Protein AF-A0A562SSP4-F1 (afdb_monomer)

Structure (mmCIF, N/CA/C/O backbone):
data_AF-A0A562SSP4-F1
#
_entry.id   AF-A0A562SSP4-F1
#
loop_
_atom_site.group_PDB
_atom_site.id
_atom_site.type_symbol
_atom_site.label_atom_id
_atom_site.label_alt_id
_atom_site.label_comp_id
_atom_site.label_asym_id
_atom_site.label_entity_id
_atom_site.label_seq_id
_atom_site.pdbx_PDB_ins_code
_atom_site.Cartn_x
_atom_site.Cartn_y
_atom_site.Cartn_z
_atom_site.occupancy
_atom_site.B_iso_or_equiv
_atom_site.auth_seq_id
_atom_site.auth_comp_id
_atom_site.auth_asym_id
_atom_site.auth_atom_id
_atom_site.pdbx_PDB_model_num
ATOM 1 N N . MET A 1 1 ? 18.915 13.986 -8.577 1.00 44.69 1 MET A N 1
ATOM 2 C CA . MET A 1 1 ? 17.691 13.252 -8.960 1.00 44.69 1 MET A CA 1
ATOM 3 C C . MET A 1 1 ? 17.673 13.121 -10.475 1.00 44.69 1 MET A C 1
ATOM 5 O O . MET A 1 1 ? 18.221 14.016 -11.119 1.00 44.69 1 MET A O 1
ATOM 9 N N . PRO A 1 2 ? 17.187 12.000 -11.037 1.00 48.38 2 PRO A N 1
ATOM 10 C CA . PRO A 1 2 ? 17.181 11.791 -12.479 1.00 48.38 2 PRO A CA 1
ATOM 11 C C . PRO A 1 2 ? 16.397 12.890 -13.202 1.00 48.38 2 PRO A C 1
ATOM 13 O O . PRO A 1 2 ? 15.495 13.520 -12.658 1.00 48.38 2 PRO A O 1
ATOM 16 N N . LYS A 1 3 ? 16.827 13.124 -14.437 1.00 69.88 3 LYS A N 1
ATOM 17 C CA . LYS A 1 3 ? 16.355 14.131 -15.378 1.00 69.88 3 LYS A CA 1
ATOM 18 C C . LYS A 1 3 ? 15.174 13.500 -16.135 1.00 69.88 3 LYS A C 1
ATOM 20 O O . LYS A 1 3 ? 15.386 13.020 -17.236 1.00 69.88 3 LYS A O 1
ATOM 25 N N . THR A 1 4 ? 14.002 13.409 -15.499 1.00 89.50 4 THR A N 1
ATOM 26 C CA . THR A 1 4 ? 12.799 12.711 -16.018 1.00 89.50 4 THR A CA 1
ATOM 27 C C . THR A 1 4 ? 12.963 11.177 -16.122 1.00 89.50 4 THR A C 1
ATOM 29 O O . THR A 1 4 ? 14.034 10.663 -16.439 1.00 89.50 4 THR A O 1
ATOM 32 N N . ILE A 1 5 ? 11.908 10.428 -15.790 1.00 95.75 5 ILE A N 1
ATOM 33 C CA . ILE A 1 5 ? 11.799 8.968 -15.925 1.00 95.75 5 ILE A CA 1
ATOM 34 C C . ILE A 1 5 ? 11.072 8.651 -17.231 1.00 95.75 5 ILE A C 1
ATOM 36 O O . ILE A 1 5 ? 10.023 9.225 -17.490 1.00 95.75 5 ILE A O 1
ATOM 40 N N . THR A 1 6 ? 11.595 7.744 -18.056 1.00 96.62 6 THR A N 1
ATOM 41 C CA . THR A 1 6 ? 10.961 7.397 -19.345 1.00 96.62 6 THR A CA 1
ATOM 42 C C . THR A 1 6 ? 10.447 5.960 -19.354 1.00 96.62 6 THR A C 1
ATOM 44 O O . THR A 1 6 ? 11.241 5.044 -19.202 1.00 96.62 6 THR A O 1
ATOM 47 N N . TYR A 1 7 ? 9.162 5.728 -19.608 1.00 97.38 7 TYR A N 1
ATOM 48 C CA . TYR A 1 7 ? 8.601 4.389 -19.830 1.00 97.38 7 TYR A CA 1
ATOM 49 C C . TYR A 1 7 ? 8.350 4.129 -21.315 1.00 97.38 7 TYR A C 1
ATOM 51 O O . TYR A 1 7 ? 7.947 5.030 -22.048 1.00 97.38 7 TYR A O 1
ATOM 59 N N . LEU A 1 8 ? 8.545 2.884 -21.752 1.00 96.06 8 LEU A N 1
ATOM 60 C CA . LEU A 1 8 ? 8.092 2.405 -23.059 1.00 96.06 8 LEU A CA 1
ATOM 61 C C . LEU A 1 8 ? 6.711 1.763 -22.922 1.00 96.06 8 LEU A C 1
ATOM 63 O O . LEU A 1 8 ? 6.570 0.812 -22.162 1.00 96.06 8 LEU A O 1
ATOM 67 N N . PHE A 1 9 ? 5.717 2.233 -23.671 1.00 94.44 9 PHE A N 1
ATOM 68 C CA . PHE A 1 9 ? 4.392 1.625 -23.745 1.00 94.44 9 PHE A CA 1
ATOM 69 C C . PHE A 1 9 ? 4.215 0.852 -25.054 1.00 94.44 9 PHE A C 1
ATOM 71 O O . PHE A 1 9 ? 4.220 1.447 -26.134 1.00 94.44 9 PHE A O 1
ATOM 78 N N . LEU A 1 10 ? 4.069 -0.469 -24.932 1.00 90.88 10 LEU A N 1
ATOM 79 C CA . LEU A 1 10 ? 3.782 -1.386 -26.032 1.00 90.88 10 LEU A CA 1
ATOM 80 C C . LEU A 1 10 ? 2.283 -1.674 -26.070 1.00 90.88 10 LEU A C 1
ATOM 82 O O . LEU A 1 10 ? 1.733 -2.201 -25.105 1.00 90.88 10 LEU A O 1
ATOM 86 N N . ASP A 1 11 ? 1.650 -1.331 -27.186 1.00 86.75 11 ASP A N 1
ATOM 87 C CA . ASP A 1 11 ? 0.207 -1.450 -27.384 1.00 86.75 11 ASP A CA 1
ATOM 88 C C . ASP A 1 11 ? -0.077 -1.719 -28.869 1.00 86.75 11 ASP A C 1
ATOM 90 O O . ASP A 1 11 ? 0.551 -1.105 -29.738 1.00 86.75 11 ASP A O 1
ATOM 94 N N . ASP A 1 12 ? -0.986 -2.648 -29.157 1.00 80.50 12 ASP A N 1
ATOM 95 C CA . ASP A 1 12 ? -1.384 -3.047 -30.508 1.00 80.50 12 ASP A CA 1
ATOM 96 C C . ASP A 1 12 ? -2.483 -2.154 -31.115 1.00 80.50 12 ASP A C 1
ATOM 98 O O . ASP A 1 12 ? -2.817 -2.292 -32.295 1.00 80.50 12 ASP A O 1
ATOM 102 N N . ASN A 1 13 ? -3.006 -1.192 -30.353 1.00 81.62 13 ASN A N 1
ATOM 103 C CA . ASN A 1 13 ? -3.923 -0.188 -30.872 1.00 81.62 13 ASN A CA 1
ATOM 104 C C . ASN A 1 13 ? -3.242 0.742 -31.887 1.00 81.62 13 ASN A C 1
ATOM 106 O O . ASN A 1 13 ? -2.028 0.998 -31.861 1.00 81.62 13 ASN A O 1
ATOM 110 N N . ASP A 1 14 ? -4.060 1.308 -32.780 1.00 81.44 14 ASP A N 1
ATOM 111 C CA . ASP A 1 14 ? -3.598 2.271 -33.769 1.00 81.44 14 ASP A CA 1
ATOM 112 C C . ASP A 1 14 ? -2.942 3.493 -33.105 1.00 81.44 14 ASP A C 1
ATOM 114 O O . ASP A 1 14 ? -3.189 3.833 -31.944 1.00 81.44 14 ASP A O 1
ATOM 118 N N . LYS A 1 15 ? -2.084 4.182 -33.865 1.00 82.50 15 LYS A N 1
ATOM 119 C CA . LYS A 1 15 ? -1.273 5.280 -33.334 1.00 82.50 15 LYS A CA 1
ATOM 120 C C . LYS A 1 15 ? -2.109 6.383 -32.681 1.00 82.50 15 LYS A C 1
ATOM 122 O O . LYS A 1 15 ? -1.680 6.910 -31.662 1.00 82.50 15 LYS A O 1
ATOM 127 N N . ALA A 1 16 ? -3.256 6.746 -33.253 1.00 84.31 16 ALA A N 1
ATOM 128 C CA . ALA A 1 16 ? -4.059 7.836 -32.711 1.00 84.31 16 ALA A CA 1
ATOM 129 C C . ALA A 1 16 ? -4.670 7.453 -31.359 1.00 84.31 16 ALA A C 1
ATOM 131 O O . ALA A 1 16 ? -4.637 8.262 -30.434 1.00 84.31 16 ALA A O 1
ATOM 132 N N . THR A 1 17 ? -5.163 6.221 -31.236 1.00 83.12 17 THR A N 1
ATOM 133 C CA . THR A 1 17 ? -5.705 5.694 -29.979 1.00 83.12 17 THR A CA 1
ATOM 134 C C . THR A 1 17 ? -4.618 5.598 -28.905 1.00 83.12 17 THR A C 1
ATOM 136 O O . THR A 1 17 ? -4.750 6.199 -27.843 1.00 83.12 17 THR A O 1
ATOM 139 N N . ARG A 1 18 ? -3.490 4.947 -29.212 1.00 85.75 18 ARG A N 1
ATOM 140 C CA . ARG A 1 18 ? -2.376 4.752 -28.269 1.00 85.75 18 ARG A CA 1
ATOM 141 C C . ARG A 1 18 ? -1.730 6.063 -27.810 1.00 85.75 18 ARG A C 1
ATOM 143 O O . ARG A 1 18 ? -1.451 6.241 -26.626 1.00 85.75 18 ARG A O 1
ATOM 150 N N . ASP A 1 19 ? -1.464 6.985 -28.739 1.00 86.75 19 ASP A N 1
ATOM 151 C CA . ASP A 1 19 ? -0.898 8.294 -28.392 1.00 86.75 19 ASP A CA 1
ATOM 152 C C . ASP A 1 19 ? -1.915 9.125 -27.594 1.00 86.75 19 ASP A C 1
ATOM 154 O O . ASP A 1 19 ? -1.526 9.854 -26.682 1.00 86.75 19 ASP A O 1
ATOM 158 N N . GLY A 1 20 ? -3.209 8.981 -27.904 1.00 86.56 20 GLY A N 1
ATOM 159 C CA . GLY A 1 20 ? -4.311 9.593 -27.165 1.00 86.56 20 GLY A CA 1
ATOM 160 C C . GLY A 1 20 ? -4.414 9.099 -25.722 1.00 86.56 20 GLY A C 1
ATOM 161 O O . GLY A 1 20 ? -4.597 9.923 -24.824 1.00 86.56 20 GLY A O 1
ATOM 162 N N . ASP A 1 21 ? -4.224 7.798 -25.483 1.00 85.81 21 ASP A N 1
ATOM 163 C CA . ASP A 1 21 ? -4.269 7.203 -24.143 1.00 85.81 21 ASP A CA 1
ATOM 164 C C . ASP A 1 21 ? -3.246 7.856 -23.210 1.00 85.81 21 ASP A C 1
ATOM 166 O O . ASP A 1 21 ? -3.588 8.300 -22.115 1.00 85.81 21 ASP A O 1
ATOM 170 N N . VAL A 1 22 ? -1.990 7.980 -23.651 1.00 90.56 22 VAL A N 1
ATOM 171 C CA . VAL A 1 22 ? -0.903 8.506 -22.806 1.00 90.56 22 VAL A CA 1
ATOM 172 C C . VAL A 1 22 ? -0.823 10.033 -22.790 1.00 90.56 22 VAL A C 1
ATOM 174 O O . VAL A 1 22 ? -0.098 10.603 -21.968 1.00 90.56 22 VAL A O 1
ATOM 177 N N . GLN A 1 23 ? -1.547 10.713 -23.687 1.00 91.00 23 GLN A N 1
ATOM 178 C CA . GLN A 1 23 ? -1.431 12.155 -23.908 1.00 91.00 23 GLN A CA 1
ATOM 179 C C . GLN A 1 23 ? -1.643 12.951 -22.623 1.00 91.00 23 GLN A C 1
ATOM 181 O O . GLN A 1 23 ? -0.888 13.886 -22.346 1.00 91.00 23 GLN A O 1
ATOM 186 N N . LEU A 1 24 ? -2.665 12.598 -21.839 1.00 88.19 24 LEU A N 1
ATOM 187 C CA . LEU A 1 24 ? -2.994 13.332 -20.622 1.00 88.19 24 LEU A CA 1
ATOM 188 C C . LEU A 1 24 ? -1.874 13.227 -19.583 1.00 88.19 24 LEU A C 1
ATOM 190 O O . LEU A 1 24 ? -1.467 14.252 -19.034 1.00 88.19 24 LEU A O 1
ATOM 194 N N . LEU A 1 25 ? -1.343 12.020 -19.354 1.00 91.69 25 LEU A N 1
ATOM 195 C CA . LEU A 1 25 ? -0.227 11.813 -18.432 1.00 91.69 25 LEU A CA 1
ATOM 196 C C . LEU A 1 25 ? 1.007 12.583 -18.899 1.00 91.69 25 LEU A C 1
ATOM 198 O O . LEU A 1 25 ? 1.532 13.376 -18.128 1.00 91.69 25 LEU A O 1
ATOM 202 N N . ASN A 1 26 ? 1.401 12.452 -20.167 1.00 92.88 26 ASN A N 1
ATOM 203 C CA . ASN A 1 26 ? 2.561 13.163 -20.718 1.00 92.88 26 ASN A CA 1
ATOM 204 C C . ASN A 1 26 ? 2.408 14.692 -20.719 1.00 92.88 26 ASN A C 1
ATOM 206 O O . ASN A 1 26 ? 3.401 15.413 -20.734 1.00 92.88 26 ASN A O 1
ATOM 210 N N . THR A 1 27 ? 1.175 15.202 -20.738 1.00 90.88 27 THR A N 1
ATOM 211 C CA . THR A 1 27 ? 0.911 16.647 -20.687 1.00 90.88 27 THR A CA 1
ATOM 212 C C . THR A 1 27 ? 0.992 17.189 -19.261 1.00 90.88 27 THR A C 1
ATOM 214 O O . THR A 1 27 ? 1.423 18.322 -19.056 1.00 90.88 27 THR A O 1
ATOM 217 N N . ILE A 1 28 ? 0.525 16.414 -18.280 1.00 87.12 28 ILE A N 1
ATOM 218 C CA . ILE A 1 28 ? 0.446 16.842 -16.876 1.00 87.12 28 ILE A CA 1
ATOM 219 C C .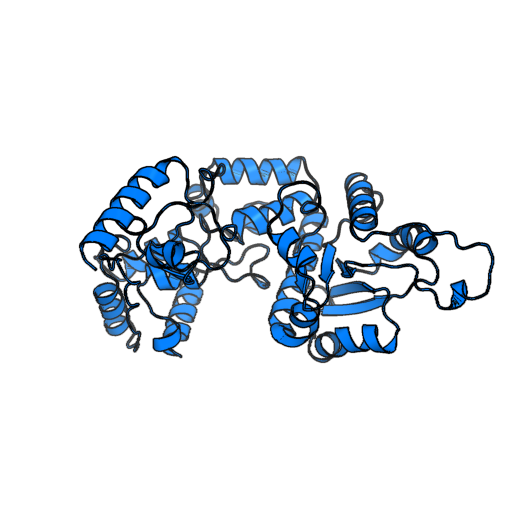 ILE A 1 28 ? 1.745 16.550 -16.124 1.00 87.12 28 ILE A C 1
ATOM 221 O O . ILE A 1 28 ? 2.127 17.333 -15.253 1.00 87.12 28 ILE A O 1
ATOM 225 N N . SER A 1 29 ? 2.387 15.425 -16.428 1.00 87.75 29 SER A N 1
ATOM 226 C CA . SER A 1 29 ? 3.553 14.939 -15.704 1.00 87.75 29 SER A CA 1
ATOM 227 C C . SER A 1 29 ? 4.800 15.744 -16.044 1.00 87.75 29 SER A C 1
ATOM 229 O O . SER A 1 29 ? 5.072 16.049 -17.204 1.00 87.75 29 SER A O 1
ATOM 231 N N . THR A 1 30 ? 5.582 16.069 -15.017 1.00 85.94 30 THR A N 1
ATOM 232 C CA . THR A 1 30 ? 6.919 16.662 -15.182 1.00 85.94 30 THR A CA 1
ATOM 233 C C . THR A 1 30 ? 8.030 15.641 -14.983 1.00 85.94 30 THR A C 1
ATOM 235 O O . THR A 1 30 ? 9.150 15.839 -15.461 1.00 85.94 30 THR A O 1
ATOM 238 N N . ASP A 1 31 ? 7.717 14.550 -14.286 1.00 91.94 31 ASP A N 1
ATOM 239 C CA . ASP A 1 31 ? 8.700 13.588 -13.805 1.00 91.94 31 ASP A CA 1
ATOM 240 C C . ASP A 1 31 ? 8.684 12.273 -14.592 1.00 91.94 31 ASP A C 1
ATOM 242 O O . ASP A 1 31 ? 9.682 11.553 -14.559 1.00 91.94 31 ASP A O 1
ATOM 246 N N . VAL A 1 32 ? 7.606 11.973 -15.327 1.00 95.62 32 VAL A N 1
ATOM 247 C CA . VAL A 1 32 ? 7.421 10.741 -16.105 1.00 95.62 32 VAL A CA 1
ATOM 248 C C . VAL A 1 32 ? 7.015 11.061 -17.547 1.00 95.62 32 VAL A C 1
ATOM 250 O O . VAL A 1 32 ? 6.057 11.782 -17.801 1.00 95.62 32 VAL A O 1
ATOM 253 N N . GLU A 1 33 ? 7.721 10.468 -18.505 1.00 95.62 33 GLU A N 1
ATOM 254 C CA . GLU A 1 33 ? 7.384 10.477 -19.929 1.00 95.62 33 GLU A CA 1
ATOM 255 C C . GLU A 1 33 ? 7.060 9.050 -20.383 1.00 95.62 33 GLU A C 1
ATOM 257 O O . GLU A 1 33 ? 7.834 8.124 -20.143 1.00 95.62 33 GLU A O 1
ATOM 262 N N . ILE A 1 34 ? 5.943 8.864 -21.082 1.00 95.81 34 ILE A N 1
ATOM 263 C CA . ILE A 1 34 ? 5.575 7.599 -21.720 1.00 95.81 34 ILE A CA 1
ATOM 264 C C . ILE A 1 34 ? 5.806 7.715 -23.222 1.00 95.81 34 ILE A C 1
ATOM 266 O O . ILE A 1 34 ? 5.142 8.492 -23.910 1.00 95.81 34 ILE A O 1
ATOM 270 N N . LYS A 1 35 ? 6.725 6.911 -23.747 1.00 94.38 35 LYS A N 1
ATOM 271 C CA . LYS A 1 35 ? 6.958 6.773 -25.184 1.00 94.38 35 LYS A CA 1
ATOM 272 C C . LYS A 1 35 ? 6.186 5.580 -25.695 1.00 94.38 35 LYS A C 1
ATOM 274 O O . LYS A 1 35 ? 6.336 4.483 -25.170 1.00 94.38 35 LYS A O 1
ATOM 279 N N . THR A 1 36 ? 5.373 5.791 -26.716 1.00 91.38 36 THR A N 1
ATOM 280 C CA . THR A 1 36 ? 4.574 4.722 -27.302 1.00 91.38 36 THR A CA 1
ATOM 281 C C . THR A 1 36 ? 5.338 4.047 -28.439 1.00 91.38 36 THR A C 1
ATOM 283 O O . THR A 1 36 ? 6.111 4.693 -29.150 1.00 91.38 36 THR A O 1
ATOM 286 N N . ASP A 1 37 ? 5.128 2.748 -28.619 1.00 86.12 37 ASP A N 1
ATOM 287 C CA . ASP A 1 37 ? 5.723 1.986 -29.712 1.00 86.12 37 ASP A CA 1
ATOM 288 C C . ASP A 1 37 ? 4.720 0.977 -30.277 1.00 86.12 37 ASP A C 1
ATOM 290 O O . ASP A 1 37 ? 3.960 0.346 -29.547 1.00 86.12 37 ASP A O 1
ATOM 294 N N . TYR A 1 38 ? 4.723 0.878 -31.605 1.00 78.31 38 TYR A N 1
ATOM 295 C CA . TYR A 1 38 ? 3.877 -0.007 -32.393 1.00 78.31 38 TYR A CA 1
ATOM 296 C C . TYR A 1 38 ? 4.751 -0.723 -33.408 1.00 78.31 38 TYR A C 1
ATOM 298 O O . TYR A 1 38 ? 5.024 -0.194 -34.496 1.00 78.31 38 TYR A O 1
ATOM 306 N N . PRO A 1 39 ? 5.256 -1.906 -33.049 1.00 71.06 39 PRO A N 1
ATOM 307 C CA . PRO A 1 39 ? 6.124 -2.626 -33.942 1.00 71.06 39 PRO A CA 1
ATOM 308 C C . PRO A 1 39 ? 5.324 -3.237 -35.087 1.00 71.06 39 PRO A C 1
ATOM 310 O O . PRO A 1 39 ? 4.322 -3.911 -34.887 1.00 71.06 39 PRO A O 1
ATOM 313 N N . LEU A 1 40 ? 5.846 -3.094 -36.306 1.00 65.69 40 LEU A N 1
ATOM 314 C CA . LEU A 1 40 ? 5.314 -3.788 -37.486 1.00 65.69 40 LEU A CA 1
ATOM 315 C C . LEU A 1 40 ? 5.423 -5.321 -37.367 1.00 65.69 40 LEU A C 1
ATOM 317 O O . LEU A 1 40 ? 4.749 -6.047 -38.089 1.00 65.69 40 LEU A O 1
ATOM 321 N N . SER A 1 41 ? 6.299 -5.808 -36.484 1.00 76.25 41 SER A N 1
ATOM 322 C CA . SER A 1 41 ? 6.465 -7.223 -36.163 1.00 76.25 41 SER A CA 1
ATOM 323 C C . SER A 1 41 ? 6.844 -7.387 -34.693 1.00 76.25 41 SER A C 1
ATOM 325 O O . SER A 1 41 ? 7.956 -7.033 -34.285 1.00 76.25 41 SER A O 1
ATOM 327 N N . TRP A 1 42 ? 5.959 -8.001 -33.904 1.00 74.75 42 TRP A N 1
ATOM 328 C CA . TRP A 1 42 ? 6.233 -8.323 -32.500 1.00 74.75 42 TRP A CA 1
ATOM 329 C C . TRP A 1 42 ? 7.442 -9.255 -32.334 1.00 74.75 42 TRP A C 1
ATOM 331 O O . TRP A 1 42 ? 8.233 -9.093 -31.408 1.00 74.75 42 TRP A O 1
ATOM 341 N N . LYS A 1 43 ? 7.671 -10.173 -33.282 1.00 74.12 43 LYS A N 1
ATOM 342 C CA . LYS A 1 43 ? 8.850 -11.060 -33.312 1.00 74.12 43 LYS A CA 1
ATOM 343 C C . LYS A 1 43 ? 10.165 -10.301 -33.496 1.00 74.12 43 LYS A C 1
ATOM 345 O O . LYS A 1 43 ? 11.191 -10.701 -32.948 1.00 74.12 43 LYS A O 1
ATOM 350 N N . GLN A 1 44 ? 10.167 -9.237 -34.298 1.00 78.25 44 GLN A N 1
ATOM 351 C CA . GLN A 1 44 ? 11.343 -8.378 -34.431 1.00 78.25 44 GLN A CA 1
ATOM 352 C C . GLN A 1 44 ? 11.508 -7.507 -33.188 1.00 78.25 44 GLN A C 1
ATOM 354 O O . GLN A 1 44 ? 12.621 -7.408 -32.668 1.00 78.25 44 GLN A O 1
ATOM 359 N N . ARG A 1 45 ? 10.408 -6.950 -32.665 1.00 83.69 45 ARG A N 1
ATOM 360 C CA . ARG A 1 45 ? 10.454 -6.093 -31.479 1.00 83.69 45 ARG A CA 1
ATOM 361 C C . ARG A 1 45 ? 10.916 -6.828 -30.235 1.00 83.69 45 ARG A C 1
ATOM 363 O O . ARG A 1 45 ? 11.756 -6.306 -29.514 1.00 83.69 45 ARG A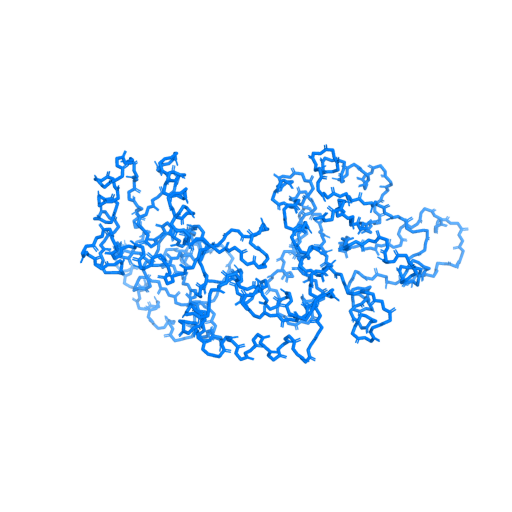 O 1
ATOM 370 N N . SER A 1 46 ? 10.464 -8.061 -30.032 1.00 77.00 46 SER A N 1
ATOM 371 C CA . SER A 1 46 ? 10.897 -8.898 -28.912 1.00 77.00 46 SER A CA 1
ATOM 372 C C . SER A 1 46 ? 12.400 -9.172 -28.914 1.00 77.00 46 SER A C 1
ATOM 374 O O . SER A 1 46 ? 12.960 -9.457 -27.865 1.00 77.00 46 SER A O 1
ATOM 376 N N . LYS A 1 47 ? 13.075 -9.045 -30.065 1.00 80.25 47 LYS A N 1
ATOM 377 C CA . LYS A 1 47 ? 14.539 -9.100 -30.164 1.00 80.25 47 LYS A CA 1
ATOM 378 C C . LYS A 1 47 ? 15.180 -7.723 -30.027 1.00 80.25 47 LYS A C 1
ATOM 380 O O . LYS A 1 47 ? 16.189 -7.591 -29.340 1.00 80.25 47 LYS A O 1
ATOM 385 N N . SER A 1 48 ? 14.631 -6.704 -30.689 1.00 85.06 48 SER A N 1
ATOM 386 C CA . SER A 1 48 ? 15.224 -5.364 -30.690 1.00 85.06 48 SER A CA 1
ATOM 387 C C . SER A 1 48 ? 15.080 -4.647 -29.350 1.00 85.06 48 SER A C 1
ATOM 389 O O . SER A 1 48 ? 15.931 -3.822 -29.037 1.00 85.06 48 SER A O 1
ATOM 391 N N . ILE A 1 49 ? 14.059 -4.980 -28.549 1.00 86.06 49 ILE A N 1
ATOM 392 C CA . ILE A 1 49 ? 13.817 -4.372 -27.234 1.00 86.06 49 ILE A CA 1
ATOM 393 C C . ILE A 1 49 ? 15.028 -4.516 -26.311 1.00 86.06 49 ILE A C 1
ATOM 395 O O . ILE A 1 49 ? 15.366 -3.592 -25.589 1.00 86.06 49 ILE A O 1
ATOM 399 N N . PHE A 1 50 ? 15.772 -5.624 -26.396 1.00 85.81 50 PHE A N 1
ATOM 400 C CA . PHE A 1 50 ? 16.995 -5.811 -25.610 1.00 85.81 50 PHE A CA 1
ATOM 401 C C . PHE A 1 50 ? 18.124 -4.847 -26.001 1.00 85.81 50 PHE A C 1
ATOM 403 O O . PHE A 1 50 ? 19.058 -4.659 -25.232 1.00 85.81 50 PHE A O 1
ATOM 410 N N . THR A 1 51 ? 18.064 -4.261 -27.199 1.00 86.38 51 THR A N 1
ATOM 411 C CA . THR A 1 51 ? 19.092 -3.341 -27.709 1.00 86.38 51 THR A CA 1
ATOM 412 C C . THR A 1 51 ? 18.817 -1.897 -27.301 1.00 86.38 51 THR A C 1
ATOM 414 O O . THR A 1 51 ? 19.753 -1.121 -27.136 1.00 86.38 51 THR A O 1
ATOM 417 N N . ASP A 1 52 ? 17.546 -1.522 -27.151 1.00 89.81 52 ASP A N 1
ATOM 418 C CA . ASP A 1 52 ? 17.149 -0.161 -26.789 1.00 89.81 52 ASP A CA 1
ATOM 419 C C . ASP A 1 52 ? 16.551 -0.031 -25.384 1.00 89.81 52 ASP A C 1
ATOM 421 O O . ASP A 1 52 ? 16.286 1.094 -24.965 1.00 89.81 52 ASP A O 1
ATOM 425 N N . LEU A 1 53 ? 16.438 -1.126 -24.615 1.00 91.38 53 LEU A N 1
ATOM 426 C CA . LEU A 1 53 ? 15.945 -1.108 -23.232 1.00 91.38 53 LEU A CA 1
ATOM 427 C C . LEU A 1 53 ? 16.675 -0.078 -22.369 1.00 91.38 53 LEU A C 1
ATOM 429 O O . LEU A 1 53 ? 16.061 0.572 -21.529 1.00 91.38 53 LEU A O 1
ATOM 433 N N . ASP A 1 54 ? 17.974 0.122 -22.603 1.00 90.69 54 ASP A N 1
ATOM 434 C CA . ASP A 1 54 ? 18.797 1.090 -21.876 1.00 90.69 54 ASP A CA 1
ATOM 435 C C . ASP A 1 54 ? 18.277 2.532 -21.958 1.00 90.69 54 ASP A C 1
ATOM 437 O O . ASP A 1 54 ? 18.543 3.317 -21.047 1.00 90.69 54 ASP A O 1
ATOM 441 N N . GLN A 1 55 ? 17.473 2.860 -22.972 1.00 93.50 55 GLN A N 1
ATOM 442 C CA . GLN A 1 55 ? 16.840 4.169 -23.152 1.00 93.50 55 GLN A CA 1
ATOM 443 C C . GLN A 1 55 ? 15.605 4.382 -22.264 1.00 93.50 55 GLN A C 1
ATOM 445 O O . GLN A 1 55 ? 15.135 5.514 -22.147 1.00 93.50 55 GLN A O 1
ATOM 450 N N . TYR A 1 56 ? 15.080 3.316 -21.656 1.00 95.88 56 TYR A N 1
ATOM 451 C CA . TYR A 1 56 ? 13.830 3.328 -20.900 1.00 95.88 56 TYR A CA 1
ATOM 452 C C . TYR A 1 56 ? 14.045 2.876 -19.466 1.00 95.88 56 TYR A C 1
ATOM 454 O O . TYR A 1 56 ? 14.806 1.965 -19.182 1.00 95.88 56 TYR A O 1
ATOM 462 N N . ASP A 1 57 ? 13.343 3.490 -18.541 1.00 96.88 57 ASP A N 1
ATOM 463 C CA . ASP A 1 57 ? 13.417 3.222 -17.113 1.00 96.88 57 ASP A CA 1
ATOM 464 C C . ASP A 1 57 ? 12.343 2.251 -16.632 1.00 96.88 57 ASP A C 1
ATOM 466 O O . ASP A 1 57 ? 12.306 1.923 -15.452 1.00 96.88 57 ASP A O 1
ATOM 470 N N . GLY A 1 58 ? 11.481 1.808 -17.544 1.00 97.06 58 GLY A N 1
ATOM 471 C CA . GLY A 1 58 ? 10.406 0.867 -17.300 1.00 97.06 58 GLY A CA 1
ATOM 472 C C . GLY A 1 58 ? 9.619 0.569 -18.567 1.00 97.06 58 GLY A C 1
ATOM 473 O O . GLY A 1 58 ? 9.756 1.256 -19.585 1.00 97.06 58 GLY A O 1
ATOM 474 N N . ILE A 1 59 ? 8.798 -0.474 -18.503 1.00 96.31 59 ILE A N 1
ATOM 475 C CA . ILE A 1 59 ? 7.946 -0.911 -19.607 1.00 96.31 59 ILE A CA 1
ATOM 476 C C . ILE A 1 59 ? 6.499 -1.001 -19.124 1.00 96.31 59 ILE A C 1
ATOM 478 O O . ILE A 1 59 ? 6.224 -1.492 -18.032 1.00 96.31 59 ILE A O 1
ATOM 482 N N . ILE A 1 60 ? 5.577 -0.543 -19.962 1.00 95.31 60 ILE A N 1
ATOM 483 C CA . ILE A 1 60 ? 4.141 -0.760 -19.837 1.00 95.31 60 ILE A CA 1
ATOM 484 C C . ILE A 1 60 ? 3.725 -1.643 -21.013 1.00 95.31 60 ILE A C 1
ATOM 486 O O . ILE A 1 60 ? 4.052 -1.345 -22.162 1.00 95.31 60 ILE A O 1
ATOM 490 N N . LEU A 1 61 ? 3.025 -2.732 -20.725 1.00 91.94 61 LEU A N 1
ATOM 491 C CA . LEU A 1 61 ? 2.515 -3.670 -21.715 1.00 91.94 61 LEU A CA 1
ATOM 492 C C . LEU A 1 61 ? 0.996 -3.633 -21.696 1.00 91.94 61 LEU A C 1
ATOM 494 O O . LEU A 1 61 ? 0.394 -3.798 -20.634 1.00 91.94 61 LEU A O 1
ATOM 498 N N . ASP A 1 62 ? 0.382 -3.458 -22.859 1.00 89.12 62 ASP A N 1
ATOM 499 C CA . ASP A 1 62 ? -1.000 -3.881 -23.017 1.00 89.12 62 ASP A CA 1
ATOM 500 C C . ASP A 1 62 ? -1.114 -5.405 -22.832 1.00 89.12 62 ASP A C 1
ATOM 502 O O . ASP A 1 62 ? -0.205 -6.163 -23.169 1.00 89.12 62 ASP A O 1
ATOM 506 N N . TRP A 1 63 ? -2.218 -5.843 -22.233 1.00 84.38 63 TRP A N 1
ATOM 507 C CA . TRP A 1 63 ? -2.498 -7.245 -21.944 1.00 84.38 63 TRP A CA 1
ATOM 508 C C . TRP A 1 63 ? -2.678 -8.081 -23.221 1.00 84.38 63 TRP A C 1
ATOM 510 O O . TRP A 1 63 ? -2.231 -9.226 -23.264 1.00 84.38 63 TRP A O 1
ATOM 520 N N . GLU A 1 64 ? -3.313 -7.532 -24.260 1.00 78.25 64 GLU A N 1
ATOM 521 C CA . GLU A 1 64 ? -3.680 -8.238 -25.492 1.00 78.25 64 GLU A CA 1
ATOM 522 C C . GLU A 1 64 ? -2.849 -7.721 -26.669 1.00 78.25 64 GLU A C 1
ATOM 524 O O . GLU A 1 64 ? -3.363 -7.088 -27.577 1.00 78.25 64 GLU A O 1
ATOM 529 N N . LEU A 1 65 ? -1.551 -8.033 -26.696 1.00 74.12 65 LEU A N 1
ATOM 530 C CA . LEU A 1 65 ? -0.687 -7.676 -27.827 1.00 74.12 65 LEU A CA 1
ATOM 531 C C . LEU A 1 65 ? -0.988 -8.562 -29.048 1.00 74.12 65 LEU A C 1
ATOM 533 O O . LEU A 1 65 ? -0.295 -9.544 -29.309 1.00 74.12 65 LEU A O 1
ATOM 537 N N . THR A 1 66 ? -2.030 -8.248 -29.819 1.00 65.38 66 THR A N 1
ATOM 538 C CA . THR A 1 66 ? -2.360 -9.030 -31.017 1.00 65.38 66 THR A CA 1
ATOM 539 C C . THR A 1 66 ? -1.579 -8.552 -32.246 1.00 65.38 66 THR A C 1
ATOM 541 O O . THR A 1 66 ? -1.250 -7.376 -32.410 1.00 65.38 66 THR A O 1
ATOM 544 N N . ASN A 1 67 ? -1.261 -9.474 -33.162 1.00 54.12 67 ASN A N 1
ATOM 545 C CA . ASN A 1 67 ? -0.722 -9.148 -34.488 1.00 54.12 67 ASN A CA 1
ATOM 546 C C . ASN A 1 67 ? -1.851 -8.658 -35.421 1.00 54.12 67 ASN A C 1
ATOM 548 O O . ASN A 1 67 ? -2.041 -9.196 -36.509 1.00 54.12 67 ASN A O 1
ATOM 552 N N . GLN A 1 68 ? -2.610 -7.621 -35.058 1.00 52.59 68 GLN A N 1
ATOM 553 C CA . GLN A 1 68 ? -3.466 -6.943 -36.041 1.00 52.59 68 GLN A CA 1
ATOM 554 C C . GLN A 1 68 ? -2.642 -5.942 -36.854 1.00 52.59 68 GLN A C 1
ATOM 556 O O . GLN A 1 68 ? -2.882 -4.739 -36.841 1.00 52.59 68 GLN A O 1
ATOM 561 N N . SER A 1 69 ? -1.642 -6.438 -37.586 1.00 46.22 69 SER A N 1
ATOM 562 C CA . SER A 1 69 ? -1.011 -5.607 -38.607 1.00 46.22 69 SER A CA 1
ATOM 563 C C . SER A 1 69 ? -2.007 -5.413 -39.756 1.00 46.22 69 SER A C 1
ATOM 565 O O . SER A 1 69 ? -2.513 -6.378 -40.332 1.00 46.22 69 SER A O 1
ATOM 567 N N . GLU A 1 70 ? -2.269 -4.165 -40.155 1.00 43.31 70 GLU A N 1
ATOM 568 C CA . GLU A 1 70 ? -2.996 -3.877 -41.404 1.00 43.31 70 GLU A CA 1
ATOM 569 C C . GLU A 1 70 ? -2.297 -4.503 -42.634 1.00 43.31 70 GLU A C 1
ATOM 571 O O . GLU A 1 70 ? -2.929 -4.729 -43.668 1.00 43.31 70 GLU A O 1
ATOM 576 N N . ALA A 1 71 ? -1.012 -4.855 -42.502 1.00 42.41 71 ALA A N 1
ATOM 577 C CA . ALA A 1 71 ? -0.203 -5.557 -43.495 1.00 42.41 71 ALA A CA 1
ATOM 578 C C . ALA A 1 71 ? -0.594 -7.036 -43.708 1.00 42.41 71 ALA A C 1
ATOM 580 O O . ALA A 1 71 ? -0.309 -7.583 -44.771 1.00 42.41 71 ALA A O 1
ATOM 581 N N . ALA A 1 72 ? -1.300 -7.678 -42.769 1.00 43.62 72 ALA A N 1
ATOM 582 C CA . ALA A 1 72 ? -1.729 -9.076 -42.898 1.00 43.62 72 ALA A CA 1
ATOM 583 C C . ALA A 1 72 ? -2.909 -9.281 -43.871 1.00 43.62 72 ALA A C 1
ATOM 585 O O . ALA A 1 72 ? -3.281 -10.412 -44.173 1.00 43.62 72 ALA A O 1
ATOM 586 N N . LYS A 1 73 ? -3.501 -8.206 -44.415 1.00 43.50 73 LYS A N 1
ATOM 587 C CA . LYS A 1 73 ? -4.601 -8.303 -45.393 1.00 43.50 73 LYS A CA 1
ATOM 588 C C . LYS A 1 73 ? -4.154 -8.618 -46.831 1.00 43.50 73 LYS A C 1
ATOM 590 O O . LYS A 1 73 ? -4.998 -8.588 -47.725 1.00 43.50 73 LYS A O 1
ATOM 595 N N . GLY A 1 74 ? -2.873 -8.916 -47.086 1.00 44.72 74 GLY A N 1
ATOM 596 C CA . GLY A 1 74 ? -2.380 -9.086 -48.462 1.00 44.72 74 GLY A CA 1
ATOM 597 C C . GLY A 1 74 ? -1.185 -10.014 -48.705 1.00 44.72 74 GLY A C 1
ATOM 598 O O . GLY A 1 74 ? -0.706 -10.040 -49.836 1.00 44.72 74 GLY A O 1
ATOM 599 N N . SER A 1 75 ? -0.692 -10.767 -47.719 1.00 43.91 75 SER A N 1
ATOM 600 C CA . SER A 1 75 ? 0.445 -11.683 -47.911 1.00 43.91 75 SER A CA 1
ATOM 601 C C . SER A 1 75 ? 0.203 -13.039 -47.249 1.00 43.91 75 SER A C 1
ATOM 603 O O . SER A 1 75 ? -0.075 -13.091 -46.055 1.00 43.91 75 SER A O 1
ATOM 605 N N . ASP A 1 76 ? 0.374 -14.122 -48.015 1.00 43.47 76 ASP A N 1
ATOM 606 C CA . ASP A 1 76 ? 0.172 -15.531 -47.619 1.00 43.47 76 ASP A CA 1
ATOM 607 C C . ASP A 1 76 ? 1.163 -16.068 -46.558 1.00 43.47 76 ASP A C 1
ATOM 609 O O . ASP A 1 76 ? 1.140 -17.250 -46.224 1.00 43.47 76 ASP A O 1
ATOM 613 N N . GLU A 1 77 ? 2.021 -15.221 -45.990 1.00 47.03 77 GLU A N 1
ATOM 614 C CA . GLU A 1 77 ? 2.919 -15.568 -44.883 1.00 47.03 77 GLU A CA 1
ATOM 615 C C . GLU A 1 77 ? 2.537 -14.758 -43.641 1.00 47.03 77 GLU A C 1
ATOM 617 O O . GLU A 1 77 ? 3.232 -13.835 -43.215 1.00 47.03 77 GLU A O 1
ATOM 622 N N . VAL A 1 78 ? 1.387 -15.095 -43.060 1.00 46.06 78 VAL A N 1
ATOM 623 C CA . VAL A 1 78 ? 1.061 -14.687 -41.693 1.00 46.06 78 VAL A CA 1
ATOM 624 C C . VAL A 1 78 ? 1.938 -15.540 -40.776 1.00 46.06 78 VAL A C 1
ATOM 626 O O . VAL A 1 78 ? 1.592 -16.674 -40.451 1.00 46.06 78 VAL A O 1
ATOM 629 N N . GLU A 1 79 ? 3.119 -15.040 -40.397 1.00 46.03 79 GLU A N 1
ATOM 630 C CA . GLU A 1 79 ? 3.824 -15.580 -39.229 1.00 46.03 79 GLU A CA 1
ATOM 631 C C . GLU A 1 79 ? 3.013 -15.203 -37.980 1.00 46.03 79 GLU A C 1
ATOM 633 O O . GLU A 1 79 ? 3.305 -14.227 -37.289 1.00 46.03 79 GLU A O 1
ATOM 638 N N . ASP A 1 80 ? 1.965 -15.987 -37.730 1.00 47.16 80 ASP A N 1
ATOM 639 C CA . ASP A 1 80 ? 1.156 -15.984 -36.515 1.00 47.16 80 ASP A CA 1
ATOM 640 C C . ASP A 1 80 ? 2.041 -16.484 -35.369 1.00 47.16 80 ASP A C 1
ATOM 642 O O . ASP A 1 80 ? 2.131 -17.674 -35.065 1.00 47.16 80 ASP A O 1
ATOM 646 N N . VAL A 1 81 ? 2.809 -15.576 -34.778 1.00 48.94 81 VAL A N 1
ATOM 647 C CA . VAL A 1 81 ? 3.406 -15.826 -33.470 1.00 48.94 81 VAL A CA 1
ATOM 648 C C . VAL A 1 81 ? 2.500 -15.150 -32.462 1.00 48.94 81 VAL A C 1
ATOM 650 O O . VAL A 1 81 ? 2.466 -13.920 -32.411 1.00 48.94 81 VAL A O 1
ATOM 653 N N . ASP A 1 82 ? 1.789 -15.961 -31.679 1.00 53.97 82 ASP A N 1
ATOM 654 C CA . ASP A 1 82 ? 1.102 -15.533 -30.462 1.00 53.97 82 ASP A CA 1
ATOM 655 C C . ASP A 1 82 ? 2.123 -14.827 -29.562 1.00 53.97 82 ASP A C 1
ATOM 657 O O . ASP A 1 82 ? 2.959 -15.455 -28.906 1.00 53.97 82 ASP A O 1
ATOM 661 N N . PHE A 1 83 ? 2.114 -13.498 -29.587 1.00 68.38 83 PHE A N 1
ATOM 662 C CA . PHE A 1 83 ? 2.972 -12.679 -28.751 1.00 68.38 83 PHE A CA 1
ATOM 663 C C . PHE A 1 83 ? 2.166 -12.222 -27.542 1.00 68.38 83 PHE A C 1
ATOM 665 O O . PHE A 1 83 ? 1.357 -11.312 -27.640 1.00 68.38 83 PHE A O 1
ATOM 672 N N . SER A 1 84 ? 2.368 -12.872 -26.398 1.00 78.38 84 SER A N 1
ATOM 673 C CA . SER A 1 84 ? 1.731 -12.456 -25.146 1.00 78.38 84 SER A CA 1
ATOM 674 C C . SER A 1 84 ? 2.637 -11.515 -24.354 1.00 78.38 84 SER A C 1
ATOM 676 O O . SER A 1 84 ? 3.870 -11.639 -24.387 1.00 78.38 84 SER A O 1
ATOM 678 N N . ALA A 1 85 ? 2.027 -10.593 -23.609 1.00 84.06 85 ALA A N 1
ATOM 679 C CA . ALA A 1 85 ? 2.738 -9.707 -22.694 1.00 84.06 85 ALA A CA 1
ATOM 680 C C . ALA A 1 85 ? 3.546 -10.502 -21.652 1.00 84.06 85 ALA A C 1
ATOM 682 O O . ALA A 1 85 ? 4.665 -10.124 -21.307 1.00 84.06 85 ALA A O 1
ATOM 683 N N . GLU A 1 86 ? 3.026 -11.648 -21.210 1.00 85.81 86 GLU A N 1
ATOM 684 C CA . GLU A 1 86 ? 3.693 -12.562 -20.286 1.00 85.81 86 GLU A CA 1
ATOM 685 C C . GLU A 1 86 ? 4.953 -13.174 -20.888 1.00 85.81 86 GLU A C 1
ATOM 687 O O . GLU A 1 86 ? 5.992 -13.169 -20.234 1.00 85.81 86 GLU A O 1
ATOM 692 N N . SER A 1 87 ? 4.905 -13.637 -22.143 1.00 85.31 87 SER A N 1
ATOM 693 C CA . SER A 1 87 ? 6.091 -14.203 -22.805 1.00 85.31 87 SER A CA 1
ATOM 694 C C . SER A 1 87 ? 7.208 -13.166 -22.945 1.00 85.31 87 SER A C 1
ATOM 696 O O . SER A 1 87 ? 8.385 -13.481 -22.757 1.00 85.31 87 SER A O 1
ATOM 698 N N . LEU A 1 88 ? 6.857 -11.911 -23.247 1.00 87.62 88 LEU A N 1
ATOM 699 C CA . LEU A 1 88 ? 7.832 -10.822 -23.280 1.00 87.62 88 LEU A CA 1
ATOM 700 C C . LEU A 1 88 ? 8.400 -10.529 -21.887 1.00 87.62 88 LEU A C 1
ATOM 702 O O . LEU A 1 88 ? 9.618 -10.408 -21.743 1.00 87.62 88 LEU A O 1
ATOM 706 N N . ALA A 1 89 ? 7.539 -10.410 -20.877 1.00 91.19 89 ALA A N 1
ATOM 707 C CA . ALA A 1 89 ? 7.960 -10.121 -19.513 1.00 91.19 89 ALA A CA 1
ATOM 708 C C . ALA A 1 89 ? 8.871 -11.225 -18.958 1.00 91.19 89 ALA A C 1
ATOM 710 O O . ALA A 1 89 ? 9.938 -10.921 -18.432 1.00 91.19 89 ALA A O 1
ATOM 711 N N . GLU A 1 90 ? 8.531 -12.498 -19.168 1.00 90.38 90 GLU A N 1
ATOM 712 C CA . GLU A 1 90 ? 9.371 -13.638 -18.787 1.00 90.38 90 GLU A CA 1
ATOM 713 C C . GLU A 1 90 ? 10.740 -13.577 -19.475 1.00 90.38 90 GLU A C 1
ATOM 715 O O . GLU A 1 90 ? 11.781 -13.684 -18.820 1.00 90.38 90 GLU A O 1
ATOM 720 N N . HIS A 1 91 ? 10.772 -13.322 -20.786 1.00 90.00 91 HIS A N 1
ATOM 721 C CA . HIS A 1 91 ? 12.029 -13.152 -21.508 1.00 90.00 91 HIS A CA 1
ATOM 722 C C . HIS A 1 91 ? 12.872 -11.990 -20.959 1.00 90.00 91 HIS A C 1
ATOM 724 O O . HIS A 1 91 ? 14.093 -12.132 -20.848 1.00 90.00 91 HIS A O 1
ATOM 730 N N . LEU A 1 92 ? 12.260 -10.858 -20.603 1.00 92.00 92 LEU A N 1
ATOM 731 C CA . LEU A 1 92 ? 12.960 -9.728 -19.986 1.00 92.00 92 LEU A CA 1
ATOM 732 C C . LEU A 1 92 ? 13.531 -10.111 -18.616 1.00 92.00 92 LEU A C 1
ATOM 734 O O . LEU A 1 92 ? 14.730 -9.929 -18.404 1.00 92.00 92 LEU A O 1
ATOM 738 N N . ARG A 1 93 ? 12.733 -10.727 -17.734 1.00 92.88 93 ARG A N 1
ATOM 739 C CA . ARG A 1 93 ? 13.176 -11.171 -16.399 1.00 92.88 93 ARG A CA 1
ATOM 740 C C . ARG A 1 93 ? 14.316 -12.184 -16.472 1.00 92.88 93 ARG A C 1
ATOM 742 O O . ARG A 1 93 ? 15.325 -12.024 -15.789 1.00 92.88 93 ARG A O 1
ATOM 749 N N . VAL A 1 94 ? 14.231 -13.177 -17.363 1.00 91.81 94 VAL A N 1
ATOM 750 C CA . VAL A 1 94 ? 15.298 -14.178 -17.556 1.00 91.81 94 VAL A CA 1
ATOM 751 C C . VAL A 1 94 ? 16.601 -13.531 -18.032 1.00 91.81 94 VAL A C 1
ATOM 753 O O . VAL A 1 94 ? 17.685 -13.908 -17.576 1.00 91.81 94 VAL A O 1
ATOM 756 N N . ASN A 1 95 ? 16.534 -12.570 -18.957 1.00 91.62 95 ASN A N 1
ATOM 757 C CA . ASN A 1 95 ? 17.731 -11.882 -19.445 1.00 91.62 95 ASN A CA 1
ATOM 758 C C . ASN A 1 95 ? 18.291 -10.886 -18.417 1.00 91.62 95 ASN A C 1
ATOM 760 O O . ASN A 1 95 ? 19.514 -10.755 -18.324 1.00 91.62 95 ASN A O 1
ATOM 764 N N . ALA A 1 96 ? 17.439 -10.254 -17.607 1.00 92.00 96 ALA A N 1
ATOM 765 C CA . ALA A 1 96 ? 17.847 -9.416 -16.483 1.00 92.00 96 ALA A CA 1
ATOM 766 C C . ALA A 1 96 ? 18.561 -10.235 -15.392 1.00 92.00 96 ALA A C 1
ATOM 768 O O . ALA A 1 96 ? 19.658 -9.874 -14.968 1.00 92.00 96 ALA A O 1
ATOM 769 N N . ALA A 1 97 ? 18.030 -11.409 -15.028 1.00 90.88 97 ALA A N 1
ATOM 770 C CA . ALA A 1 97 ? 18.672 -12.336 -14.089 1.00 90.88 97 ALA A CA 1
ATOM 771 C C . ALA A 1 97 ? 20.056 -12.805 -14.578 1.00 90.88 97 ALA A C 1
ATOM 773 O O . ALA A 1 97 ? 21.000 -12.944 -13.798 1.00 90.88 97 ALA A O 1
ATOM 774 N N . LYS A 1 98 ? 20.209 -12.992 -15.896 1.00 91.19 98 LYS A N 1
ATOM 775 C CA . LYS A 1 98 ? 21.495 -13.295 -16.550 1.00 91.19 98 LYS A CA 1
ATOM 776 C C . LYS A 1 98 ? 22.407 -12.074 -16.719 1.00 91.19 98 LYS A C 1
ATOM 778 O O . LYS A 1 98 ? 23.512 -12.233 -17.236 1.00 91.19 98 LYS A O 1
ATOM 783 N N . LYS A 1 99 ? 21.970 -10.879 -16.306 1.00 89.62 99 LYS A N 1
ATOM 784 C CA . LYS A 1 99 ? 22.673 -9.594 -16.469 1.00 89.62 99 LYS A CA 1
ATOM 785 C C . LYS A 1 99 ? 23.006 -9.261 -17.930 1.00 89.62 99 LYS A C 1
ATOM 787 O O . LYS A 1 99 ? 24.001 -8.597 -18.205 1.00 89.62 99 LYS A O 1
ATOM 792 N N . ILE A 1 100 ? 22.193 -9.756 -18.866 1.00 90.69 100 ILE A N 1
ATOM 793 C CA . ILE A 1 100 ? 22.314 -9.469 -20.305 1.00 90.69 100 ILE A CA 1
ATOM 794 C C . ILE A 1 100 ? 21.697 -8.106 -20.616 1.00 90.69 100 ILE A C 1
ATOM 796 O O . ILE A 1 100 ? 22.217 -7.369 -21.448 1.00 90.69 100 ILE A O 1
ATOM 800 N N . VAL A 1 101 ? 20.607 -7.775 -19.927 1.00 91.25 101 VAL A N 1
ATOM 801 C CA . VAL A 1 101 ? 19.958 -6.465 -19.976 1.00 91.25 101 VAL A CA 1
ATOM 802 C C . VAL A 1 101 ? 19.769 -5.927 -18.566 1.00 91.25 101 VAL A C 1
ATOM 804 O O . VAL A 1 101 ? 19.819 -6.692 -17.599 1.00 91.25 101 VAL A O 1
ATOM 807 N N . LYS A 1 102 ? 19.558 -4.616 -18.440 1.00 91.81 102 LYS A N 1
ATOM 808 C CA . LYS A 1 102 ? 19.176 -4.024 -17.157 1.00 91.81 102 LYS A CA 1
ATOM 809 C C . LYS A 1 102 ? 17.785 -4.498 -16.733 1.00 91.81 102 LYS A C 1
ATOM 811 O O . LYS A 1 102 ? 16.909 -4.703 -17.572 1.00 91.81 102 LYS A O 1
ATOM 816 N N . ASP A 1 103 ? 17.594 -4.655 -15.429 1.00 94.50 103 ASP A N 1
ATOM 817 C CA . ASP A 1 103 ? 16.284 -4.963 -14.859 1.00 94.50 103 ASP A CA 1
ATOM 818 C C . ASP A 1 103 ? 15.460 -3.669 -14.769 1.00 94.50 103 ASP A C 1
ATOM 820 O O . ASP A 1 103 ? 15.999 -2.604 -14.458 1.00 94.50 103 ASP A O 1
ATOM 824 N N . VAL A 1 104 ? 14.170 -3.722 -15.073 1.00 96.44 104 VAL A N 1
ATOM 825 C CA . VAL A 1 104 ? 13.295 -2.540 -15.071 1.00 96.44 104 VAL A CA 1
ATOM 826 C C . VAL A 1 104 ? 11.909 -2.916 -14.560 1.00 96.44 104 VAL A C 1
ATOM 828 O O . VAL A 1 104 ? 11.509 -4.072 -14.711 1.00 96.44 104 VAL A O 1
ATOM 831 N N . PRO A 1 105 ? 11.145 -1.975 -13.981 1.00 97.00 105 PRO A N 1
ATOM 832 C CA . PRO A 1 105 ? 9.756 -2.232 -13.653 1.00 97.00 105 PRO A CA 1
ATOM 833 C C . PRO A 1 105 ? 8.947 -2.545 -14.917 1.00 97.00 105 PRO A C 1
ATOM 835 O O . PRO A 1 105 ? 9.062 -1.850 -15.934 1.00 97.00 105 PRO A O 1
ATOM 838 N N . ILE A 1 106 ? 8.108 -3.577 -14.833 1.00 96.12 106 ILE A N 1
ATOM 839 C CA . ILE A 1 106 ? 7.182 -3.989 -15.890 1.00 96.12 106 ILE A CA 1
ATOM 840 C C . ILE A 1 106 ? 5.757 -3.869 -15.352 1.00 96.12 106 ILE A C 1
ATOM 842 O O . ILE A 1 106 ? 5.380 -4.526 -14.382 1.00 96.12 106 ILE A O 1
ATOM 846 N N . ILE A 1 107 ? 4.955 -3.030 -15.998 1.00 94.62 107 ILE A N 1
ATOM 847 C CA . ILE A 1 107 ? 3.545 -2.816 -15.687 1.00 94.62 107 ILE A CA 1
ATOM 848 C C . ILE A 1 107 ? 2.712 -3.456 -16.786 1.00 94.62 107 ILE A C 1
ATOM 850 O O . ILE A 1 107 ? 2.991 -3.258 -17.964 1.00 94.62 107 ILE A O 1
ATOM 854 N N . ILE A 1 108 ? 1.658 -4.168 -16.406 1.00 91.75 108 ILE A N 1
ATOM 855 C CA . ILE A 1 108 ? 0.663 -4.661 -17.352 1.00 91.75 108 ILE A CA 1
ATOM 856 C C . ILE A 1 108 ? -0.648 -3.899 -17.202 1.00 91.75 108 ILE A C 1
ATOM 858 O O . ILE A 1 108 ? -1.116 -3.646 -16.083 1.00 91.75 108 ILE A O 1
ATOM 862 N N . CYS A 1 109 ? -1.239 -3.510 -18.327 1.00 89.56 109 CYS A N 1
ATOM 863 C CA . CYS A 1 109 ? -2.495 -2.783 -18.371 1.00 89.56 109 CYS A CA 1
ATOM 864 C C . CYS A 1 109 ? -3.518 -3.463 -19.283 1.00 89.56 109 CYS A C 1
ATOM 866 O O . CYS A 1 109 ? -3.163 -4.115 -20.253 1.00 89.56 109 CYS A O 1
ATOM 868 N N . SER A 1 110 ? -4.805 -3.320 -18.971 1.00 86.44 110 SER A N 1
ATOM 869 C CA . SER A 1 110 ? -5.881 -3.715 -19.889 1.00 86.44 110 SER A CA 1
ATOM 870 C C . SER A 1 110 ? -6.965 -2.647 -19.967 1.00 86.44 110 SER A C 1
ATOM 872 O O . SER A 1 110 ? -7.024 -1.736 -19.134 1.00 86.44 110 SER A O 1
ATOM 874 N N . ALA A 1 111 ? -7.830 -2.758 -20.971 1.00 82.31 111 ALA A N 1
ATOM 875 C CA . ALA A 1 111 ? -8.978 -1.879 -21.132 1.00 82.31 111 ALA A CA 1
ATOM 876 C C . ALA A 1 111 ? -10.016 -2.024 -19.997 1.00 82.31 111 ALA A C 1
ATOM 878 O O . ALA A 1 111 ? -10.229 -3.106 -19.434 1.00 82.31 111 ALA A O 1
ATOM 879 N N . ASP A 1 112 ? -10.720 -0.924 -19.703 1.00 67.75 112 ASP A N 1
ATOM 880 C CA . ASP A 1 112 ? -11.874 -0.883 -18.801 1.00 67.75 112 ASP A CA 1
ATOM 881 C C . ASP A 1 112 ? -12.895 -1.927 -19.283 1.00 67.75 112 ASP A C 1
ATOM 883 O O . ASP A 1 112 ? -13.387 -1.821 -20.403 1.00 67.75 112 ASP A O 1
ATOM 887 N N . ASN A 1 113 ? -13.218 -2.919 -18.441 1.00 61.66 113 ASN A N 1
ATOM 888 C CA . ASN A 1 113 ? -14.181 -4.025 -18.645 1.00 61.66 113 ASN A CA 1
ATOM 889 C C . ASN A 1 113 ? -13.608 -5.423 -18.933 1.00 61.66 113 ASN A C 1
ATOM 891 O O . ASN A 1 113 ? -14.398 -6.366 -19.070 1.00 61.66 113 ASN A O 1
ATOM 895 N N . ASN A 1 114 ? -12.287 -5.633 -18.924 1.00 60.16 114 ASN A N 1
ATOM 896 C CA . ASN A 1 114 ? -11.757 -6.997 -19.001 1.00 60.16 114 ASN A CA 1
ATOM 897 C C . ASN A 1 114 ? -11.941 -7.742 -17.654 1.00 60.16 114 ASN A C 1
ATOM 899 O O . ASN A 1 114 ? -11.116 -7.687 -16.735 1.00 60.16 114 ASN A O 1
ATOM 903 N N . ARG A 1 115 ? -13.077 -8.443 -17.505 1.00 54.97 115 ARG A N 1
ATOM 904 C CA . ARG A 1 115 ? -13.398 -9.249 -16.306 1.00 54.97 115 ARG A CA 1
ATOM 905 C C . ARG A 1 115 ? -12.371 -10.360 -16.068 1.00 54.97 115 ARG A C 1
ATOM 907 O O . ARG A 1 115 ? -12.100 -10.701 -14.92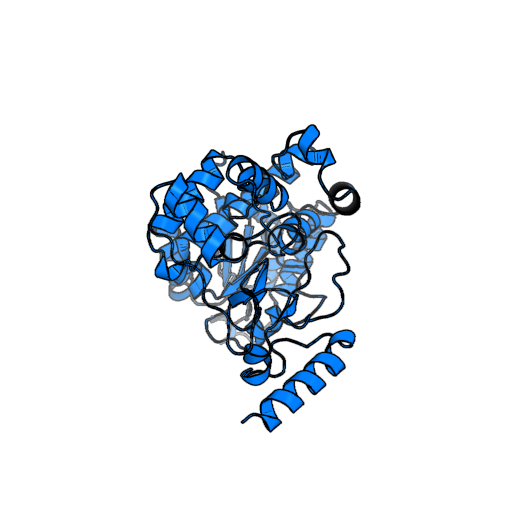0 1.00 54.97 115 ARG A O 1
ATOM 914 N N . THR A 1 116 ? -11.769 -10.897 -17.128 1.00 58.47 116 THR A N 1
ATOM 915 C CA . THR A 1 116 ? -10.720 -11.923 -17.042 1.00 58.47 116 THR A CA 1
ATOM 916 C C . THR A 1 116 ? -9.438 -11.343 -16.445 1.00 58.47 116 THR A C 1
ATOM 918 O O . THR A 1 116 ? -8.868 -11.942 -15.536 1.00 58.47 116 THR A O 1
ATOM 921 N N . PHE A 1 117 ? -9.055 -10.130 -16.851 1.00 60.84 117 PHE A N 1
ATOM 922 C CA . PHE A 1 117 ? -7.951 -9.370 -16.253 1.00 60.84 117 PHE A CA 1
ATOM 923 C C . PHE A 1 117 ? -8.211 -8.988 -14.786 1.00 60.84 117 PHE A C 1
ATOM 925 O O . PHE A 1 117 ? -7.334 -9.070 -13.928 1.00 60.84 117 PHE A O 1
ATOM 932 N N . SER A 1 118 ? -9.459 -8.657 -14.454 1.00 56.16 118 SER A N 1
ATOM 933 C CA . SER A 1 118 ? -9.875 -8.416 -13.064 1.00 56.16 118 SER A CA 1
ATOM 934 C C . SER A 1 118 ? -9.731 -9.679 -12.202 1.00 56.16 118 SER A C 1
ATOM 936 O O . SER A 1 118 ? -9.364 -9.597 -11.034 1.00 56.16 118 SER A O 1
ATOM 938 N N . ASN A 1 119 ? -9.938 -10.862 -12.789 1.00 53.59 119 ASN A N 1
ATOM 939 C CA . ASN A 1 119 ? -9.710 -12.147 -12.130 1.00 53.59 119 ASN A CA 1
ATOM 940 C C . ASN A 1 119 ? -8.222 -12.533 -12.049 1.00 53.59 119 ASN A C 1
ATOM 942 O O . ASN A 1 119 ? -7.858 -13.292 -11.152 1.00 53.59 119 ASN A O 1
ATOM 946 N N . LEU A 1 120 ? -7.342 -12.000 -12.907 1.00 53.03 120 LEU A N 1
ATOM 947 C CA . LEU A 1 120 ? -5.883 -12.130 -12.751 1.00 53.03 120 LEU A CA 1
ATOM 948 C C . LEU A 1 120 ? -5.388 -11.463 -11.462 1.00 53.03 120 LEU A C 1
ATOM 950 O O . LEU A 1 120 ? -4.542 -12.050 -10.790 1.00 53.03 120 LEU A O 1
ATOM 954 N N . LYS A 1 121 ? -6.003 -10.347 -11.030 1.00 51.84 121 LYS A N 1
ATOM 955 C CA . LYS A 1 121 ? -5.787 -9.766 -9.685 1.00 51.84 121 LYS A CA 1
ATOM 956 C C . LYS A 1 121 ? -6.185 -10.702 -8.535 1.00 51.84 121 LYS A C 1
ATOM 958 O O . LYS A 1 121 ? -5.732 -10.487 -7.411 1.00 51.84 121 LYS A O 1
ATOM 963 N N . ASN A 1 122 ? -6.961 -11.761 -8.804 1.00 46.06 122 ASN A N 1
ATOM 964 C CA . ASN A 1 122 ? -7.437 -12.739 -7.814 1.00 46.06 122 ASN A CA 1
ATOM 965 C C . ASN A 1 122 ? -6.859 -14.167 -7.978 1.00 46.06 122 ASN A C 1
ATOM 967 O O . ASN A 1 122 ? -6.948 -14.952 -7.042 1.00 46.06 122 ASN A O 1
ATOM 971 N N . ARG A 1 123 ? -6.223 -14.517 -9.111 1.00 41.59 123 ARG A N 1
ATOM 972 C CA . ARG A 1 123 ? -5.574 -15.831 -9.326 1.00 41.59 123 ARG A CA 1
ATOM 973 C C . ARG A 1 123 ? -4.139 -15.917 -8.805 1.00 41.59 123 ARG A C 1
ATOM 975 O O . ARG A 1 123 ? -3.327 -15.043 -9.086 1.00 41.59 123 ARG A O 1
ATOM 982 N N . GLU A 1 124 ? -3.849 -16.989 -8.082 1.00 40.59 124 GLU A N 1
ATOM 983 C CA . GLU A 1 124 ? -2.555 -17.308 -7.484 1.00 40.59 124 GLU A CA 1
ATOM 984 C C . GLU A 1 124 ? -1.492 -17.813 -8.492 1.00 40.59 124 GLU A C 1
ATOM 986 O O . GLU A 1 124 ? -1.757 -18.696 -9.307 1.00 40.59 124 GLU A O 1
ATOM 991 N N . LEU A 1 125 ? -0.275 -17.268 -8.328 1.00 42.56 125 LEU A N 1
ATOM 992 C CA . LEU A 1 125 ? 1.029 -17.956 -8.227 1.00 42.56 125 LEU A CA 1
ATOM 993 C C . LEU A 1 125 ? 1.996 -18.161 -9.414 1.00 42.56 125 LEU A C 1
ATOM 995 O O . LEU A 1 125 ? 3.139 -18.473 -9.106 1.00 42.56 125 LEU A O 1
ATOM 999 N N . THR A 1 126 ? 1.691 -17.939 -10.701 1.00 45.97 126 THR A N 1
ATOM 1000 C CA . THR A 1 126 ? 2.753 -18.127 -11.740 1.00 45.97 126 THR A CA 1
ATOM 1001 C C . THR A 1 126 ? 2.989 -16.965 -12.699 1.00 45.97 126 THR A C 1
ATOM 1003 O O . THR A 1 126 ? 4.128 -16.755 -13.091 1.00 45.97 126 THR A O 1
ATOM 1006 N N . SER A 1 127 ? 1.970 -16.179 -13.063 1.00 47.22 127 SER A N 1
ATOM 1007 C CA . SER A 1 127 ? 2.136 -15.034 -13.981 1.00 47.22 127 SER A CA 1
ATOM 1008 C C . SER A 1 127 ? 2.233 -13.669 -13.288 1.00 47.22 127 SER A C 1
ATOM 1010 O O . SER A 1 127 ? 2.556 -12.680 -13.941 1.00 47.22 127 SER A O 1
ATOM 1012 N N . ARG A 1 128 ? 1.963 -13.583 -11.974 1.00 53.94 128 ARG A N 1
ATOM 1013 C CA . ARG A 1 128 ? 2.072 -12.318 -11.216 1.00 53.94 128 ARG A CA 1
ATOM 1014 C C . ARG A 1 128 ? 3.500 -11.924 -10.877 1.00 53.94 128 ARG A C 1
ATOM 1016 O O . ARG A 1 128 ? 3.767 -10.738 -10.781 1.00 53.94 128 ARG A O 1
ATOM 1023 N N . ASP A 1 129 ? 4.394 -12.898 -10.768 1.00 71.06 129 ASP A N 1
ATOM 1024 C CA . ASP A 1 129 ? 5.818 -12.682 -10.484 1.00 71.06 129 ASP A CA 1
ATOM 1025 C C . ASP A 1 129 ? 6.592 -12.123 -11.693 1.00 71.06 129 ASP A C 1
ATOM 1027 O O . ASP A 1 129 ? 7.812 -12.090 -11.721 1.00 71.06 129 ASP A O 1
ATOM 1031 N N . LEU A 1 130 ? 5.890 -11.743 -12.765 1.00 87.38 130 LEU A N 1
ATOM 1032 C CA . LEU A 1 130 ? 6.496 -11.099 -13.929 1.00 87.38 130 LEU A CA 1
ATOM 1033 C C . LEU A 1 130 ? 6.334 -9.576 -13.880 1.00 87.38 130 LEU A C 1
ATOM 1035 O O . LEU A 1 130 ? 7.170 -8.843 -14.419 1.00 87.38 130 LEU A O 1
ATOM 1039 N N . PHE A 1 131 ? 5.266 -9.097 -13.240 1.00 91.06 131 PHE A N 1
ATOM 1040 C CA . PHE A 1 131 ? 4.817 -7.711 -13.310 1.00 91.06 131 PHE A CA 1
ATOM 1041 C C . PHE A 1 131 ? 4.851 -7.054 -11.936 1.00 91.06 131 PHE A C 1
ATOM 1043 O O . PHE A 1 131 ? 4.336 -7.590 -10.959 1.00 91.06 131 PHE A O 1
ATOM 1050 N N . ASP A 1 132 ? 5.380 -5.837 -11.875 1.00 92.81 132 ASP A N 1
ATOM 1051 C CA . ASP A 1 132 ? 5.380 -5.030 -10.657 1.00 92.81 132 ASP A CA 1
ATOM 1052 C C . ASP A 1 132 ? 3.984 -4.457 -10.373 1.00 92.81 132 ASP A C 1
ATOM 1054 O O . ASP A 1 132 ? 3.576 -4.348 -9.216 1.00 92.81 132 ASP A O 1
ATOM 1058 N N . LEU A 1 133 ? 3.228 -4.107 -11.427 1.00 90.75 133 LEU A N 1
ATOM 1059 C CA . LEU A 1 133 ? 1.866 -3.577 -11.321 1.00 90.75 133 LEU A CA 1
ATOM 1060 C C . LEU A 1 133 ? 0.916 -4.129 -12.382 1.00 90.75 133 LEU A C 1
ATOM 1062 O O . LEU A 1 133 ? 1.276 -4.343 -13.536 1.00 90.75 133 LEU A O 1
ATOM 1066 N N . THR A 1 134 ? -0.348 -4.264 -11.981 1.00 88.25 134 THR A N 1
ATOM 1067 C CA . THR A 1 134 ? -1.473 -4.661 -12.834 1.00 88.25 134 THR A CA 1
ATOM 1068 C C . THR A 1 134 ? -2.561 -3.595 -12.756 1.00 88.25 134 THR A C 1
ATOM 1070 O O . THR A 1 134 ? -3.184 -3.400 -11.705 1.00 88.25 134 THR A O 1
ATOM 1073 N N . CYS A 1 135 ? -2.812 -2.897 -13.860 1.00 87.56 135 CYS A N 1
ATOM 1074 C CA . CYS A 1 135 ? -3.662 -1.709 -13.877 1.00 87.56 135 CYS A CA 1
ATOM 1075 C C . CYS A 1 135 ? -4.683 -1.710 -15.019 1.00 87.56 135 CYS A C 1
ATOM 1077 O O . CYS A 1 135 ? -4.602 -2.472 -15.974 1.00 87.56 135 CYS A O 1
ATOM 1079 N N . ILE A 1 136 ? -5.691 -0.859 -14.891 1.00 88.88 136 ILE A N 1
ATOM 1080 C CA . ILE A 1 136 ? -6.629 -0.569 -15.970 1.00 88.88 136 ILE A CA 1
ATOM 1081 C C . ILE A 1 136 ? -6.117 0.688 -16.685 1.00 88.88 136 ILE A C 1
ATOM 1083 O O . ILE A 1 136 ? -5.742 1.646 -16.008 1.00 88.88 136 ILE A O 1
ATOM 1087 N N . LYS A 1 137 ? -6.074 0.701 -18.025 1.00 89.62 137 LYS A N 1
ATOM 1088 C CA . LYS A 1 137 ? -5.476 1.798 -18.816 1.00 89.62 137 LYS A CA 1
ATOM 1089 C C . LYS A 1 137 ? -6.050 3.161 -18.455 1.00 89.62 137 LYS A C 1
ATOM 1091 O O . LYS A 1 137 ? -5.299 4.092 -18.189 1.00 89.62 137 LYS A O 1
ATOM 1096 N N . ASN A 1 138 ? -7.373 3.270 -18.383 1.00 88.06 138 ASN A N 1
ATOM 1097 C CA . ASN A 1 138 ? -8.037 4.528 -18.058 1.00 88.06 138 ASN A CA 1
ATOM 1098 C C . ASN A 1 138 ? -7.739 4.971 -16.619 1.00 88.06 138 ASN A C 1
ATOM 1100 O O . ASN A 1 138 ? -7.646 6.161 -16.341 1.00 88.06 138 ASN A O 1
ATOM 1104 N N . ASP A 1 139 ? -7.546 4.032 -15.691 1.00 88.25 139 ASP A N 1
ATOM 1105 C CA . ASP A 1 139 ? -7.142 4.367 -14.325 1.00 88.25 139 ASP A CA 1
ATOM 1106 C C . ASP A 1 139 ? -5.700 4.893 -14.308 1.00 88.25 139 ASP A C 1
ATOM 1108 O O . ASP A 1 139 ? -5.427 5.917 -13.677 1.00 88.25 139 ASP A O 1
ATOM 1112 N N . LEU A 1 140 ? -4.804 4.239 -15.059 1.00 89.56 140 LEU A N 1
ATOM 1113 C CA . LEU A 1 140 ? -3.395 4.607 -15.161 1.00 89.56 140 LEU A CA 1
ATOM 1114 C C . LEU A 1 140 ? -3.213 5.977 -15.831 1.00 89.56 140 LEU A C 1
ATOM 1116 O O . LEU A 1 140 ? -2.559 6.852 -15.263 1.00 89.56 140 LEU A O 1
ATOM 1120 N N . PHE A 1 141 ? -3.808 6.177 -17.005 1.00 91.00 141 PHE A N 1
ATOM 1121 C CA . PHE A 1 141 ? -3.521 7.323 -17.865 1.00 91.00 141 PHE A CA 1
ATOM 1122 C C . PHE A 1 141 ? -4.540 8.467 -17.788 1.00 91.00 141 PHE A C 1
ATOM 1124 O O . PHE A 1 141 ? -4.241 9.558 -18.276 1.00 91.00 141 PHE A O 1
ATOM 1131 N N . VAL A 1 142 ? -5.716 8.266 -17.169 1.00 87.50 142 VAL A N 1
ATOM 1132 C CA . VAL A 1 142 ? -6.798 9.272 -17.192 1.00 87.50 142 VAL A CA 1
ATOM 1133 C C . VAL A 1 142 ? -7.375 9.613 -15.818 1.00 87.50 142 VAL A C 1
ATOM 1135 O O . VAL A 1 142 ? -7.325 10.770 -15.402 1.00 87.50 142 VAL A O 1
ATOM 1138 N N . LYS A 1 143 ? -7.931 8.646 -15.081 1.00 88.31 143 LYS A N 1
ATOM 1139 C CA . LYS A 1 143 ? -8.664 8.921 -13.830 1.00 88.31 143 LYS A CA 1
ATOM 1140 C C . LYS A 1 143 ? -7.743 9.255 -12.661 1.00 88.31 143 LYS A C 1
ATOM 1142 O O . LYS A 1 143 ? -8.078 10.114 -11.845 1.00 88.31 143 LYS A O 1
ATOM 1147 N N . HIS A 1 144 ? -6.594 8.586 -12.563 1.00 88.81 144 HIS A N 1
ATOM 1148 C CA . HIS A 1 144 ? -5.702 8.681 -11.403 1.00 88.81 144 HIS A CA 1
ATOM 1149 C C . HIS A 1 144 ? -4.285 9.137 -11.764 1.00 88.81 144 HIS A C 1
ATOM 1151 O O . HIS A 1 144 ? -3.343 8.826 -11.043 1.00 88.81 144 HIS A O 1
ATOM 1157 N N . VAL A 1 145 ? -4.143 9.945 -12.823 1.00 90.75 145 VAL A N 1
ATOM 1158 C CA . VAL A 1 145 ? -2.858 10.367 -13.422 1.00 90.75 145 VAL A CA 1
ATOM 1159 C C . VAL A 1 145 ? -1.793 10.752 -12.400 1.00 90.75 145 VAL A C 1
ATOM 1161 O O . VAL A 1 145 ? -0.690 10.231 -12.462 1.00 90.75 145 VAL A O 1
ATOM 1164 N N . LYS A 1 146 ? -2.108 11.614 -11.425 1.00 91.75 146 LYS A N 1
ATOM 1165 C CA . LYS A 1 146 ? -1.122 12.046 -10.415 1.00 91.75 146 LYS A CA 1
ATOM 1166 C C . LYS A 1 146 ? -0.633 10.905 -9.522 1.00 91.75 146 LYS A C 1
ATOM 1168 O O . LYS A 1 146 ? 0.515 10.902 -9.093 1.00 91.75 146 LYS A O 1
ATOM 1173 N N . ASN A 1 147 ? -1.516 9.968 -9.185 1.00 92.44 147 ASN A N 1
ATOM 1174 C CA . ASN A 1 147 ? -1.136 8.805 -8.393 1.00 92.44 147 ASN A CA 1
ATOM 1175 C C . ASN A 1 147 ? -0.308 7.833 -9.242 1.00 92.44 147 ASN A C 1
ATOM 1177 O O . ASN A 1 147 ? 0.737 7.370 -8.798 1.00 92.44 147 ASN A O 1
ATOM 1181 N N . SER A 1 148 ? -0.745 7.594 -10.478 1.00 93.25 148 SER A N 1
ATOM 1182 C CA . SER A 1 148 ? -0.043 6.765 -11.457 1.00 93.25 148 SER A CA 1
ATOM 1183 C C . SER A 1 148 ? 1.365 7.282 -11.749 1.00 93.25 148 SER A C 1
ATOM 1185 O O . SER A 1 148 ? 2.319 6.517 -11.693 1.00 93.25 148 SER A O 1
ATOM 1187 N N . GLU A 1 149 ? 1.515 8.587 -11.987 1.00 94.69 149 GLU A N 1
ATOM 1188 C CA . GLU A 1 149 ? 2.805 9.262 -12.164 1.00 94.69 149 GLU A CA 1
ATOM 1189 C C . GLU A 1 149 ? 3.734 8.984 -10.981 1.00 94.69 149 GLU A C 1
ATOM 1191 O O . GLU A 1 149 ? 4.858 8.528 -11.177 1.00 94.69 149 GLU A O 1
ATOM 1196 N N . ARG A 1 150 ? 3.254 9.198 -9.750 1.00 95.38 150 ARG A N 1
ATOM 1197 C CA . ARG A 1 150 ? 4.046 8.954 -8.537 1.00 95.38 150 ARG A CA 1
ATOM 1198 C C . ARG A 1 150 ? 4.483 7.497 -8.422 1.00 95.38 150 ARG A C 1
ATOM 1200 O O . ARG A 1 150 ? 5.636 7.248 -8.096 1.00 95.38 150 ARG A O 1
ATOM 1207 N N . GLN A 1 151 ? 3.592 6.547 -8.704 1.00 96.31 151 GLN A N 1
ATOM 1208 C CA . GLN A 1 151 ? 3.902 5.114 -8.657 1.00 96.31 151 GLN A CA 1
ATOM 1209 C C . GLN A 1 151 ? 4.939 4.711 -9.711 1.00 96.31 151 GLN A C 1
ATOM 1211 O O . GLN A 1 151 ? 5.910 4.031 -9.385 1.00 96.31 151 GLN A O 1
ATOM 1216 N N . LEU A 1 152 ? 4.769 5.166 -10.955 1.00 97.00 152 LEU A N 1
ATOM 1217 C CA . LEU A 1 152 ? 5.710 4.910 -12.047 1.00 97.00 152 LEU A CA 1
ATOM 1218 C C . LEU A 1 152 ? 7.081 5.539 -11.767 1.00 97.00 152 LEU A C 1
ATOM 1220 O O . LEU A 1 152 ? 8.114 4.894 -11.958 1.00 97.00 152 LEU A O 1
ATOM 1224 N N . PHE A 1 153 ? 7.102 6.782 -11.289 1.00 97.06 153 PHE A N 1
ATOM 1225 C CA . PHE A 1 153 ? 8.331 7.477 -10.925 1.00 97.06 153 PHE A CA 1
ATOM 1226 C C . PHE A 1 153 ? 9.095 6.743 -9.821 1.00 97.06 153 PHE A C 1
ATOM 1228 O O . PHE A 1 153 ? 10.308 6.541 -9.930 1.00 97.06 153 PHE A O 1
ATOM 1235 N N . ASP A 1 154 ? 8.390 6.340 -8.765 1.00 97.06 154 ASP A N 1
ATOM 1236 C CA . ASP A 1 154 ? 8.997 5.714 -7.596 1.00 97.06 154 ASP A CA 1
ATOM 1237 C C . ASP A 1 154 ? 9.558 4.329 -7.924 1.00 97.06 154 ASP A C 1
ATOM 1239 O O . ASP A 1 154 ? 10.725 4.063 -7.649 1.00 97.06 154 ASP A O 1
ATOM 1243 N N . LEU A 1 155 ? 8.789 3.490 -8.634 1.00 97.38 155 LEU A N 1
ATOM 1244 C CA . LEU A 1 155 ? 9.263 2.182 -9.100 1.00 97.38 155 LEU A CA 1
ATOM 1245 C C . LEU A 1 155 ? 10.562 2.303 -9.899 1.00 97.38 155 LEU A C 1
ATOM 1247 O O . LEU A 1 155 ? 11.568 1.684 -9.554 1.00 97.38 155 LEU A O 1
ATOM 1251 N N . ALA A 1 156 ? 10.577 3.143 -10.932 1.00 97.25 156 ALA A N 1
ATOM 1252 C CA . ALA A 1 156 ? 11.763 3.328 -11.763 1.00 97.25 156 ALA A CA 1
ATOM 1253 C C . ALA A 1 156 ? 12.955 3.881 -10.965 1.00 97.25 156 ALA A C 1
ATOM 1255 O O . ALA A 1 156 ? 14.104 3.492 -11.189 1.00 97.25 156 ALA A O 1
ATOM 1256 N N . THR A 1 157 ? 12.696 4.785 -10.018 1.00 96.25 157 THR A N 1
ATOM 1257 C CA . THR A 1 157 ? 13.735 5.367 -9.162 1.00 96.25 157 THR A CA 1
ATOM 1258 C C . THR A 1 157 ? 14.342 4.322 -8.233 1.00 96.25 157 THR A C 1
ATOM 1260 O O . THR A 1 157 ? 15.569 4.237 -8.151 1.00 96.25 157 THR A O 1
ATOM 1263 N N . VAL A 1 158 ? 13.516 3.493 -7.594 1.00 96.44 158 VAL A N 1
ATOM 1264 C CA . VAL A 1 158 ? 13.962 2.408 -6.712 1.00 96.44 158 VAL A CA 1
ATOM 1265 C C . VAL A 1 158 ? 14.796 1.383 -7.483 1.00 96.44 158 VAL A C 1
ATOM 1267 O O . VAL A 1 158 ? 15.897 1.050 -7.044 1.00 96.44 158 VAL A O 1
ATOM 1270 N N . TYR A 1 159 ? 14.354 0.952 -8.671 1.00 96.56 159 TYR A N 1
ATOM 1271 C CA . TYR A 1 159 ? 15.138 0.044 -9.523 1.00 96.56 159 TYR A 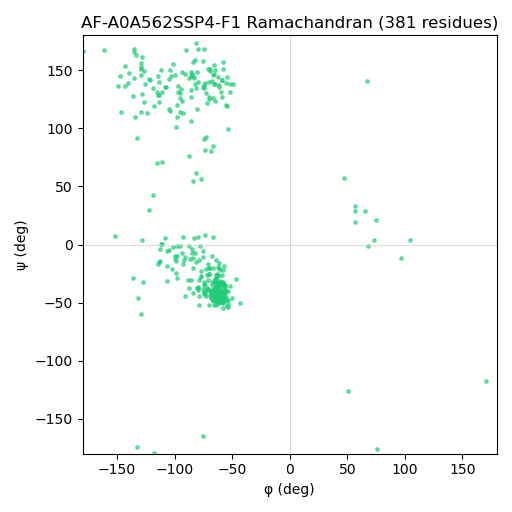CA 1
ATOM 1272 C C . TYR A 1 159 ? 16.525 0.619 -9.847 1.00 96.56 159 TYR A C 1
ATOM 1274 O O . TYR A 1 159 ? 17.543 -0.051 -9.661 1.00 96.56 159 TYR A O 1
ATOM 1282 N N . LYS A 1 160 ? 16.594 1.893 -10.261 1.00 94.50 160 LYS A N 1
ATOM 1283 C CA . LYS A 1 160 ? 17.871 2.577 -10.529 1.00 94.50 160 LYS A CA 1
ATOM 1284 C C . LYS A 1 160 ? 18.765 2.654 -9.293 1.00 94.50 160 LYS A C 1
ATOM 1286 O O . LYS A 1 160 ? 19.982 2.492 -9.400 1.00 94.50 160 LYS A O 1
ATOM 1291 N N . GLN A 1 161 ? 18.195 2.939 -8.125 1.00 94.44 161 GLN A N 1
ATOM 1292 C CA . GLN A 1 161 ? 18.951 3.034 -6.875 1.00 94.44 161 GLN A CA 1
ATOM 1293 C C . GLN A 1 161 ? 19.537 1.677 -6.475 1.00 94.44 161 GLN A C 1
ATOM 1295 O O . GLN A 1 161 ? 20.736 1.599 -6.216 1.00 94.44 161 GLN A O 1
ATOM 1300 N N . LEU A 1 162 ? 18.732 0.613 -6.522 1.00 93.44 162 LEU A N 1
ATOM 1301 C CA . LEU A 1 162 ? 19.159 -0.749 -6.187 1.00 93.44 162 LEU A CA 1
ATOM 1302 C C . LEU A 1 162 ? 20.246 -1.289 -7.122 1.00 93.44 162 LEU A C 1
ATOM 1304 O O . LEU A 1 162 ? 21.100 -2.054 -6.692 1.00 93.44 162 LEU A O 1
ATOM 1308 N N . GLN A 1 163 ? 20.248 -0.882 -8.391 1.00 91.12 163 GLN A N 1
ATOM 1309 C CA . GLN A 1 163 ? 21.262 -1.320 -9.358 1.00 91.12 163 GLN A CA 1
ATOM 1310 C C . GLN A 1 163 ? 22.554 -0.499 -9.313 1.00 91.12 163 GLN A C 1
ATOM 1312 O O . GLN A 1 163 ? 23.590 -0.954 -9.797 1.00 91.12 163 GLN A O 1
ATOM 1317 N N . SER A 1 164 ? 22.505 0.718 -8.767 1.00 88.31 164 SER A N 1
ATOM 1318 C CA . SER A 1 164 ? 23.656 1.632 -8.729 1.00 88.31 164 SER A CA 1
ATOM 1319 C C . SER A 1 164 ? 24.404 1.631 -7.398 1.00 88.31 164 SER A C 1
ATOM 1321 O O . SER A 1 164 ? 25.521 2.151 -7.332 1.00 88.31 164 SER A O 1
ATOM 1323 N N . LYS A 1 165 ? 23.817 1.062 -6.343 1.00 86.19 165 LYS A N 1
ATOM 1324 C CA . LYS A 1 165 ? 24.375 1.052 -4.991 1.00 86.19 165 LYS A CA 1
ATOM 1325 C C . LYS A 1 165 ? 24.386 -0.352 -4.402 1.00 86.19 165 LYS A C 1
ATOM 1327 O O . LYS A 1 165 ? 23.586 -1.204 -4.769 1.00 86.19 165 LYS A O 1
ATOM 1332 N N . THR A 1 166 ? 25.275 -0.567 -3.437 1.00 88.38 166 THR A N 1
ATOM 1333 C CA . THR A 1 166 ? 25.181 -1.728 -2.550 1.00 88.38 166 THR A CA 1
ATOM 1334 C C . THR A 1 166 ? 23.926 -1.600 -1.696 1.00 88.38 166 THR A C 1
ATOM 1336 O O . THR A 1 166 ? 23.633 -0.515 -1.196 1.00 88.38 166 THR A O 1
ATOM 1339 N N . PHE A 1 167 ? 23.210 -2.706 -1.518 1.00 92.31 167 PHE A N 1
ATOM 1340 C CA . PHE A 1 167 ? 22.041 -2.766 -0.652 1.00 92.31 167 PHE A CA 1
ATOM 1341 C C . PHE A 1 167 ? 22.397 -2.378 0.795 1.00 92.31 167 PHE A C 1
ATOM 1343 O O . PHE A 1 167 ? 23.310 -2.953 1.389 1.00 92.31 167 PHE A O 1
ATOM 1350 N N . ASP A 1 168 ? 21.653 -1.423 1.354 1.00 92.75 168 ASP A N 1
ATOM 1351 C CA . ASP A 1 168 ? 21.655 -1.075 2.777 1.00 92.75 168 ASP A CA 1
ATOM 1352 C C . ASP A 1 168 ? 20.205 -1.052 3.261 1.00 92.75 168 ASP A C 1
ATOM 1354 O O . ASP A 1 168 ? 19.403 -0.210 2.851 1.00 92.75 168 ASP A O 1
ATOM 1358 N N . LEU A 1 169 ? 19.874 -1.981 4.152 1.00 94.31 169 LEU A N 1
ATOM 1359 C CA . LEU A 1 169 ? 18.529 -2.154 4.683 1.00 94.31 169 LEU A CA 1
ATOM 1360 C C . LEU A 1 169 ? 17.991 -0.889 5.374 1.00 94.31 169 LEU A C 1
ATOM 1362 O O . LEU A 1 169 ? 16.800 -0.597 5.284 1.00 94.31 169 LEU A O 1
ATOM 1366 N N . LYS A 1 170 ? 18.854 -0.097 6.020 1.00 94.75 170 LYS A N 1
ATOM 1367 C CA . LYS A 1 170 ? 18.434 1.152 6.675 1.00 94.75 170 LYS A CA 1
ATOM 1368 C C . LYS A 1 170 ? 18.099 2.240 5.665 1.00 94.75 170 LYS A C 1
ATOM 1370 O O . LYS A 1 170 ? 17.160 2.990 5.895 1.00 94.75 170 LYS A O 1
ATOM 1375 N N . GLU A 1 171 ? 18.844 2.316 4.559 1.00 93.06 171 GLU A N 1
ATOM 1376 C CA . GLU A 1 171 ? 18.538 3.243 3.460 1.00 93.06 171 GLU A CA 1
ATOM 1377 C C . GLU A 1 171 ? 17.218 2.847 2.788 1.00 93.06 171 GLU A C 1
ATOM 1379 O O . GLU A 1 171 ? 16.370 3.699 2.541 1.00 93.06 171 GLU A O 1
ATOM 1384 N N . VAL A 1 172 ? 17.011 1.546 2.563 1.00 95.19 172 VAL A N 1
ATOM 1385 C CA . VAL A 1 172 ? 15.794 1.005 1.938 1.00 95.19 172 VAL A CA 1
ATOM 1386 C C . VAL A 1 172 ? 14.549 1.291 2.775 1.00 95.19 172 VAL A C 1
ATOM 1388 O O . VAL A 1 172 ? 13.497 1.616 2.229 1.00 95.19 172 VAL A O 1
ATOM 1391 N N . LEU A 1 173 ? 14.641 1.176 4.100 1.00 96.69 173 LEU A N 1
ATOM 1392 C CA . LEU A 1 173 ? 13.502 1.382 4.997 1.00 96.69 173 LEU A CA 1
ATOM 1393 C C . LEU A 1 173 ? 13.393 2.818 5.540 1.00 96.69 173 LEU A C 1
ATOM 1395 O O . LEU A 1 173 ? 12.385 3.135 6.168 1.00 96.69 173 LEU A O 1
ATOM 1399 N N . ASP A 1 174 ? 14.387 3.672 5.283 1.00 96.00 174 ASP A N 1
ATOM 1400 C CA . ASP A 1 174 ? 14.573 4.996 5.901 1.00 96.00 174 ASP A CA 1
ATOM 1401 C C . ASP A 1 174 ? 14.417 4.965 7.432 1.00 96.00 174 ASP A C 1
ATOM 1403 O O . ASP A 1 174 ? 13.560 5.625 8.025 1.00 96.00 174 ASP A O 1
ATOM 1407 N N . ILE A 1 175 ? 15.236 4.133 8.081 1.00 95.31 175 ILE A N 1
ATOM 1408 C CA . ILE A 1 175 ? 15.230 3.949 9.539 1.00 95.31 175 ILE A CA 1
ATOM 1409 C C . ILE A 1 175 ? 16.623 4.096 10.147 1.00 95.31 175 ILE A C 1
ATOM 1411 O O . ILE A 1 175 ? 17.652 3.823 9.524 1.00 95.31 175 ILE A O 1
ATOM 1415 N N . SER A 1 176 ? 16.660 4.496 11.414 1.00 94.06 176 SER A N 1
ATOM 1416 C CA . SER A 1 176 ? 17.877 4.497 12.223 1.00 94.06 176 SER A CA 1
ATOM 1417 C C . SER A 1 176 ? 18.286 3.086 12.674 1.00 94.06 176 SER A C 1
ATOM 1419 O O . SER A 1 176 ? 17.530 2.119 12.577 1.00 94.06 176 SER A O 1
ATOM 1421 N N . ALA A 1 177 ? 19.507 2.961 13.208 1.00 91.62 177 ALA A N 1
ATOM 1422 C CA . ALA A 1 177 ? 19.994 1.698 13.768 1.00 91.62 177 ALA A CA 1
ATOM 1423 C C . ALA A 1 177 ? 19.186 1.239 14.996 1.00 91.62 177 ALA A C 1
ATOM 1425 O O . ALA A 1 177 ? 19.001 0.039 15.182 1.00 91.62 177 ALA A O 1
ATOM 1426 N N . ASP A 1 178 ? 18.684 2.178 15.802 1.00 91.81 178 ASP A N 1
ATOM 1427 C CA . ASP A 1 178 ? 17.866 1.861 16.976 1.00 91.81 178 ASP A CA 1
ATOM 1428 C C . ASP A 1 178 ? 16.475 1.360 16.560 1.00 91.81 178 ASP A C 1
ATOM 1430 O O . ASP A 1 178 ? 15.956 0.404 17.132 1.00 91.81 178 ASP A O 1
ATOM 1434 N N . GLU A 1 179 ? 15.892 1.958 15.515 1.00 93.62 179 GLU A N 1
ATOM 1435 C CA . GLU A 1 179 ? 14.598 1.540 14.962 1.00 93.62 179 GLU A CA 1
ATOM 1436 C C . GLU A 1 179 ? 14.651 0.161 14.307 1.00 93.62 179 GLU A C 1
ATOM 1438 O O . GLU A 1 179 ? 13.679 -0.587 14.383 1.00 93.62 179 GLU A O 1
ATOM 1443 N N . LEU A 1 180 ? 15.790 -0.211 13.719 1.00 92.94 180 LEU A N 1
ATOM 1444 C CA . LEU A 1 180 ? 15.977 -1.547 13.162 1.00 92.94 180 LEU A CA 1
ATOM 1445 C C . LEU A 1 180 ? 15.744 -2.645 14.212 1.00 92.94 180 LEU A C 1
ATOM 1447 O O . LEU A 1 180 ? 15.138 -3.669 13.907 1.00 92.94 180 LEU A O 1
ATOM 1451 N N . GLY A 1 181 ? 16.156 -2.408 15.462 1.00 90.44 181 GLY A N 1
ATOM 1452 C CA . GLY A 1 181 ? 15.947 -3.341 16.574 1.00 90.44 181 GLY A CA 1
ATOM 1453 C C . GLY A 1 181 ? 14.484 -3.519 17.000 1.00 90.44 181 GLY A C 1
ATOM 1454 O O . GLY A 1 181 ? 14.197 -4.409 17.799 1.00 90.44 181 GLY A O 1
ATOM 1455 N N . LEU A 1 182 ? 13.563 -2.693 16.491 1.00 90.25 182 LEU A N 1
ATOM 1456 C CA . LEU A 1 182 ? 12.125 -2.779 16.766 1.00 90.25 182 LEU A CA 1
ATOM 1457 C C . LEU A 1 182 ? 11.371 -3.641 15.744 1.00 90.25 182 LEU A C 1
ATOM 1459 O O . LEU A 1 182 ? 10.207 -3.973 15.972 1.00 90.25 182 LEU A O 1
ATOM 1463 N N . LEU A 1 183 ? 12.000 -3.978 14.615 1.00 93.62 183 LEU A N 1
ATOM 1464 C CA . LEU A 1 183 ? 11.368 -4.753 13.551 1.00 93.62 183 LEU A CA 1
ATOM 1465 C C . LEU A 1 183 ? 11.457 -6.261 13.823 1.00 93.62 183 LEU A C 1
ATOM 1467 O O . LEU A 1 183 ? 12.330 -6.743 14.545 1.00 93.62 183 LEU A O 1
ATOM 1471 N N . ASP A 1 184 ? 10.544 -7.026 13.222 1.00 93.12 184 ASP A N 1
ATOM 1472 C CA . ASP A 1 184 ? 10.575 -8.486 13.314 1.00 93.12 184 ASP A CA 1
ATOM 1473 C C . ASP A 1 184 ? 11.836 -9.031 12.629 1.00 93.12 184 ASP A C 1
ATOM 1475 O O . ASP A 1 184 ? 12.060 -8.795 11.441 1.00 93.12 184 ASP A O 1
ATOM 1479 N N . ILE A 1 185 ? 12.645 -9.800 13.359 1.00 94.25 185 ILE A N 1
ATOM 1480 C CA . ILE A 1 185 ? 13.900 -10.351 12.831 1.00 94.25 185 ILE A CA 1
ATOM 1481 C C . ILE A 1 185 ? 13.688 -11.213 11.581 1.00 94.25 185 ILE A C 1
ATOM 1483 O O . ILE A 1 185 ? 14.508 -11.190 10.674 1.00 94.25 185 ILE A O 1
ATOM 1487 N N . ARG A 1 186 ? 12.550 -11.910 11.468 1.00 95.00 186 ARG A N 1
ATOM 1488 C CA . ARG A 1 186 ? 12.251 -12.754 10.302 1.00 95.00 186 ARG A CA 1
ATOM 1489 C C . ARG A 1 186 ? 11.965 -11.914 9.064 1.00 95.00 186 ARG A C 1
ATOM 1491 O O . ARG A 1 186 ? 12.252 -12.369 7.961 1.00 95.00 186 ARG A O 1
ATOM 1498 N N . PHE A 1 187 ? 11.408 -10.713 9.235 1.00 95.31 187 PHE A N 1
ATOM 1499 C CA . PHE A 1 187 ? 11.244 -9.761 8.137 1.00 95.31 187 PHE A CA 1
ATOM 1500 C C . PHE A 1 187 ? 12.611 -9.282 7.642 1.00 95.31 187 PHE A C 1
ATOM 1502 O O . PHE A 1 187 ? 12.863 -9.323 6.440 1.00 95.31 187 PHE A O 1
ATOM 1509 N N . ILE A 1 188 ? 13.497 -8.902 8.569 1.00 95.44 188 ILE A N 1
ATOM 1510 C CA . ILE A 1 188 ? 14.868 -8.468 8.260 1.00 95.44 188 ILE A CA 1
ATOM 1511 C C . ILE A 1 188 ? 15.617 -9.579 7.514 1.00 95.44 188 ILE A C 1
ATOM 1513 O O . ILE A 1 188 ? 16.059 -9.356 6.390 1.00 95.44 188 ILE A O 1
ATOM 1517 N N . ASP A 1 189 ? 15.671 -10.786 8.085 1.00 94.88 189 ASP A N 1
ATOM 1518 C CA . ASP A 1 189 ? 16.363 -11.938 7.496 1.00 94.88 189 ASP A CA 1
ATOM 1519 C C . ASP A 1 189 ? 15.826 -12.269 6.093 1.00 94.88 189 ASP A C 1
ATOM 1521 O O . ASP A 1 189 ? 16.591 -12.575 5.178 1.00 94.88 189 ASP A O 1
ATOM 1525 N N . THR A 1 190 ? 14.502 -12.194 5.903 1.00 94.50 190 THR A N 1
ATOM 1526 C CA . THR A 1 190 ? 13.872 -12.438 4.597 1.00 94.50 190 THR A CA 1
ATOM 1527 C C . THR A 1 190 ? 14.295 -11.381 3.581 1.00 94.50 190 THR A C 1
ATOM 1529 O O . THR A 1 190 ? 14.701 -11.727 2.471 1.00 94.50 190 THR A O 1
ATOM 1532 N N . LEU A 1 191 ? 14.238 -10.101 3.958 1.00 94.50 191 LEU A N 1
ATOM 1533 C CA . LEU A 1 191 ? 14.578 -8.992 3.073 1.00 94.50 191 LEU A CA 1
ATOM 1534 C C . LEU A 1 191 ? 16.060 -9.022 2.669 1.00 94.50 191 LEU A C 1
ATOM 1536 O O . LEU A 1 191 ? 16.374 -8.867 1.490 1.00 94.50 191 LEU A O 1
ATOM 1540 N N . GLU A 1 192 ? 16.968 -9.270 3.617 1.00 94.69 192 GLU A N 1
ATOM 1541 C CA . GLU A 1 192 ? 18.406 -9.395 3.345 1.00 94.69 192 GLU A CA 1
ATOM 1542 C C . GLU A 1 192 ? 18.728 -10.611 2.468 1.00 94.69 192 GLU A C 1
ATOM 1544 O O . GLU A 1 192 ? 19.565 -10.527 1.563 1.00 94.69 192 GLU A O 1
ATOM 1549 N N . ASN A 1 193 ? 18.048 -11.740 2.686 1.00 94.19 193 ASN A N 1
ATOM 1550 C CA . ASN A 1 193 ? 18.227 -12.930 1.860 1.00 94.19 193 ASN A CA 1
ATOM 1551 C C . ASN A 1 193 ? 17.815 -12.668 0.404 1.00 94.19 193 ASN A C 1
ATOM 1553 O O . ASN A 1 193 ? 18.592 -12.938 -0.512 1.00 94.19 193 ASN A O 1
ATOM 1557 N N . ILE A 1 194 ? 16.646 -12.060 0.178 1.00 92.94 194 ILE A N 1
ATOM 1558 C CA . ILE A 1 194 ? 16.206 -11.681 -1.174 1.00 92.94 194 ILE A CA 1
ATOM 1559 C C . ILE A 1 194 ? 17.210 -10.692 -1.784 1.00 92.94 194 ILE A C 1
ATOM 1561 O O . ILE A 1 194 ? 17.716 -10.911 -2.880 1.00 92.94 194 ILE A O 1
ATOM 1565 N N . ALA A 1 195 ? 17.601 -9.649 -1.052 1.00 91.06 195 ALA A N 1
ATOM 1566 C CA . ALA A 1 195 ? 18.545 -8.656 -1.559 1.00 91.06 195 ALA A CA 1
ATOM 1567 C C . ALA A 1 195 ? 19.915 -9.233 -1.971 1.00 91.06 195 ALA A C 1
ATOM 1569 O O . ALA A 1 195 ? 20.597 -8.655 -2.818 1.00 91.06 195 ALA A O 1
ATOM 1570 N N . THR A 1 196 ? 20.336 -10.355 -1.379 1.00 87.88 196 THR A N 1
ATOM 1571 C CA . THR A 1 196 ? 21.645 -10.974 -1.639 1.00 87.88 196 THR A CA 1
ATOM 1572 C C . THR A 1 196 ? 21.605 -12.136 -2.629 1.00 87.88 196 THR A C 1
ATOM 1574 O O . THR A 1 196 ? 22.626 -12.415 -3.263 1.00 87.88 196 THR A O 1
ATOM 1577 N N . THR A 1 197 ? 20.465 -12.813 -2.781 1.00 85.81 197 THR A N 1
ATOM 1578 C CA . THR A 1 197 ? 20.356 -14.046 -3.582 1.00 85.81 197 THR A CA 1
ATOM 1579 C C . THR A 1 197 ? 19.494 -13.909 -4.834 1.00 85.81 197 THR A C 1
ATOM 1581 O O . THR A 1 197 ? 19.606 -14.740 -5.738 1.00 85.81 197 THR A O 1
ATOM 1584 N N . ASN A 1 198 ? 18.696 -12.848 -4.928 1.00 88.06 198 ASN A N 1
ATOM 1585 C CA . ASN A 1 198 ? 17.688 -12.660 -5.961 1.00 88.06 198 ASN A CA 1
ATOM 1586 C C . ASN A 1 198 ? 17.946 -11.419 -6.843 1.00 88.06 198 ASN A C 1
ATOM 1588 O O . ASN A 1 198 ? 18.956 -10.722 -6.717 1.00 88.06 198 ASN A O 1
ATOM 1592 N N . THR A 1 199 ? 17.054 -11.184 -7.808 1.00 90.56 199 THR A N 1
ATOM 1593 C CA . THR A 1 199 ? 17.104 -10.041 -8.730 1.00 90.56 199 THR A CA 1
ATOM 1594 C C . THR A 1 199 ? 16.573 -8.753 -8.090 1.00 90.56 199 THR A C 1
ATOM 1596 O O . THR A 1 199 ? 15.966 -8.769 -7.018 1.00 90.56 199 THR A O 1
ATOM 1599 N N . THR A 1 200 ? 16.789 -7.607 -8.753 1.00 93.94 200 THR A N 1
ATOM 1600 C CA . THR A 1 200 ? 16.183 -6.334 -8.325 1.00 93.94 200 THR A CA 1
ATOM 1601 C C . THR A 1 200 ? 14.662 -6.438 -8.325 1.00 93.94 200 THR A C 1
ATOM 1603 O O . THR A 1 200 ? 14.035 -5.972 -7.376 1.00 93.94 200 THR A O 1
ATOM 1606 N N . HIS A 1 201 ? 14.086 -7.084 -9.341 1.00 94.31 201 HIS A N 1
ATOM 1607 C CA . HIS A 1 201 ? 12.657 -7.348 -9.402 1.00 94.31 201 HIS A CA 1
ATOM 1608 C C . HIS A 1 201 ? 12.133 -8.070 -8.167 1.00 94.31 201 HIS A C 1
ATOM 1610 O O . HIS A 1 201 ? 11.225 -7.558 -7.524 1.00 94.31 201 HIS A O 1
ATOM 1616 N N . ASP A 1 202 ? 12.736 -9.196 -7.791 1.00 91.94 202 ASP A N 1
ATOM 1617 C CA . ASP A 1 202 ? 12.274 -10.006 -6.658 1.00 91.94 202 ASP A CA 1
ATOM 1618 C C . ASP A 1 202 ? 12.253 -9.193 -5.349 1.00 91.94 202 ASP A C 1
ATOM 1620 O O . ASP A 1 202 ? 11.317 -9.283 -4.550 1.00 91.94 202 ASP A O 1
ATOM 1624 N N . LEU A 1 203 ? 13.271 -8.348 -5.142 1.00 94.25 203 LEU A N 1
ATOM 1625 C CA . LEU A 1 203 ? 13.353 -7.455 -3.988 1.00 94.25 203 LEU A CA 1
ATOM 1626 C C . LEU A 1 203 ? 12.256 -6.384 -4.012 1.00 94.25 203 LEU A C 1
ATOM 1628 O O . LEU A 1 203 ? 11.597 -6.152 -2.997 1.00 94.25 203 LEU A O 1
ATOM 1632 N N . VAL A 1 204 ? 12.047 -5.728 -5.156 1.00 95.69 204 VAL A N 1
ATOM 1633 C CA . VAL A 1 204 ? 11.007 -4.698 -5.300 1.00 95.69 204 VAL A CA 1
ATOM 1634 C C . VAL A 1 204 ? 9.613 -5.308 -5.194 1.00 95.69 204 VAL A C 1
ATOM 1636 O O . VAL A 1 204 ? 8.748 -4.727 -4.540 1.00 95.69 204 VAL A O 1
ATOM 1639 N N . TYR A 1 205 ? 9.404 -6.493 -5.762 1.00 92.31 205 TYR A N 1
ATOM 1640 C CA . TYR A 1 205 ? 8.162 -7.244 -5.659 1.00 92.31 205 TYR A CA 1
ATOM 1641 C C . TYR A 1 205 ? 7.862 -7.598 -4.201 1.00 92.31 205 TYR A C 1
ATOM 1643 O O . TYR A 1 205 ? 6.762 -7.317 -3.729 1.00 92.31 205 TYR A O 1
ATOM 1651 N N . PHE A 1 206 ? 8.839 -8.117 -3.449 1.00 92.88 206 PHE A N 1
ATOM 1652 C CA . PHE A 1 206 ? 8.671 -8.381 -2.019 1.00 92.88 206 PHE A CA 1
ATOM 1653 C C . PHE A 1 206 ? 8.321 -7.109 -1.237 1.00 92.88 206 PHE A C 1
ATOM 1655 O O . PHE A 1 206 ? 7.339 -7.095 -0.494 1.00 92.88 206 PHE A O 1
ATOM 1662 N N . LEU A 1 207 ? 9.071 -6.018 -1.433 1.00 95.62 207 LEU A N 1
ATOM 1663 C CA . LEU A 1 207 ? 8.785 -4.741 -0.773 1.00 95.62 207 LEU A CA 1
ATOM 1664 C C . LEU A 1 207 ? 7.371 -4.248 -1.102 1.00 95.62 207 LEU A C 1
ATOM 1666 O O . LEU A 1 207 ? 6.624 -3.846 -0.214 1.00 95.62 207 LEU A O 1
ATOM 1670 N N . LEU A 1 208 ? 6.965 -4.311 -2.366 1.00 94.19 208 LEU A N 1
ATOM 1671 C CA . LEU A 1 208 ? 5.661 -3.823 -2.782 1.00 94.19 208 LEU A CA 1
ATOM 1672 C C . LEU A 1 208 ? 4.520 -4.708 -2.259 1.00 94.19 208 LEU A C 1
ATOM 1674 O O . LEU A 1 208 ? 3.581 -4.204 -1.645 1.00 94.19 208 LEU A O 1
ATOM 1678 N N . GLN A 1 209 ? 4.595 -6.017 -2.491 1.00 88.25 209 GLN A N 1
ATOM 1679 C CA . GLN A 1 209 ? 3.490 -6.955 -2.273 1.00 88.25 209 GLN A CA 1
ATOM 1680 C C . GLN A 1 209 ? 3.408 -7.473 -0.835 1.00 88.25 209 GLN A C 1
ATOM 1682 O O . GLN A 1 209 ? 2.314 -7.767 -0.359 1.00 88.25 209 GLN A O 1
ATOM 1687 N N . GLU A 1 210 ? 4.534 -7.581 -0.128 1.00 88.56 210 GLU A N 1
ATOM 1688 C CA . GLU A 1 210 ? 4.608 -8.186 1.211 1.00 88.56 210 GLU A CA 1
ATOM 1689 C C . GLU A 1 210 ? 4.937 -7.186 2.326 1.00 88.56 210 GLU A C 1
ATOM 1691 O O . GLU A 1 210 ? 4.949 -7.572 3.495 1.00 88.56 210 GLU A O 1
ATOM 1696 N N . PHE A 1 211 ? 5.191 -5.917 1.998 1.00 94.19 211 PHE A N 1
ATOM 1697 C CA . PHE A 1 211 ? 5.506 -4.889 2.994 1.00 94.19 211 PHE A CA 1
ATOM 1698 C C . PHE A 1 211 ? 4.696 -3.598 2.817 1.00 94.19 211 PHE A C 1
ATOM 1700 O O . PHE A 1 211 ? 4.134 -3.099 3.785 1.00 94.19 211 PHE A O 1
ATOM 1707 N N . ILE A 1 212 ? 4.581 -3.073 1.595 1.00 95.88 212 ILE A N 1
ATOM 1708 C CA . ILE A 1 212 ? 3.900 -1.798 1.313 1.00 95.88 212 ILE A CA 1
ATOM 1709 C C . ILE A 1 212 ? 2.384 -1.962 1.156 1.00 95.88 212 ILE A C 1
ATOM 1711 O O . ILE A 1 212 ? 1.629 -1.108 1.617 1.00 95.88 212 ILE A O 1
ATOM 1715 N N . GLN A 1 213 ? 1.922 -3.015 0.475 1.00 91.44 213 GLN A N 1
ATOM 1716 C CA . GLN A 1 213 ? 0.495 -3.211 0.171 1.00 91.44 213 GLN A CA 1
ATOM 1717 C C . GLN A 1 213 ? -0.273 -4.013 1.226 1.00 91.44 213 GLN A C 1
ATOM 1719 O O . GLN A 1 213 ? -1.503 -4.075 1.159 1.00 91.44 213 GLN A O 1
ATOM 1724 N N . LYS A 1 214 ? 0.423 -4.635 2.182 1.00 90.62 214 LYS A N 1
ATOM 1725 C CA . LYS A 1 214 ? -0.188 -5.443 3.241 1.00 90.62 214 LYS A CA 1
ATOM 1726 C C . LYS A 1 214 ? 0.013 -4.786 4.597 1.00 90.62 214 LYS A C 1
ATOM 1728 O O . LYS A 1 214 ? 1.088 -4.283 4.900 1.00 90.62 214 LYS A O 1
ATOM 1733 N N . GLU A 1 215 ? -1.031 -4.838 5.414 1.00 94.12 215 GLU A N 1
ATOM 1734 C CA . GLU A 1 215 ? -0.995 -4.316 6.778 1.00 94.12 215 GLU A CA 1
ATOM 1735 C C . GLU A 1 215 ? -0.103 -5.199 7.662 1.00 94.12 215 GLU A C 1
ATOM 1737 O O . GLU A 1 215 ? -0.126 -6.428 7.562 1.00 94.12 215 GLU A O 1
ATOM 1742 N N . GLY A 1 216 ? 0.678 -4.579 8.540 1.00 94.62 216 GLY A N 1
ATOM 1743 C CA . GLY A 1 216 ? 1.688 -5.260 9.344 1.00 94.62 216 GLY A CA 1
ATOM 1744 C C . GLY A 1 216 ? 2.573 -4.261 10.073 1.00 94.62 216 GLY A C 1
ATOM 1745 O O . GLY A 1 216 ? 2.108 -3.454 10.880 1.00 94.62 216 GLY A O 1
ATOM 1746 N N . LEU A 1 217 ? 3.864 -4.290 9.742 1.00 95.94 217 LEU A N 1
ATOM 1747 C CA . LEU A 1 217 ? 4.830 -3.268 10.160 1.00 95.94 217 LEU A CA 1
ATOM 1748 C C . LEU A 1 217 ? 4.437 -1.870 9.658 1.00 95.94 217 LEU A C 1
ATOM 1750 O O . LEU A 1 217 ? 4.574 -0.883 10.389 1.00 95.94 217 LEU A O 1
ATOM 1754 N N . LEU A 1 218 ? 3.930 -1.810 8.426 1.00 97.62 218 LEU A N 1
ATOM 1755 C CA . LEU A 1 218 ? 3.324 -0.629 7.834 1.00 97.62 218 LEU A CA 1
ATOM 1756 C C . LEU A 1 218 ? 1.807 -0.754 7.821 1.00 97.62 218 LEU A C 1
ATOM 1758 O O . LEU A 1 218 ? 1.260 -1.854 7.746 1.00 97.62 218 LEU A O 1
ATOM 1762 N N . ILE A 1 219 ? 1.148 0.396 7.902 1.00 98.06 219 ILE A N 1
ATOM 1763 C CA . ILE A 1 219 ? -0.298 0.515 7.790 1.00 98.06 219 ILE A CA 1
ATOM 1764 C C . ILE A 1 219 ? -0.700 1.673 6.885 1.00 98.06 219 ILE A C 1
ATOM 1766 O O . ILE A 1 219 ? -0.070 2.736 6.904 1.00 98.06 219 ILE A O 1
ATOM 1770 N N . ASN A 1 220 ? -1.773 1.490 6.120 1.00 97.31 220 ASN A N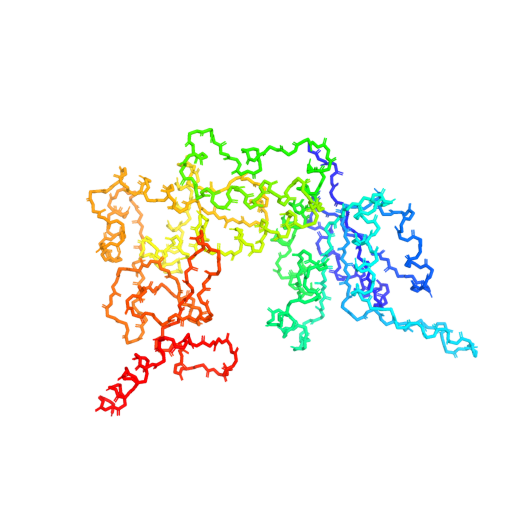 1
ATOM 1771 C CA . ASN A 1 220 ? -2.279 2.543 5.238 1.00 97.31 220 ASN A CA 1
ATOM 1772 C C . ASN A 1 220 ? -3.159 3.571 5.975 1.00 97.31 220 ASN A C 1
ATOM 1774 O O . ASN A 1 220 ? -3.525 3.414 7.142 1.00 97.31 220 ASN A O 1
ATOM 1778 N N . GLU A 1 221 ? -3.544 4.634 5.260 1.00 97.44 221 GLU A N 1
ATOM 1779 C CA . GLU A 1 221 ? -4.381 5.728 5.775 1.00 97.44 221 GLU A CA 1
ATOM 1780 C C . GLU A 1 221 ? -5.695 5.244 6.414 1.00 97.44 221 GLU A C 1
ATOM 1782 O O . GLU A 1 221 ? -6.097 5.748 7.466 1.00 97.44 221 GLU A O 1
ATOM 1787 N N . ALA A 1 222 ? -6.352 4.248 5.814 1.00 97.50 222 ALA A N 1
ATOM 1788 C CA . ALA A 1 222 ? -7.625 3.733 6.305 1.00 97.50 222 ALA A CA 1
ATOM 1789 C C . ALA A 1 222 ? -7.459 2.978 7.632 1.00 97.50 222 ALA A C 1
ATOM 1791 O O . ALA A 1 222 ? -8.279 3.139 8.538 1.00 97.50 222 ALA A O 1
ATOM 1792 N N . VAL A 1 223 ? -6.387 2.195 7.779 1.00 98.31 223 VAL A N 1
ATOM 1793 C CA . VAL A 1 223 ? -6.075 1.499 9.034 1.00 98.31 223 VAL A CA 1
ATOM 1794 C C . VAL A 1 223 ? -5.617 2.477 10.113 1.00 98.31 223 VAL A C 1
ATOM 1796 O O . VAL A 1 223 ? -6.044 2.338 11.259 1.00 98.31 223 VAL A O 1
ATOM 1799 N N . VAL A 1 224 ? -4.844 3.516 9.774 1.00 98.62 224 VAL A N 1
ATOM 1800 C CA . VAL A 1 224 ? -4.523 4.597 10.723 1.00 98.62 224 VAL A CA 1
ATOM 1801 C C . VAL A 1 224 ? -5.804 5.253 11.238 1.00 98.62 224 VAL A C 1
ATOM 1803 O O . VAL A 1 224 ? -5.995 5.344 12.451 1.00 98.62 224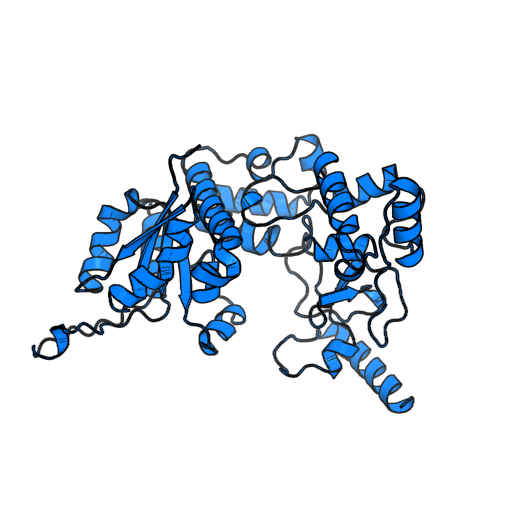 VAL A O 1
ATOM 1806 N N . ALA A 1 225 ? -6.716 5.659 10.351 1.00 98.50 225 ALA A N 1
ATOM 1807 C CA . ALA A 1 225 ? -7.981 6.266 10.760 1.00 98.50 225 ALA A CA 1
ATOM 1808 C C . ALA A 1 225 ? -8.834 5.311 11.607 1.00 98.50 225 ALA A C 1
ATOM 1810 O O . ALA A 1 225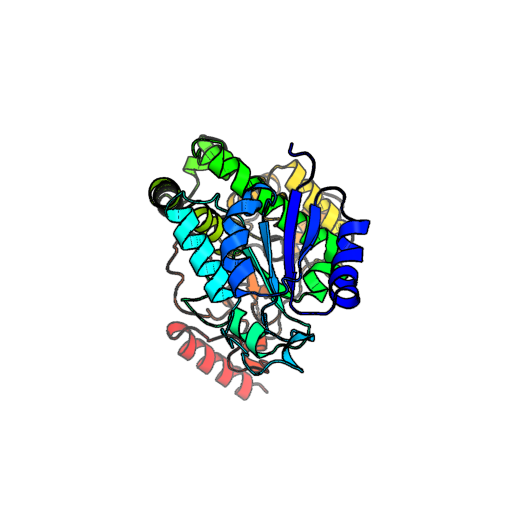 ? -9.370 5.724 12.635 1.00 98.50 225 ALA A O 1
ATOM 1811 N N . ALA A 1 226 ? -8.896 4.023 11.247 1.00 98.38 226 ALA A N 1
ATOM 1812 C CA . ALA A 1 226 ? -9.577 3.009 12.047 1.00 98.38 226 ALA A CA 1
ATOM 1813 C C . ALA A 1 226 ? -8.979 2.901 13.459 1.00 98.38 226 ALA A C 1
ATOM 1815 O O . ALA A 1 226 ? -9.720 2.951 14.439 1.00 98.38 226 ALA A O 1
ATOM 1816 N N . ARG A 1 227 ? -7.648 2.836 13.590 1.00 98.44 227 ARG A N 1
ATOM 1817 C CA . ARG A 1 227 ? -6.961 2.800 14.894 1.00 98.44 227 ARG A CA 1
ATOM 1818 C C . ARG A 1 227 ? -7.152 4.079 15.696 1.00 98.44 227 ARG A C 1
ATOM 1820 O O . ARG A 1 227 ? -7.226 4.016 16.915 1.00 98.44 227 ARG A O 1
ATOM 1827 N N . LEU A 1 228 ? -7.302 5.230 15.055 1.00 98.56 228 LEU A N 1
ATOM 1828 C CA . LEU A 1 228 ? -7.643 6.478 15.743 1.00 98.56 228 LEU A CA 1
ATOM 1829 C C . LEU A 1 228 ? -9.149 6.630 16.014 1.00 98.56 228 LEU A C 1
ATOM 1831 O O . LEU A 1 228 ? -9.549 7.531 16.745 1.00 98.56 228 LEU A O 1
ATOM 1835 N N . GLY A 1 229 ? -9.981 5.730 15.482 1.00 98.31 229 GLY A N 1
ATOM 1836 C CA . GLY A 1 229 ? -11.432 5.756 15.640 1.00 98.31 229 GLY A CA 1
ATOM 1837 C C . GLY A 1 229 ? -12.136 6.819 14.795 1.00 98.31 229 GLY A C 1
ATOM 1838 O O . GLY A 1 229 ? -13.245 7.212 15.138 1.00 98.31 229 GLY A O 1
ATOM 1839 N N . ILE A 1 230 ? -11.510 7.300 13.722 1.00 98.56 230 ILE A N 1
ATOM 1840 C CA . ILE A 1 230 ? -11.956 8.453 12.929 1.00 98.56 230 ILE A CA 1
ATOM 1841 C C . ILE A 1 230 ? -12.746 8.001 11.697 1.00 98.56 230 ILE A C 1
ATOM 1843 O O . ILE A 1 230 ? -12.335 7.097 10.971 1.00 98.56 230 ILE A O 1
ATOM 1847 N N . ASP A 1 231 ? -13.855 8.686 11.423 1.00 98.25 231 ASP A N 1
ATOM 1848 C CA . ASP A 1 231 ? -14.531 8.661 10.126 1.00 98.25 231 ASP A CA 1
ATOM 1849 C C . ASP A 1 231 ? -13.882 9.701 9.199 1.00 98.25 231 ASP A C 1
ATOM 1851 O O . ASP A 1 231 ? -14.053 10.907 9.403 1.00 98.25 231 ASP A O 1
ATOM 1855 N N . ILE A 1 232 ? -13.100 9.251 8.211 1.00 96.94 232 ILE A N 1
ATOM 1856 C CA . ILE A 1 232 ? -12.357 10.141 7.300 1.00 96.94 232 ILE A CA 1
ATOM 1857 C C . ILE A 1 232 ? -13.313 11.079 6.553 1.00 96.94 232 ILE A C 1
ATOM 1859 O O . ILE A 1 232 ? -13.074 12.286 6.498 1.00 96.94 232 ILE A O 1
ATOM 1863 N N . GLU A 1 233 ? -14.396 10.535 5.995 1.00 96.06 233 GLU A N 1
ATOM 1864 C CA . GLU A 1 233 ? -15.315 11.288 5.141 1.00 96.06 233 GLU A CA 1
ATOM 1865 C C . GLU A 1 233 ? -16.053 12.356 5.946 1.00 96.06 233 GLU A C 1
ATOM 1867 O O . GLU A 1 233 ? -16.076 13.524 5.554 1.00 96.06 233 GLU A O 1
ATOM 1872 N N . LYS A 1 234 ? -16.598 11.985 7.113 1.00 97.62 234 LYS A N 1
ATOM 1873 C CA . LYS A 1 234 ? -17.323 12.931 7.976 1.00 97.62 234 LYS A CA 1
ATOM 1874 C C . LYS A 1 234 ? -16.411 13.966 8.634 1.00 97.62 234 LYS A C 1
ATOM 1876 O O . LYS A 1 234 ? -16.884 15.048 8.968 1.00 97.62 234 LYS A O 1
ATOM 1881 N N . SER A 1 235 ? -15.126 13.659 8.813 1.00 97.62 235 SER A N 1
ATOM 1882 C CA . SER A 1 235 ? -14.153 14.579 9.424 1.00 97.62 235 SER A CA 1
ATOM 1883 C C . SER A 1 235 ? -13.590 15.621 8.452 1.00 97.62 235 SER A C 1
ATOM 1885 O O . SER A 1 235 ? -12.975 16.597 8.888 1.00 97.62 235 SER A O 1
ATOM 1887 N N . GLY A 1 236 ? -13.770 15.433 7.140 1.00 95.38 236 GLY A N 1
ATOM 1888 C CA . GLY A 1 236 ? -13.378 16.402 6.117 1.00 95.38 236 GLY A CA 1
ATOM 1889 C C . GLY A 1 236 ? -11.930 16.889 6.257 1.00 95.38 236 GLY A C 1
ATOM 1890 O O . GLY A 1 236 ? -10.984 16.104 6.310 1.00 95.38 236 GLY A O 1
ATOM 1891 N N . THR A 1 237 ? -11.732 18.209 6.316 1.00 95.56 237 THR A N 1
ATOM 1892 C CA . THR A 1 237 ? -10.392 18.816 6.363 1.00 95.56 237 THR A CA 1
ATOM 1893 C C . THR A 1 237 ? -9.648 18.587 7.676 1.00 95.56 237 THR A C 1
ATOM 1895 O O . THR A 1 237 ? -8.420 18.557 7.641 1.00 95.56 237 THR A O 1
ATOM 1898 N N . SER A 1 238 ? -10.339 18.361 8.803 1.00 96.44 238 SER A N 1
ATOM 1899 C CA . SER A 1 238 ? -9.677 18.066 10.086 1.00 96.44 238 SER A CA 1
ATOM 1900 C C . SER A 1 238 ? -8.862 16.774 10.030 1.00 96.44 238 SER A C 1
ATOM 1902 O O . SER A 1 238 ? -7.848 16.646 10.710 1.00 96.44 238 SER A O 1
ATOM 1904 N N . TRP A 1 239 ? -9.234 15.829 9.164 1.00 97.69 239 TRP A N 1
ATOM 1905 C CA . TRP A 1 239 ? -8.410 14.646 8.944 1.00 97.69 239 TRP A CA 1
ATOM 1906 C C . TRP A 1 239 ? -7.049 14.984 8.311 1.00 97.69 239 TRP A C 1
ATOM 1908 O O . TRP A 1 239 ? -6.022 14.425 8.695 1.00 97.69 239 TRP A O 1
ATOM 1918 N N . ASN A 1 240 ? -7.004 15.947 7.385 1.00 96.56 240 ASN A N 1
ATOM 1919 C CA . ASN A 1 240 ? -5.745 16.373 6.769 1.00 96.56 240 ASN A CA 1
ATOM 1920 C C . ASN A 1 240 ? -4.795 17.032 7.781 1.00 96.56 240 ASN A C 1
ATOM 1922 O O . ASN A 1 240 ? -3.580 16.915 7.630 1.00 96.56 240 ASN A O 1
ATOM 1926 N N . GLU A 1 241 ? -5.328 17.683 8.818 1.00 97.06 241 GLU A N 1
ATOM 1927 C CA . GLU A 1 241 ? -4.536 18.245 9.919 1.00 97.06 241 GLU A CA 1
ATOM 1928 C C . GLU A 1 241 ? -3.862 17.133 10.726 1.00 97.06 241 GLU A C 1
ATOM 1930 O O . GLU A 1 241 ? -2.655 17.194 10.951 1.00 97.06 241 GLU A O 1
ATOM 1935 N N . ILE A 1 242 ? -4.598 16.068 11.065 1.00 97.75 242 ILE A N 1
ATOM 1936 C CA . ILE A 1 242 ? -4.022 14.889 11.728 1.00 97.75 242 ILE A CA 1
ATOM 1937 C C . ILE A 1 242 ? -2.965 14.222 10.850 1.00 97.75 242 ILE A C 1
ATOM 1939 O O . ILE A 1 242 ? -1.877 13.925 11.335 1.00 97.75 242 ILE A O 1
ATOM 1943 N N . LYS A 1 243 ? -3.223 14.037 9.550 1.00 97.62 243 LYS A N 1
ATOM 1944 C CA . LYS A 1 243 ? -2.214 13.476 8.636 1.00 97.62 243 LYS A CA 1
ATOM 1945 C C . LYS A 1 243 ? -0.937 14.301 8.612 1.00 97.62 243 LYS A C 1
ATOM 1947 O O . LYS A 1 243 ? 0.149 13.731 8.655 1.00 97.62 243 LYS A O 1
ATOM 1952 N N . LYS A 1 244 ? -1.063 15.628 8.557 1.00 97.38 244 LYS A N 1
ATOM 1953 C CA . LYS A 1 244 ? 0.088 16.527 8.604 1.00 97.38 244 LYS A CA 1
ATOM 1954 C C . LYS A 1 244 ? 0.851 16.379 9.922 1.00 97.38 244 LYS A C 1
ATOM 1956 O O . LYS A 1 244 ? 2.065 16.249 9.878 1.00 97.38 244 LYS A O 1
ATOM 1961 N N . LEU A 1 245 ? 0.152 16.318 11.056 1.00 97.50 245 LEU A N 1
ATOM 1962 C CA . LEU A 1 245 ? 0.779 16.084 12.361 1.00 97.50 245 LEU A CA 1
ATOM 1963 C C . LEU A 1 245 ? 1.544 14.756 12.398 1.00 97.50 245 LEU A C 1
ATOM 1965 O O . LEU A 1 245 ? 2.677 14.729 12.853 1.00 97.50 245 LEU A O 1
ATOM 1969 N N . LEU A 1 246 ? 0.970 13.667 11.881 1.00 98.12 246 LEU A N 1
ATOM 1970 C CA . LEU A 1 246 ? 1.657 12.372 11.826 1.00 98.12 246 LEU A CA 1
ATOM 1971 C C . LEU A 1 246 ? 2.930 12.423 10.965 1.00 98.12 246 LEU A C 1
ATOM 1973 O O . LEU A 1 246 ? 3.925 11.794 11.317 1.00 98.12 246 LEU A O 1
ATOM 1977 N N . ILE A 1 247 ? 2.919 13.185 9.868 1.00 97.50 247 ILE A N 1
ATOM 1978 C CA . ILE A 1 247 ? 4.107 13.408 9.028 1.00 97.50 247 ILE A CA 1
ATOM 1979 C C . ILE A 1 247 ? 5.151 14.257 9.770 1.00 97.50 247 ILE A C 1
ATOM 1981 O O . ILE A 1 247 ? 6.332 13.916 9.780 1.00 97.50 247 ILE A O 1
ATOM 1985 N N . ASP A 1 248 ? 4.729 15.343 10.422 1.00 97.25 248 ASP A N 1
ATOM 1986 C CA . ASP A 1 248 ? 5.618 16.229 11.185 1.00 97.25 248 ASP A CA 1
ATOM 1987 C C . ASP A 1 248 ? 6.285 15.475 12.360 1.00 97.25 248 ASP A C 1
ATOM 1989 O O . ASP A 1 248 ? 7.464 15.682 12.654 1.00 97.25 248 ASP A O 1
ATOM 1993 N N . GLU A 1 249 ? 5.564 14.524 12.962 1.00 97.00 249 GLU A N 1
ATOM 1994 C CA . GLU A 1 249 ? 6.035 13.605 14.011 1.00 97.00 249 GLU A CA 1
ATOM 1995 C C . GLU A 1 249 ? 6.785 12.373 13.460 1.00 97.00 249 GLU A C 1
ATOM 1997 O O . GLU A 1 249 ? 7.160 11.477 14.218 1.00 97.00 249 GLU A O 1
ATOM 2002 N N . LYS A 1 250 ? 7.036 12.318 12.143 1.00 96.62 250 LYS A N 1
ATOM 2003 C CA . LYS A 1 250 ? 7.783 11.248 11.452 1.00 96.62 250 LYS A CA 1
ATOM 2004 C C . LYS A 1 250 ? 7.208 9.845 11.658 1.00 96.62 250 LYS A C 1
ATOM 2006 O O . LYS A 1 250 ? 7.950 8.858 11.727 1.00 96.62 250 LYS A O 1
ATOM 2011 N N . VAL A 1 251 ? 5.886 9.757 11.781 1.00 98.19 251 VAL A N 1
ATOM 2012 C CA . VAL A 1 251 ? 5.146 8.491 11.860 1.00 98.19 251 VAL A CA 1
ATOM 2013 C C . VAL A 1 251 ? 5.021 7.851 10.477 1.00 98.19 251 VAL A C 1
ATOM 2015 O O . VAL A 1 251 ? 4.920 6.628 10.368 1.00 98.19 251 VAL A O 1
ATOM 2018 N N . ASP A 1 252 ? 5.027 8.657 9.417 1.00 97.69 252 ASP A N 1
ATOM 2019 C CA . ASP A 1 252 ? 4.920 8.172 8.051 1.00 97.69 252 ASP A CA 1
ATOM 2020 C C . ASP A 1 252 ? 6.183 7.436 7.580 1.00 97.69 252 ASP A C 1
ATOM 2022 O O . ASP A 1 252 ? 7.301 7.672 8.040 1.00 97.69 252 ASP A O 1
ATOM 2026 N N . TYR A 1 253 ? 5.983 6.488 6.671 1.00 98.12 253 TYR A N 1
ATOM 2027 C CA . TYR A 1 253 ? 7.060 5.752 6.029 1.00 98.12 253 TYR A CA 1
ATOM 2028 C C . TYR A 1 253 ? 7.649 6.574 4.881 1.00 98.12 253 TYR A C 1
ATOM 2030 O O . TYR A 1 253 ? 6.912 7.142 4.074 1.00 98.12 253 TYR A O 1
ATOM 2038 N N . LYS A 1 254 ? 8.982 6.618 4.811 1.00 97.31 254 LYS A N 1
ATOM 2039 C CA . LYS A 1 254 ? 9.757 7.438 3.866 1.00 97.31 254 LYS A CA 1
ATOM 2040 C C . LYS A 1 254 ? 10.815 6.653 3.080 1.00 97.31 254 LYS A C 1
ATOM 2042 O O . LYS A 1 254 ? 11.581 7.251 2.327 1.00 97.31 254 LYS A O 1
ATOM 2047 N N . GLY A 1 255 ? 10.862 5.334 3.267 1.00 97.38 255 GLY A N 1
ATOM 2048 C CA . GLY A 1 255 ? 11.779 4.463 2.543 1.00 97.38 255 GLY A CA 1
ATOM 2049 C C . GLY A 1 255 ? 11.346 4.218 1.097 1.00 97.38 255 GLY A C 1
ATOM 2050 O O . GLY A 1 255 ? 10.506 4.917 0.530 1.00 97.38 255 GLY A O 1
ATOM 2051 N N . PHE A 1 256 ? 11.937 3.205 0.478 1.00 97.69 256 PHE A N 1
ATOM 2052 C CA . PHE A 1 256 ? 11.667 2.851 -0.910 1.00 97.69 256 PHE A CA 1
ATOM 2053 C C . PHE A 1 256 ? 10.177 2.606 -1.139 1.00 97.69 256 PHE A C 1
ATOM 2055 O O . PHE A 1 256 ? 9.519 1.954 -0.336 1.00 97.69 256 PHE A O 1
ATOM 2062 N N . LEU A 1 257 ? 9.654 3.095 -2.267 1.00 97.75 257 LEU A N 1
ATOM 2063 C CA . LEU A 1 257 ? 8.235 3.011 -2.629 1.00 97.75 257 LEU A CA 1
ATOM 2064 C C . LEU A 1 257 ? 7.308 3.963 -1.829 1.00 97.75 257 LEU A C 1
ATOM 2066 O O . LEU A 1 257 ? 6.092 3.956 -2.032 1.00 97.75 257 LEU A O 1
ATOM 2070 N N . SER A 1 258 ? 7.823 4.838 -0.952 1.00 97.19 258 SER A N 1
ATOM 2071 C CA . SER A 1 258 ? 6.967 5.760 -0.183 1.00 97.19 258 SER A CA 1
ATOM 2072 C C . SER A 1 258 ? 6.362 6.913 -1.002 1.00 97.19 258 SER A C 1
ATOM 2074 O O . SER A 1 258 ? 5.388 7.545 -0.579 1.00 97.19 258 SER A O 1
ATOM 2076 N N . ILE A 1 259 ? 6.948 7.256 -2.155 1.00 96.06 259 ILE A N 1
ATOM 2077 C CA . ILE A 1 259 ? 6.426 8.307 -3.044 1.00 96.06 259 ILE A CA 1
ATOM 2078 C C . ILE A 1 259 ? 5.172 7.793 -3.755 1.00 96.06 259 ILE A C 1
ATOM 2080 O O . ILE A 1 259 ? 4.194 8.538 -3.843 1.00 96.06 259 ILE A O 1
ATOM 2084 N N . GLY A 1 260 ? 5.182 6.548 -4.230 1.00 95.44 260 GLY A N 1
ATOM 2085 C CA . GLY A 1 260 ? 4.066 5.891 -4.906 1.00 95.44 260 GLY A CA 1
ATOM 2086 C C . GLY A 1 260 ? 2.986 5.377 -3.953 1.00 95.44 260 GLY A C 1
ATOM 2087 O O . GLY A 1 260 ? 1.809 5.367 -4.318 1.00 95.44 260 GLY A O 1
ATOM 2088 N N . TRP A 1 261 ? 3.360 4.993 -2.728 1.00 96.38 261 TRP A N 1
ATOM 2089 C CA . TRP A 1 261 ? 2.450 4.421 -1.734 1.00 96.38 261 TRP A CA 1
ATOM 2090 C C . TRP A 1 261 ? 2.662 5.052 -0.360 1.00 96.38 261 TRP A C 1
ATOM 2092 O O . TRP A 1 261 ? 3.660 4.824 0.318 1.00 96.38 261 TRP A O 1
ATOM 2102 N N . SER A 1 262 ? 1.689 5.855 0.071 1.00 95.50 262 SER A N 1
ATOM 2103 C CA . SER A 1 262 ? 1.728 6.500 1.382 1.00 95.50 262 SER A CA 1
ATOM 2104 C C . SER A 1 262 ? 1.286 5.532 2.478 1.00 95.50 262 SER A C 1
ATOM 2106 O O . SER A 1 262 ? 0.134 5.104 2.506 1.00 95.50 262 SER A O 1
ATOM 2108 N N . ASN A 1 263 ? 2.208 5.229 3.387 1.00 97.75 263 ASN A N 1
ATOM 2109 C CA . ASN A 1 263 ? 2.010 4.339 4.524 1.00 97.75 263 ASN A CA 1
ATOM 2110 C C . ASN A 1 263 ? 2.597 4.949 5.798 1.00 97.75 263 ASN A C 1
ATOM 2112 O O . ASN A 1 263 ? 3.355 5.918 5.754 1.00 97.75 263 ASN A O 1
ATOM 2116 N N . TYR A 1 264 ? 2.259 4.352 6.933 1.00 98.50 264 TYR A N 1
ATOM 2117 C CA . TYR A 1 264 ? 2.688 4.773 8.258 1.00 98.50 264 TYR A CA 1
ATOM 2118 C C . TYR A 1 264 ? 3.269 3.594 9.021 1.00 98.50 264 TYR A C 1
ATOM 2120 O O . TYR A 1 264 ? 2.792 2.469 8.895 1.00 98.50 264 TYR A O 1
ATOM 2128 N N . TRP A 1 265 ? 4.272 3.845 9.854 1.00 98.12 265 TRP A N 1
ATOM 2129 C CA . TRP A 1 265 ? 4.796 2.825 10.750 1.00 98.12 265 TRP A CA 1
ATOM 2130 C C . TRP A 1 265 ? 3.798 2.543 11.874 1.00 98.12 265 TRP A C 1
ATOM 2132 O O . TRP A 1 265 ? 3.462 3.426 12.669 1.00 98.12 265 TRP A O 1
ATOM 2142 N N . ALA A 1 266 ? 3.362 1.288 11.987 1.00 97.12 266 ALA A N 1
ATOM 2143 C CA . ALA A 1 266 ? 2.395 0.871 12.998 1.00 97.12 266 ALA A CA 1
ATOM 2144 C C . ALA A 1 266 ? 2.896 1.134 14.428 1.00 97.12 266 ALA A C 1
ATOM 2146 O O . ALA A 1 266 ? 2.143 1.628 15.270 1.00 97.12 266 ALA A O 1
ATOM 2147 N N . TYR A 1 267 ? 4.175 0.845 14.697 1.00 95.88 267 TYR A N 1
ATOM 2148 C CA . TYR A 1 267 ? 4.776 1.062 16.016 1.00 95.88 267 TYR A CA 1
ATOM 2149 C C . TYR A 1 267 ? 4.902 2.555 16.348 1.00 95.88 267 TYR A C 1
ATOM 2151 O O . TYR A 1 267 ? 4.578 2.961 17.464 1.00 95.88 267 TYR A O 1
ATOM 2159 N N . LYS A 1 268 ? 5.265 3.395 15.367 1.00 97.75 268 LYS A N 1
ATOM 2160 C CA . LYS A 1 268 ? 5.366 4.848 15.566 1.00 97.75 268 LYS A CA 1
ATOM 2161 C C . LYS A 1 268 ? 4.015 5.477 15.872 1.00 97.75 268 LYS A C 1
ATOM 2163 O O . LYS A 1 268 ? 3.957 6.388 16.688 1.00 97.75 268 LYS A O 1
ATOM 2168 N N . LEU A 1 269 ? 2.924 4.980 15.280 1.00 98.38 269 LEU A N 1
ATOM 2169 C CA . LEU A 1 269 ? 1.576 5.446 15.619 1.00 98.38 269 LEU A CA 1
ATOM 2170 C C . LEU A 1 269 ? 1.241 5.168 17.092 1.00 98.38 269 LEU A C 1
ATOM 2172 O O . LEU A 1 269 ? 0.665 6.018 17.772 1.00 98.38 269 LEU A O 1
ATOM 2176 N N . ILE A 1 270 ? 1.613 3.986 17.590 1.00 97.19 270 ILE A N 1
ATOM 2177 C CA . ILE A 1 270 ? 1.406 3.604 18.992 1.00 97.19 270 ILE A CA 1
ATOM 2178 C C . ILE A 1 270 ? 2.237 4.502 19.917 1.00 97.19 270 ILE A C 1
ATOM 2180 O O . ILE A 1 270 ? 1.721 4.989 20.922 1.00 97.19 270 ILE A O 1
ATOM 2184 N N . ASP A 1 271 ? 3.504 4.744 19.586 1.00 96.44 271 ASP A N 1
ATOM 2185 C CA . ASP A 1 271 ? 4.383 5.585 20.404 1.00 96.44 271 ASP A CA 1
ATOM 2186 C C . ASP A 1 271 ? 3.964 7.059 20.382 1.00 96.44 271 ASP A C 1
ATOM 2188 O O . ASP A 1 271 ? 3.903 7.699 21.434 1.00 96.44 271 ASP A O 1
ATOM 2192 N N . TRP A 1 272 ? 3.557 7.573 19.220 1.00 98.12 272 TRP A N 1
ATOM 2193 C CA . TRP A 1 272 ? 2.939 8.892 19.096 1.00 98.12 272 TRP A CA 1
ATOM 2194 C C . TRP A 1 272 ? 1.691 9.017 19.978 1.00 98.12 272 TRP A C 1
ATOM 2196 O O . TRP A 1 272 ? 1.546 9.998 20.708 1.00 98.12 272 TRP A O 1
ATOM 2206 N N . TRP A 1 273 ? 0.820 8.002 19.986 1.00 98.38 273 TRP A N 1
ATOM 2207 C CA . TRP A 1 273 ? -0.382 8.013 20.819 1.00 98.38 273 TRP A CA 1
ATOM 2208 C C . TRP A 1 273 ? -0.063 8.095 22.319 1.00 98.38 273 TRP A C 1
ATOM 2210 O O . TRP A 1 273 ? -0.673 8.892 23.036 1.00 98.38 273 TRP A O 1
ATOM 2220 N N . LYS A 1 274 ? 0.923 7.326 22.800 1.00 97.31 274 LYS A N 1
ATOM 2221 C CA . LYS A 1 274 ? 1.363 7.356 24.211 1.00 97.31 274 LYS A CA 1
ATOM 2222 C C . LYS A 1 274 ? 1.862 8.737 24.639 1.00 97.31 274 LYS A C 1
ATOM 2224 O O . LYS A 1 274 ? 1.675 9.128 25.787 1.00 97.31 274 LYS A O 1
ATOM 2229 N N . ASN A 1 275 ? 2.462 9.496 23.722 1.00 96.81 275 ASN A N 1
ATOM 2230 C CA . ASN A 1 275 ? 2.906 10.863 24.001 1.00 96.81 275 ASN A CA 1
ATOM 2231 C C . ASN A 1 275 ? 1.737 11.841 24.153 1.00 96.81 275 ASN A C 1
ATOM 2233 O O . ASN A 1 275 ? 1.913 12.954 24.663 1.00 96.81 275 ASN A O 1
ATOM 2237 N N . ILE A 1 276 ? 0.539 11.456 23.699 1.00 96.38 276 ILE A N 1
ATOM 2238 C CA . ILE A 1 276 ? -0.619 12.336 23.711 1.00 96.38 276 ILE A CA 1
ATOM 2239 C C . ILE A 1 276 ? -1.764 11.937 24.620 1.00 96.38 276 ILE A C 1
ATOM 2241 O O . ILE A 1 276 ? -2.574 12.807 24.947 1.00 96.38 276 ILE A O 1
ATOM 2245 N N . SER A 1 277 ? -1.790 10.689 25.068 1.00 96.31 277 SER A N 1
ATOM 2246 C CA . SER A 1 277 ? -2.836 10.143 25.914 1.00 96.31 277 SER A CA 1
ATOM 2247 C C . SER A 1 277 ? -2.279 9.098 26.875 1.00 96.31 277 SER A C 1
ATOM 2249 O O . SER A 1 277 ? -1.417 8.304 26.516 1.00 96.31 277 SER A O 1
ATOM 2251 N N . ASN A 1 278 ? -2.847 9.049 28.082 1.00 95.69 278 ASN A N 1
ATOM 2252 C CA . ASN A 1 278 ? -2.614 7.957 29.034 1.00 95.69 278 ASN A CA 1
ATOM 2253 C C . ASN A 1 278 ? -3.534 6.748 28.784 1.00 95.69 278 ASN A C 1
ATOM 2255 O O . ASN A 1 278 ? -3.411 5.733 29.464 1.00 95.69 278 ASN A O 1
ATOM 2259 N N . GLN A 1 279 ? -4.497 6.875 27.868 1.00 96.81 279 GLN A N 1
ATOM 2260 C CA . GLN A 1 279 ? -5.408 5.796 27.499 1.00 96.81 279 GLN A CA 1
ATOM 2261 C C . GLN A 1 279 ? -4.743 4.884 26.467 1.00 96.81 279 GLN A C 1
ATOM 2263 O O . GLN A 1 279 ? -4.042 5.361 25.576 1.00 96.81 279 GLN A O 1
ATOM 2268 N N . ASP A 1 280 ? -4.991 3.582 26.548 1.00 96.56 280 ASP A N 1
ATOM 2269 C CA . ASP A 1 280 ? -4.420 2.618 25.610 1.00 96.56 280 ASP A CA 1
ATOM 2270 C C . ASP A 1 280 ? -5.079 2.721 24.223 1.00 96.56 280 ASP A C 1
ATOM 2272 O O . ASP A 1 280 ? -6.308 2.700 24.103 1.00 96.56 280 ASP A O 1
ATOM 2276 N N . LEU A 1 281 ? -4.268 2.812 23.161 1.00 97.62 281 LEU A N 1
ATOM 2277 C CA . LEU A 1 281 ? -4.780 2.972 21.796 1.00 97.62 281 LEU A CA 1
ATOM 2278 C C . LEU A 1 281 ? -5.626 1.775 21.357 1.00 97.62 281 LEU A C 1
ATOM 2280 O O . LEU A 1 281 ? -6.555 1.965 20.590 1.00 97.62 281 LEU A O 1
ATOM 2284 N N . ARG A 1 282 ? -5.331 0.549 21.807 1.00 96.50 282 ARG A N 1
ATOM 2285 C CA . ARG A 1 282 ? -6.018 -0.662 21.331 1.00 96.50 282 ARG A CA 1
ATOM 2286 C C . ARG A 1 282 ? -7.379 -0.863 21.989 1.00 96.50 282 ARG A C 1
ATOM 2288 O O . ARG A 1 282 ? -8.295 -1.312 21.302 1.00 96.50 282 ARG A O 1
ATOM 2295 N N . THR A 1 283 ? -7.498 -0.548 23.275 1.00 96.06 283 THR A N 1
ATOM 2296 C CA . THR A 1 283 ? -8.662 -0.876 24.123 1.00 96.06 283 THR A CA 1
ATOM 2297 C C . THR A 1 283 ? -9.574 0.316 24.428 1.00 96.06 283 THR A C 1
ATOM 2299 O O . THR A 1 283 ? -10.635 0.168 25.021 1.00 96.06 283 THR A O 1
ATOM 2302 N N . THR A 1 284 ? -9.208 1.527 24.004 1.00 97.69 284 THR A N 1
ATOM 2303 C CA . THR A 1 284 ? -10.082 2.707 24.149 1.00 97.69 284 THR A CA 1
ATOM 2304 C C . THR A 1 284 ? -11.109 2.759 23.021 1.00 97.69 284 THR A C 1
ATOM 2306 O O . THR A 1 284 ? -10.736 2.547 21.881 1.00 97.69 284 THR A O 1
ATOM 2309 N N . GLY A 1 285 ? -12.379 3.082 23.264 1.00 98.06 285 GLY A N 1
ATOM 2310 C CA . GLY A 1 285 ? -13.374 3.203 22.183 1.00 98.06 285 GLY A CA 1
ATOM 2311 C C . GLY A 1 285 ? -13.147 4.411 21.258 1.00 98.06 285 GLY A C 1
ATOM 2312 O O . GLY A 1 285 ? -12.651 5.451 21.696 1.00 98.06 285 GLY A O 1
ATOM 2313 N N . ALA A 1 286 ? -13.561 4.300 19.992 1.00 98.31 286 ALA A N 1
ATOM 2314 C CA . ALA A 1 286 ? -13.418 5.331 18.956 1.00 98.31 286 ALA A CA 1
ATOM 2315 C C . ALA A 1 286 ? -13.906 6.721 19.393 1.00 98.31 286 ALA A C 1
ATOM 2317 O O . ALA A 1 286 ? -13.186 7.706 19.238 1.00 98.31 286 ALA A O 1
ATOM 2318 N N . SER A 1 287 ? -15.084 6.791 20.019 1.00 98.19 287 SER A N 1
ATOM 2319 C CA . SER A 1 287 ? -15.665 8.039 20.531 1.00 98.19 287 SER A CA 1
ATOM 2320 C C . SER A 1 287 ? -14.732 8.761 21.513 1.00 98.19 287 SER A C 1
ATOM 2322 O O . SER A 1 287 ? -14.550 9.974 21.435 1.00 98.19 287 SER A O 1
ATOM 2324 N N . VAL A 1 288 ? -14.080 8.009 22.405 1.00 98.38 288 VAL A N 1
ATOM 2325 C CA . VAL A 1 288 ? -13.131 8.556 23.386 1.00 98.38 288 VAL A CA 1
ATOM 2326 C C . VAL A 1 288 ? -11.814 8.949 22.714 1.00 98.38 288 VAL A C 1
ATOM 2328 O O . VAL A 1 288 ? -11.267 10.004 23.030 1.00 98.38 288 VAL A O 1
ATOM 2331 N N . ARG A 1 289 ? -11.314 8.148 21.759 1.00 98.44 289 ARG A N 1
ATOM 2332 C CA . ARG A 1 289 ? -10.088 8.479 21.010 1.00 98.44 289 ARG A CA 1
ATOM 2333 C C . ARG A 1 289 ? -10.240 9.803 20.258 1.00 98.44 289 ARG A C 1
ATOM 2335 O O . ARG A 1 289 ? -9.374 10.668 20.357 1.00 98.44 289 ARG A O 1
ATOM 2342 N N . VAL A 1 290 ? -11.366 9.985 19.572 1.00 98.56 290 VAL A N 1
ATOM 2343 C CA . VAL A 1 290 ? -11.673 11.212 18.830 1.00 98.56 290 VAL A CA 1
ATOM 2344 C C . VAL A 1 290 ? -11.830 12.419 19.751 1.00 98.56 290 VAL A C 1
ATOM 2346 O O . VAL A 1 290 ? -11.288 13.477 19.442 1.00 98.56 290 VAL A O 1
ATOM 2349 N N . GLN A 1 291 ? -12.485 12.262 20.905 1.00 98.50 291 GLN A N 1
ATOM 2350 C CA . GLN A 1 291 ? -12.574 13.325 21.912 1.00 98.50 291 GLN A CA 1
ATOM 2351 C C . GLN A 1 291 ? -11.177 13.820 22.324 1.00 98.50 291 GLN A C 1
ATOM 2353 O O . GLN A 1 291 ? -10.921 15.018 22.294 1.00 98.50 291 GLN A O 1
ATOM 2358 N N . ILE A 1 292 ? -10.251 12.902 22.626 1.00 98.50 292 ILE A N 1
ATOM 2359 C CA . ILE A 1 292 ? -8.871 13.240 23.012 1.00 98.50 292 ILE A CA 1
ATOM 2360 C C . ILE A 1 292 ? -8.161 14.037 21.910 1.00 98.50 292 ILE A C 1
ATOM 2362 O O . ILE A 1 292 ? -7.481 15.022 22.199 1.00 98.50 292 ILE A O 1
ATOM 2366 N N . LEU A 1 293 ? -8.312 13.625 20.650 1.00 98.38 293 LEU A N 1
ATOM 2367 C CA . LEU A 1 293 ? -7.693 14.307 19.511 1.00 98.38 293 LEU A CA 1
ATOM 2368 C C . LEU A 1 293 ? -8.276 15.708 19.291 1.00 98.38 293 LEU A C 1
ATOM 2370 O O . LEU A 1 293 ? -7.520 16.660 19.084 1.00 98.38 293 LEU A O 1
ATOM 2374 N N . ASN A 1 294 ? -9.599 15.845 19.376 1.00 98.50 294 ASN A N 1
ATOM 2375 C CA . ASN A 1 294 ? -10.280 17.131 19.252 1.00 98.50 294 ASN A CA 1
ATOM 2376 C C . ASN A 1 294 ? -9.850 18.089 20.367 1.00 98.50 294 ASN A C 1
ATOM 2378 O O . ASN A 1 294 ? -9.437 19.212 20.079 1.00 98.50 294 ASN A O 1
ATOM 2382 N N . ASP A 1 295 ? -9.856 17.625 21.618 1.00 98.06 295 ASP A N 1
ATOM 2383 C CA . ASP A 1 295 ? -9.481 18.433 22.781 1.00 98.06 295 ASP A CA 1
ATOM 2384 C C . ASP A 1 295 ? -8.010 18.870 22.720 1.00 98.06 295 ASP A C 1
ATOM 2386 O O . ASP A 1 295 ? -7.671 19.993 23.097 1.00 98.06 295 ASP A O 1
ATOM 2390 N N . LYS A 1 296 ? -7.122 17.998 22.228 1.00 97.44 296 LYS A N 1
ATOM 2391 C CA . LYS A 1 296 ? -5.683 18.273 22.194 1.00 97.44 296 LYS A CA 1
ATOM 2392 C C . LYS A 1 296 ? -5.259 19.179 21.044 1.00 97.44 296 LYS A C 1
ATOM 2394 O O . LYS A 1 296 ? -4.368 20.008 21.222 1.00 97.44 296 LYS A O 1
ATOM 2399 N N . PHE A 1 297 ? -5.852 18.993 19.871 1.00 96.94 297 PHE A N 1
ATOM 2400 C CA . PHE A 1 297 ? -5.398 19.640 18.640 1.00 96.94 297 PHE A CA 1
ATOM 2401 C C . PHE A 1 297 ? -6.377 20.689 18.105 1.00 96.94 297 PHE A C 1
ATOM 2403 O O . PHE A 1 297 ? -6.096 21.307 17.084 1.00 96.94 297 PHE A O 1
ATOM 2410 N N . GLY A 1 298 ? -7.509 20.914 18.782 1.00 96.31 298 GLY A N 1
ATOM 2411 C CA . GLY A 1 298 ? -8.530 21.867 18.341 1.00 96.31 298 GLY A CA 1
ATOM 2412 C C . GLY A 1 298 ? -9.207 21.453 17.033 1.00 96.31 298 GLY A C 1
ATOM 2413 O O . GLY A 1 298 ? -9.617 22.313 16.258 1.00 96.31 298 GLY A O 1
ATOM 2414 N N . THR A 1 299 ? -9.281 20.146 16.774 1.00 96.50 299 THR A N 1
ATOM 2415 C CA . THR A 1 299 ? -9.850 19.582 15.543 1.00 96.50 299 THR A CA 1
ATOM 2416 C C . THR A 1 299 ? -11.351 19.308 15.692 1.00 96.50 299 THR A C 1
ATOM 2418 O O . THR A 1 299 ? -11.910 19.370 16.788 1.00 96.50 299 THR A O 1
ATOM 2421 N N . THR A 1 300 ? -12.026 19.034 14.572 1.00 97.69 300 THR A N 1
ATOM 2422 C CA . THR A 1 300 ? -13.465 18.708 14.526 1.00 97.69 300 THR A CA 1
ATOM 2423 C C . THR A 1 300 ? -13.712 17.312 13.954 1.00 97.69 300 THR A C 1
ATOM 2425 O O . THR A 1 300 ? -14.584 17.103 13.115 1.00 97.69 300 THR A O 1
ATOM 2428 N N . LEU A 1 301 ? -12.896 16.347 14.377 1.00 98.56 301 LEU A N 1
ATOM 2429 C CA . LEU A 1 301 ? -12.984 14.957 13.941 1.00 98.56 301 LEU A CA 1
ATOM 2430 C C . LEU A 1 301 ? -14.290 14.315 14.417 1.00 98.56 301 LEU A C 1
ATOM 2432 O O . LEU A 1 301 ? -14.783 14.595 15.514 1.00 98.56 301 LEU A O 1
ATOM 2436 N N . VAL A 1 302 ? -14.806 13.403 13.598 1.00 98.56 302 VAL A N 1
ATOM 2437 C CA . VAL A 1 302 ? -16.030 12.642 13.854 1.00 98.56 302 VAL A CA 1
ATOM 2438 C C . VAL A 1 302 ? -15.665 11.175 14.102 1.00 98.56 302 VAL A C 1
ATOM 2440 O O . VAL A 1 302 ? -14.908 10.601 13.312 1.00 98.56 302 VAL A O 1
ATOM 2443 N N . PRO A 1 303 ? -16.179 10.541 15.174 1.00 98.56 303 PRO A N 1
ATOM 2444 C CA . PRO A 1 303 ? -15.915 9.134 15.427 1.00 98.56 303 PRO A CA 1
ATOM 2445 C C . PRO A 1 303 ? -16.572 8.236 14.382 1.00 98.56 303 PRO A C 1
ATOM 2447 O O . PRO A 1 303 ? -17.707 8.462 13.958 1.00 98.56 303 PRO A O 1
ATOM 2450 N N . ALA A 1 304 ? -15.854 7.187 13.994 1.00 98.12 304 ALA A N 1
ATOM 2451 C CA . ALA A 1 304 ? -16.364 6.159 13.106 1.00 98.12 304 ALA A CA 1
ATOM 2452 C C . ALA A 1 304 ? -17.522 5.391 13.748 1.00 98.12 304 ALA A C 1
ATOM 2454 O O . ALA A 1 304 ? -17.486 4.999 14.914 1.00 98.12 304 ALA A O 1
ATOM 2455 N N . GLU A 1 305 ? -18.551 5.128 12.949 1.00 97.38 305 GLU A N 1
ATOM 2456 C CA . GLU A 1 305 ? -19.696 4.339 13.384 1.00 97.38 305 GLU A CA 1
ATOM 2457 C C . GLU A 1 305 ? -19.447 2.843 13.199 1.00 97.38 305 GLU A C 1
ATOM 2459 O O . GLU A 1 305 ? -18.879 2.400 12.192 1.00 97.38 305 GLU A O 1
ATOM 2464 N N . ARG A 1 306 ? -19.986 2.052 14.128 1.00 97.50 306 ARG A N 1
ATOM 2465 C CA . ARG A 1 306 ? -19.977 0.589 14.059 1.00 97.50 306 ARG A CA 1
ATOM 2466 C C . ARG A 1 306 ? -20.672 0.085 12.796 1.00 97.50 306 ARG A C 1
ATOM 2468 O O . ARG A 1 306 ? -21.709 0.597 12.374 1.00 97.50 306 ARG A O 1
ATOM 2475 N N . ILE A 1 307 ? -20.115 -0.973 12.213 1.00 97.44 307 ILE A N 1
ATOM 2476 C CA . ILE A 1 307 ? -20.784 -1.737 11.157 1.00 97.44 307 ILE A CA 1
ATOM 2477 C C . ILE A 1 307 ? -21.979 -2.485 11.773 1.00 97.44 307 ILE A C 1
ATOM 2479 O O . ILE A 1 307 ? -21.933 -2.888 12.938 1.00 97.44 307 ILE A O 1
ATOM 2483 N N . ARG A 1 308 ? -23.050 -2.706 10.997 1.00 95.44 308 ARG A N 1
ATOM 2484 C CA . ARG A 1 308 ? -24.215 -3.492 11.435 1.00 95.44 308 ARG A CA 1
ATOM 2485 C C . ARG A 1 308 ? -23.771 -4.837 12.035 1.00 95.44 308 ARG A C 1
ATOM 2487 O O . ARG A 1 308 ? -22.864 -5.491 11.523 1.00 95.44 308 ARG A O 1
ATOM 2494 N N . PHE A 1 309 ? -24.420 -5.221 13.135 1.00 94.25 309 PHE A N 1
ATOM 2495 C CA . PHE A 1 309 ? -24.128 -6.404 13.961 1.00 94.25 309 PHE A CA 1
ATOM 2496 C C . PHE A 1 309 ? -22.807 -6.388 14.752 1.00 94.25 309 PHE A C 1
ATOM 2498 O O . PHE A 1 309 ? -22.554 -7.328 15.504 1.00 94.25 309 PHE A O 1
ATOM 2505 N N . CYS A 1 310 ? -21.985 -5.341 14.638 1.00 95.12 310 CYS A N 1
ATOM 2506 C CA . CYS A 1 310 ? -20.797 -5.173 15.476 1.00 95.12 310 CYS A CA 1
ATOM 2507 C C . CYS A 1 310 ? -21.159 -4.452 16.779 1.00 95.12 310 CYS A C 1
ATOM 2509 O O . CYS A 1 310 ? -21.993 -3.545 16.797 1.00 95.12 310 CYS A O 1
ATOM 2511 N N . SER A 1 311 ? -20.522 -4.854 17.876 1.00 94.12 311 SER A N 1
ATOM 2512 C CA . SER A 1 311 ? -20.787 -4.313 19.211 1.00 94.12 311 SER A CA 1
ATOM 2513 C C . SER A 1 311 ? -19.680 -3.389 19.709 1.00 94.12 311 SER A C 1
ATOM 2515 O O . SER A 1 311 ? -19.986 -2.454 20.445 1.00 94.12 311 SER A O 1
ATOM 2517 N N . SER A 1 312 ? -18.431 -3.634 19.310 1.00 95.94 312 SER A N 1
ATOM 2518 C CA . SER A 1 312 ? -17.243 -2.916 19.778 1.00 95.94 312 SER A CA 1
ATOM 2519 C C . SER A 1 312 ? -16.985 -1.629 18.992 1.00 95.94 312 SER A C 1
ATOM 2521 O O . SER A 1 312 ? -17.250 -1.566 17.791 1.00 95.94 312 SER A O 1
ATOM 2523 N N . GLU A 1 313 ? -16.442 -0.622 19.680 1.00 96.12 313 GLU A N 1
ATOM 2524 C CA . GLU A 1 313 ? -15.891 0.617 19.104 1.00 96.12 313 GLU A CA 1
ATOM 2525 C C . GLU A 1 313 ? -14.354 0.657 19.197 1.00 96.12 313 GLU A C 1
ATOM 2527 O O . GLU A 1 313 ? -13.737 1.667 18.869 1.00 96.12 313 GLU A O 1
ATOM 2532 N N . GLU A 1 314 ? -13.714 -0.425 19.649 1.00 97.81 314 GLU A N 1
ATOM 2533 C CA . GLU A 1 314 ? -12.257 -0.546 19.787 1.00 97.81 314 GLU A CA 1
ATOM 2534 C C . GLU A 1 314 ? -11.613 -0.952 18.452 1.00 97.81 314 GLU A C 1
ATOM 2536 O O . GLU A 1 314 ? -10.914 -1.960 18.338 1.00 97.81 314 GLU A O 1
ATOM 2541 N N . PHE A 1 315 ? -11.890 -0.181 17.401 1.00 98.31 315 PHE A N 1
ATOM 2542 C CA . PHE A 1 315 ? -11.446 -0.505 16.048 1.00 98.31 315 PHE A CA 1
ATOM 2543 C C . PHE A 1 315 ? -9.919 -0.615 15.965 1.00 98.31 315 PHE A C 1
ATOM 2545 O O . PHE A 1 315 ? -9.185 0.160 16.583 1.00 98.31 315 PHE A O 1
ATOM 2552 N N . TRP A 1 316 ? -9.442 -1.583 15.186 1.00 97.75 316 TRP A N 1
ATOM 2553 C CA . TRP A 1 316 ? -8.005 -1.823 15.008 1.00 97.75 316 TRP A CA 1
ATOM 2554 C C . TRP A 1 316 ? -7.611 -2.072 13.554 1.00 97.75 316 TRP A C 1
ATOM 2556 O O . TRP A 1 316 ? -6.498 -1.750 13.143 1.00 97.75 316 TRP A O 1
ATOM 2566 N N . THR A 1 317 ? -8.540 -2.624 12.778 1.00 96.75 317 THR A N 1
ATOM 2567 C CA . THR A 1 317 ? -8.365 -2.962 11.367 1.00 96.75 317 THR A CA 1
ATOM 2568 C C . THR A 1 317 ? -9.562 -2.450 10.562 1.00 96.75 317 THR A C 1
ATOM 2570 O O . THR A 1 317 ? -10.449 -1.774 11.092 1.00 96.75 317 THR A O 1
ATOM 2573 N N . ILE A 1 318 ? -9.603 -2.779 9.276 1.00 97.44 318 ILE A N 1
ATOM 2574 C CA . ILE A 1 318 ? -10.714 -2.485 8.376 1.00 97.44 318 ILE A CA 1
ATOM 2575 C C . ILE A 1 318 ? -11.386 -3.779 7.920 1.00 97.44 318 ILE A C 1
ATOM 2577 O O . ILE A 1 318 ? -10.749 -4.806 7.699 1.00 97.44 318 ILE A O 1
ATOM 2581 N N . CYS A 1 319 ? -12.702 -3.736 7.747 1.00 97.44 319 CYS A N 1
ATOM 2582 C CA . CYS A 1 319 ? -13.437 -4.828 7.126 1.00 97.44 319 CYS A CA 1
ATOM 2583 C C . CYS A 1 319 ? -13.098 -4.906 5.630 1.00 97.44 319 CYS A C 1
ATOM 2585 O O . CYS A 1 319 ? -13.326 -3.939 4.899 1.00 97.44 319 CYS A O 1
ATOM 2587 N N . LYS A 1 320 ? -12.646 -6.069 5.140 1.00 94.50 320 LYS A N 1
ATOM 2588 C CA . LYS A 1 320 ? -12.318 -6.279 3.720 1.00 94.50 320 LYS A CA 1
ATOM 2589 C C . LYS A 1 320 ? -13.482 -5.939 2.789 1.00 94.50 320 LYS A C 1
ATOM 2591 O O . LYS A 1 320 ? -13.244 -5.342 1.739 1.00 94.50 320 LYS A O 1
ATOM 2596 N N . GLY A 1 321 ? -14.705 -6.302 3.182 1.00 94.44 321 GLY A N 1
ATOM 2597 C CA . GLY A 1 321 ? -15.914 -6.107 2.380 1.00 94.44 321 GLY A CA 1
ATOM 2598 C C . GLY A 1 321 ? -16.455 -4.679 2.433 1.00 94.44 321 GLY A C 1
ATOM 2599 O O . GLY A 1 321 ? -16.647 -4.064 1.393 1.00 94.44 321 GLY A O 1
ATOM 2600 N N . THR A 1 322 ? -16.666 -4.116 3.629 1.00 95.50 322 THR A N 1
ATOM 2601 C CA . THR A 1 322 ? -17.269 -2.773 3.752 1.00 95.50 322 THR A CA 1
ATOM 2602 C C . THR A 1 322 ? -16.267 -1.625 3.681 1.00 95.50 322 THR A C 1
ATOM 2604 O O . THR A 1 322 ? -16.696 -0.479 3.638 1.00 95.50 322 THR A O 1
ATOM 2607 N N . LYS A 1 323 ? -14.958 -1.900 3.771 1.00 95.75 323 LYS A N 1
ATOM 2608 C CA . LYS A 1 323 ? -13.881 -0.895 3.897 1.00 95.75 323 LYS A CA 1
ATOM 2609 C C . LYS A 1 323 ? -14.027 0.054 5.095 1.00 95.75 323 LYS A C 1
ATOM 2611 O O . LYS A 1 323 ? -13.416 1.114 5.130 1.00 95.75 323 LYS A O 1
ATOM 2616 N N . ARG A 1 324 ? -14.823 -0.334 6.097 1.00 97.44 324 ARG A N 1
ATOM 2617 C CA . ARG A 1 324 ? -15.078 0.455 7.315 1.00 97.44 324 ARG A CA 1
ATOM 2618 C C . ARG A 1 324 ? -14.264 -0.072 8.501 1.00 97.44 324 ARG A C 1
ATOM 2620 O O . ARG A 1 324 ? -13.954 -1.268 8.502 1.00 97.44 324 ARG A O 1
ATOM 2627 N N . PRO A 1 325 ? -13.975 0.770 9.512 1.00 98.06 325 PRO A N 1
ATOM 2628 C CA . PRO A 1 325 ? -13.304 0.351 10.740 1.00 98.06 325 PRO A CA 1
ATOM 2629 C C . PRO A 1 325 ? -13.980 -0.852 11.408 1.00 98.06 325 PRO A C 1
ATOM 2631 O O . PRO A 1 325 ? -15.209 -0.950 11.462 1.00 98.06 325 PRO A O 1
ATOM 2634 N N . LEU A 1 326 ? -13.160 -1.781 11.895 1.00 98.38 326 LEU A N 1
ATOM 2635 C CA . LEU A 1 326 ? -13.581 -3.043 12.487 1.00 98.38 326 LEU A CA 1
ATOM 2636 C C . LEU A 1 326 ? -12.670 -3.398 13.666 1.00 98.38 326 LEU A C 1
ATOM 2638 O O . LEU A 1 326 ? -11.444 -3.278 13.603 1.00 98.38 326 LEU A O 1
ATOM 2642 N N . ASP A 1 327 ? -13.279 -3.859 14.753 1.00 97.88 327 ASP A N 1
ATOM 2643 C CA . ASP A 1 327 ? -12.560 -4.570 15.806 1.00 97.88 327 ASP A CA 1
ATOM 2644 C C . ASP A 1 327 ? -12.494 -6.058 15.422 1.00 97.88 327 ASP A C 1
ATOM 2646 O O . ASP A 1 327 ? -13.550 -6.652 15.163 1.00 97.88 327 ASP A O 1
ATOM 2650 N N . PRO A 1 328 ? -11.301 -6.680 15.393 1.00 95.94 328 PRO A N 1
ATOM 2651 C CA . PRO A 1 328 ? -11.143 -8.114 15.165 1.00 95.94 328 PRO A CA 1
ATOM 2652 C C . PRO A 1 328 ? -12.083 -9.010 15.986 1.00 95.94 328 PRO A C 1
ATOM 2654 O O . PRO A 1 328 ? -12.501 -10.052 15.488 1.00 95.94 328 PRO A O 1
ATOM 2657 N N . ILE A 1 329 ? -12.506 -8.607 17.195 1.00 95.19 329 ILE A N 1
ATOM 2658 C CA . ILE A 1 329 ? -13.466 -9.397 17.992 1.00 95.19 329 ILE A CA 1
ATOM 2659 C C . ILE A 1 329 ? -14.838 -9.555 17.308 1.00 95.19 329 ILE A C 1
ATOM 2661 O O . ILE A 1 329 ? -15.564 -10.519 17.556 1.00 95.19 329 ILE A O 1
ATOM 2665 N N . ASN A 1 330 ? -15.206 -8.614 16.435 1.00 95.19 330 ASN A N 1
ATOM 2666 C CA . ASN A 1 330 ? -16.428 -8.649 15.635 1.00 95.19 330 ASN A CA 1
ATOM 2667 C C . ASN A 1 330 ? -16.184 -9.088 14.177 1.00 95.19 330 ASN A C 1
ATOM 2669 O O . ASN A 1 330 ? -17.140 -9.194 13.406 1.00 95.19 330 ASN A O 1
ATOM 2673 N N . GLY A 1 331 ? -14.932 -9.343 13.790 1.00 96.06 331 GLY A N 1
ATOM 2674 C CA . GLY A 1 331 ? -14.538 -9.734 12.439 1.00 96.06 331 GLY A CA 1
ATOM 2675 C C . GLY A 1 331 ? -14.198 -11.214 12.326 1.00 96.06 331 GLY A C 1
ATOM 2676 O O . GLY A 1 331 ? -13.578 -11.777 13.219 1.00 96.06 331 GLY A O 1
ATOM 2677 N N . PHE A 1 332 ? -14.554 -11.853 11.217 1.00 95.94 332 PHE A N 1
ATOM 2678 C CA . PHE A 1 332 ? -14.152 -13.220 10.880 1.00 95.94 332 PHE A CA 1
ATOM 2679 C C . PHE A 1 332 ? -12.915 -13.182 9.992 1.00 95.94 332 PHE A C 1
ATOM 2681 O O . PHE A 1 332 ? -12.895 -12.450 9.003 1.00 95.94 332 PHE A O 1
ATOM 2688 N N . MET A 1 333 ? -11.897 -13.965 10.346 1.00 94.69 333 MET A N 1
ATOM 2689 C CA . MET A 1 333 ? -10.669 -14.064 9.559 1.00 94.69 333 MET A CA 1
ATOM 2690 C C . MET A 1 333 ? -10.976 -14.599 8.159 1.00 94.69 333 MET A C 1
ATOM 2692 O O . MET A 1 333 ? -11.751 -15.553 8.010 1.00 94.69 333 MET A O 1
ATOM 2696 N N . ILE A 1 334 ? -10.358 -14.000 7.145 1.00 91.12 334 ILE A N 1
ATOM 2697 C CA . ILE A 1 334 ? -10.431 -14.465 5.758 1.00 91.12 334 ILE A CA 1
ATOM 2698 C C . ILE A 1 334 ? -9.080 -15.007 5.298 1.00 91.12 334 ILE A C 1
ATOM 2700 O O . ILE A 1 334 ? -8.035 -14.561 5.759 1.00 91.12 334 ILE A O 1
ATOM 2704 N N . GLY A 1 335 ? -9.123 -15.970 4.379 1.00 80.94 335 GLY A N 1
ATOM 2705 C CA . GLY A 1 335 ? -7.930 -16.656 3.890 1.00 80.94 335 GLY A CA 1
ATOM 2706 C C . GLY A 1 335 ? -7.365 -17.679 4.878 1.00 80.94 335 GLY A C 1
ATOM 2707 O O . GLY A 1 335 ? -7.950 -17.976 5.929 1.00 80.94 335 GLY A O 1
ATOM 2708 N N . ASP A 1 336 ? -6.233 -18.254 4.491 1.00 69.12 336 ASP A N 1
ATOM 2709 C CA . ASP A 1 336 ? -5.421 -19.072 5.381 1.00 69.12 336 ASP A CA 1
ATOM 2710 C C . ASP A 1 336 ? -4.528 -18.160 6.234 1.00 69.12 336 ASP A C 1
ATOM 2712 O O . ASP A 1 336 ? -4.321 -16.991 5.907 1.00 69.12 336 ASP A O 1
ATOM 2716 N N . TYR A 1 337 ? -4.056 -18.672 7.373 1.00 63.84 337 TYR A N 1
ATOM 2717 C CA . TYR A 1 337 ? -3.213 -17.907 8.293 1.00 63.84 337 TYR A CA 1
ATOM 2718 C C . TYR A 1 337 ? -2.038 -17.292 7.522 1.00 63.84 337 TYR A C 1
ATOM 2720 O O . TYR A 1 337 ? -1.390 -18.000 6.747 1.00 63.84 337 TYR A O 1
ATOM 2728 N N . THR A 1 338 ? -1.777 -15.995 7.707 1.00 62.44 338 THR A N 1
ATOM 2729 C CA . THR A 1 338 ? -0.675 -15.318 7.018 1.00 62.44 338 THR A CA 1
ATOM 2730 C C . THR A 1 338 ? 0.622 -16.074 7.312 1.00 62.44 338 THR A C 1
ATOM 2732 O O . THR A 1 338 ? 1.003 -16.254 8.469 1.00 62.44 338 THR A O 1
ATOM 2735 N N . SER A 1 339 ? 1.293 -16.572 6.268 1.00 66.62 339 SER A N 1
ATOM 2736 C CA . SER A 1 339 ? 2.570 -17.287 6.424 1.00 66.62 339 SER A CA 1
ATOM 2737 C C . SER A 1 339 ? 3.659 -16.371 6.977 1.00 66.62 339 SER A C 1
ATOM 2739 O O . SER A 1 339 ? 4.594 -16.831 7.630 1.00 66.62 339 SER A O 1
ATOM 2741 N N . ASN A 1 340 ? 3.510 -15.071 6.722 1.00 84.62 340 ASN A N 1
ATOM 2742 C CA . ASN A 1 340 ? 4.450 -14.038 7.100 1.00 84.62 340 ASN A CA 1
ATOM 2743 C C . ASN A 1 340 ? 4.050 -13.458 8.463 1.00 84.62 340 ASN A C 1
ATOM 2745 O O . ASN A 1 340 ? 3.012 -12.805 8.580 1.00 84.62 340 ASN A O 1
ATOM 2749 N N . PRO A 1 341 ? 4.860 -13.675 9.507 1.00 87.88 341 PRO A N 1
ATOM 2750 C CA . PRO A 1 341 ? 4.478 -13.361 10.878 1.00 87.88 341 PRO A CA 1
ATOM 2751 C C . PRO A 1 341 ? 4.506 -11.863 11.215 1.00 87.88 341 PRO A C 1
ATOM 2753 O O . PRO A 1 341 ? 4.024 -11.475 12.275 1.00 87.88 341 PRO A O 1
ATOM 2756 N N . TRP A 1 342 ? 5.067 -11.035 10.333 1.00 92.31 342 TRP A N 1
ATOM 2757 C CA . TRP A 1 342 ? 5.054 -9.574 10.432 1.00 92.31 342 TRP A CA 1
ATOM 2758 C C . TRP A 1 342 ? 3.807 -8.932 9.800 1.00 92.31 342 TRP A C 1
ATOM 2760 O O . TRP A 1 342 ? 3.679 -7.708 9.828 1.00 92.31 342 TRP A O 1
ATOM 2770 N N . LEU A 1 343 ? 2.909 -9.733 9.214 1.00 92.31 343 LEU A N 1
ATOM 2771 C CA . LEU A 1 343 ? 1.667 -9.266 8.600 1.00 92.31 343 LEU A CA 1
ATOM 2772 C C . LEU A 1 343 ? 0.464 -9.458 9.517 1.00 92.31 343 LEU A C 1
ATOM 2774 O O . LEU A 1 343 ? 0.355 -10.452 10.239 1.00 92.31 343 LEU A O 1
ATOM 2778 N N . GLU A 1 344 ? -0.480 -8.527 9.429 1.00 92.50 344 GLU A N 1
ATOM 2779 C CA . GLU A 1 344 ? -1.767 -8.624 10.103 1.00 92.50 344 GLU A CA 1
ATOM 2780 C C . GLU A 1 344 ? -2.744 -9.514 9.333 1.00 92.50 344 GLU A C 1
ATOM 2782 O O . GLU A 1 344 ? -2.739 -9.605 8.105 1.00 92.50 344 GLU A O 1
ATOM 2787 N N . VAL A 1 345 ? -3.616 -10.179 10.088 1.00 92.38 345 VAL A N 1
ATOM 2788 C CA . VAL A 1 345 ? -4.690 -11.000 9.528 1.00 92.38 345 VAL A CA 1
ATOM 2789 C C . VAL A 1 345 ? -5.782 -10.097 8.954 1.00 92.38 345 VAL A C 1
ATOM 2791 O O . VAL A 1 345 ? -6.168 -9.105 9.574 1.00 92.38 345 VAL A O 1
ATOM 2794 N N . GLU A 1 346 ? -6.325 -10.462 7.794 1.00 93.56 346 GLU A N 1
ATOM 2795 C CA . GLU A 1 346 ? -7.469 -9.768 7.205 1.00 93.56 346 GLU A CA 1
ATOM 2796 C C . GLU A 1 346 ? -8.799 -10.279 7.781 1.00 93.56 346 GLU A C 1
ATOM 2798 O O . GLU A 1 346 ? -8.983 -11.474 8.034 1.00 93.56 346 GLU A O 1
ATOM 2803 N N . TYR A 1 347 ? -9.767 -9.372 7.934 1.00 95.81 347 TYR A N 1
ATOM 2804 C CA . TYR A 1 347 ? -11.070 -9.678 8.523 1.00 95.81 347 TYR A CA 1
ATOM 2805 C C . TYR A 1 347 ? -12.230 -9.196 7.654 1.00 95.81 347 TYR A C 1
ATOM 2807 O O . TYR A 1 347 ? -12.159 -8.166 6.982 1.00 95.81 347 TYR A O 1
ATOM 2815 N N . VAL A 1 348 ? -13.355 -9.902 7.744 1.00 96.88 348 VAL A N 1
ATOM 2816 C CA . VAL A 1 348 ? -14.652 -9.459 7.228 1.00 96.88 348 VAL A CA 1
ATOM 2817 C C . VAL A 1 348 ? -15.683 -9.404 8.354 1.00 96.88 348 VAL A C 1
ATOM 2819 O O . VAL A 1 348 ? -15.696 -10.250 9.246 1.00 96.88 348 VAL A O 1
ATOM 2822 N N . SER A 1 349 ? -16.557 -8.400 8.348 1.00 97.12 349 SER A N 1
ATOM 2823 C CA . SER A 1 349 ? -17.679 -8.337 9.287 1.00 97.12 349 SER A CA 1
ATOM 2824 C C . SER A 1 349 ? -18.784 -9.316 8.882 1.00 97.12 349 SER A C 1
ATOM 2826 O O . SER A 1 349 ? -18.921 -9.670 7.711 1.00 97.12 349 SER A O 1
ATOM 2828 N N . ALA A 1 350 ? -19.632 -9.712 9.837 1.00 95.88 350 ALA A N 1
ATOM 2829 C CA . ALA A 1 350 ? -20.786 -10.559 9.528 1.00 95.88 350 ALA A CA 1
ATOM 2830 C C . ALA A 1 350 ? -21.700 -9.939 8.464 1.00 95.88 350 ALA A C 1
ATOM 2832 O O . ALA A 1 350 ? -22.195 -10.638 7.589 1.00 95.88 350 ALA A O 1
ATOM 2833 N N . TYR A 1 351 ? -21.912 -8.623 8.554 1.00 96.31 351 TYR A N 1
ATOM 2834 C CA . TYR A 1 351 ? -22.720 -7.880 7.597 1.00 96.31 351 TYR A CA 1
ATOM 2835 C C . TYR A 1 351 ? -22.156 -8.005 6.179 1.00 96.31 351 TYR A C 1
ATOM 2837 O O . TYR A 1 351 ? -22.885 -8.382 5.274 1.00 96.31 351 TYR A O 1
ATOM 2845 N N . ALA A 1 352 ? -20.852 -7.774 5.993 1.00 96.25 352 ALA A N 1
ATOM 2846 C CA . ALA A 1 352 ? -20.238 -7.916 4.676 1.00 96.25 352 ALA A CA 1
ATOM 2847 C C . ALA A 1 352 ? -20.342 -9.346 4.130 1.00 96.25 352 ALA A C 1
ATOM 2849 O O . ALA A 1 352 ? -20.619 -9.513 2.951 1.00 96.25 352 ALA A O 1
ATOM 2850 N N . GLU A 1 353 ? -20.145 -10.370 4.964 1.00 95.75 353 GLU A N 1
ATOM 2851 C CA . GLU A 1 353 ? -20.276 -11.763 4.519 1.00 95.75 353 GLU A CA 1
ATOM 2852 C C . GLU A 1 353 ? -21.708 -12.120 4.095 1.00 95.75 353 GLU A C 1
ATOM 2854 O O . GLU A 1 353 ? -21.890 -12.881 3.147 1.00 95.75 353 GLU A O 1
ATOM 2859 N N . LEU A 1 354 ? -22.723 -11.604 4.793 1.00 94.06 354 LEU A N 1
ATOM 2860 C CA . LEU A 1 354 ? -24.128 -11.880 4.478 1.00 94.06 354 LEU A CA 1
ATOM 2861 C C . LEU A 1 354 ? -24.601 -11.149 3.216 1.00 94.06 354 LEU A C 1
ATOM 2863 O O . LEU A 1 354 ? -25.402 -11.708 2.473 1.00 94.06 354 LEU A O 1
ATOM 2867 N N . GLU A 1 355 ? -24.080 -9.948 2.967 1.00 93.62 355 GLU A N 1
ATOM 2868 C CA . GLU A 1 355 ? -24.445 -9.094 1.826 1.00 93.62 355 GLU A CA 1
ATOM 2869 C C . GLU A 1 355 ? -23.534 -9.286 0.601 1.00 93.62 355 GLU A C 1
ATOM 2871 O O . GLU A 1 355 ? -23.613 -8.524 -0.361 1.00 93.62 355 GLU A O 1
ATOM 2876 N N . LYS A 1 356 ? -22.617 -10.262 0.620 1.00 91.25 356 LYS A N 1
ATOM 2877 C CA . LYS A 1 356 ? -21.672 -10.442 -0.487 1.00 91.25 356 LYS A CA 1
ATOM 2878 C C . LYS A 1 356 ? -22.397 -10.871 -1.767 1.00 91.25 356 LYS A C 1
ATOM 2880 O O . LYS A 1 356 ? -23.102 -11.879 -1.789 1.00 91.25 356 LYS A O 1
ATOM 2885 N N . GLU A 1 357 ? -22.171 -10.131 -2.848 1.00 87.44 357 GLU A N 1
ATOM 2886 C CA . GLU A 1 357 ? -22.715 -10.467 -4.170 1.00 87.44 357 GLU A CA 1
ATOM 2887 C C . GLU A 1 357 ? -21.899 -11.574 -4.849 1.00 87.44 357 GLU A C 1
ATOM 2889 O O . GLU A 1 357 ? -22.454 -12.530 -5.389 1.00 87.44 357 GLU A O 1
ATOM 2894 N N . ASP A 1 358 ? -20.568 -11.467 -4.789 1.00 85.56 358 ASP A N 1
ATOM 2895 C CA . ASP A 1 358 ? -19.652 -12.482 -5.302 1.00 85.56 358 ASP A CA 1
ATOM 2896 C C . ASP A 1 358 ? -19.224 -13.432 -4.179 1.00 85.56 358 ASP A C 1
ATOM 2898 O O . ASP A 1 358 ? -18.507 -13.067 -3.243 1.00 85.56 358 ASP A O 1
ATOM 2902 N N . ALA A 1 359 ? -19.634 -14.695 -4.299 1.00 83.75 359 ALA A N 1
ATOM 2903 C CA . ALA A 1 359 ? -19.275 -15.749 -3.359 1.00 83.75 359 ALA A CA 1
ATOM 2904 C C . ALA A 1 359 ? -17.757 -16.008 -3.280 1.00 83.75 359 ALA A C 1
ATOM 2906 O O . ALA A 1 359 ? -17.304 -16.568 -2.279 1.00 83.75 359 ALA A O 1
ATOM 2907 N N . ASN A 1 360 ? -16.993 -15.596 -4.298 1.00 82.50 360 ASN A N 1
ATOM 2908 C CA . ASN A 1 360 ? -15.543 -15.751 -4.382 1.00 82.50 360 ASN A CA 1
ATOM 2909 C C . ASN A 1 360 ? -14.761 -14.497 -3.963 1.00 82.50 360 ASN A C 1
ATOM 2911 O O . ASN A 1 360 ? -13.533 -14.549 -3.953 1.00 82.50 360 ASN A O 1
ATOM 2915 N N . ALA A 1 361 ? -15.430 -13.397 -3.590 1.00 83.69 361 ALA A N 1
ATOM 2916 C CA . ALA A 1 361 ? -14.755 -12.153 -3.207 1.00 83.69 361 ALA A CA 1
ATOM 2917 C C . ALA A 1 361 ? -13.780 -12.347 -2.032 1.00 83.69 361 ALA A C 1
ATOM 2919 O O . ALA A 1 361 ? -12.738 -11.696 -1.956 1.00 83.69 361 ALA A O 1
ATOM 2920 N N . TRP A 1 362 ? -14.120 -13.253 -1.116 1.00 89.62 362 TRP A N 1
ATOM 2921 C CA . TRP A 1 362 ? -13.249 -13.756 -0.060 1.00 89.62 362 TRP A CA 1
ATOM 2922 C C . TRP A 1 362 ? -13.807 -15.071 0.489 1.00 89.62 362 TRP A C 1
ATOM 2924 O O . TRP A 1 362 ? -14.965 -15.442 0.272 1.00 89.62 362 TRP A O 1
ATOM 2934 N N . ARG A 1 363 ? -12.980 -15.768 1.268 1.00 90.75 363 ARG A N 1
ATOM 2935 C CA . ARG A 1 363 ? -13.347 -17.007 1.949 1.00 90.75 363 ARG A CA 1
ATOM 2936 C C . ARG A 1 363 ? -13.049 -16.883 3.436 1.00 90.75 363 ARG A C 1
ATOM 2938 O O . ARG A 1 363 ? -11.895 -16.687 3.806 1.00 90.75 363 ARG A O 1
ATOM 2945 N N . ILE A 1 364 ? -14.069 -17.071 4.277 1.00 93.00 364 ILE A N 1
ATOM 2946 C CA . ILE A 1 364 ? -13.877 -17.207 5.727 1.00 93.00 364 ILE A CA 1
ATOM 2947 C C . ILE A 1 364 ? -12.975 -18.413 6.007 1.00 93.00 364 ILE A C 1
ATOM 2949 O O . ILE A 1 364 ? -13.197 -19.516 5.478 1.00 93.00 364 ILE A O 1
ATOM 2953 N N . SER A 1 365 ? -11.968 -18.177 6.847 1.00 92.38 365 SER A N 1
ATOM 2954 C CA . SER A 1 365 ? -11.000 -19.178 7.275 1.00 92.38 365 SER A CA 1
ATOM 2955 C C . SER A 1 365 ? -11.702 -20.395 7.872 1.00 92.38 365 SER A C 1
ATOM 2957 O O . SER A 1 365 ? -12.723 -20.273 8.551 1.00 92.38 365 SER A O 1
ATOM 2959 N N . ALA A 1 366 ? -11.163 -21.592 7.635 1.00 91.12 366 ALA A N 1
ATOM 2960 C CA . ALA A 1 366 ? -11.793 -22.836 8.079 1.00 91.12 366 ALA A CA 1
ATOM 2961 C C . ALA A 1 366 ? -12.056 -22.856 9.597 1.00 91.12 366 ALA A C 1
ATOM 2963 O O . ALA A 1 366 ? -13.106 -23.332 10.024 1.00 91.12 366 ALA A O 1
ATOM 2964 N N . ILE A 1 367 ? -11.147 -22.270 10.382 1.00 91.12 367 ILE A N 1
ATOM 2965 C CA . ILE A 1 367 ? -11.239 -22.180 11.846 1.00 91.12 367 ILE A CA 1
ATOM 2966 C C . ILE A 1 367 ? -12.340 -21.225 12.335 1.00 91.12 367 ILE A C 1
ATOM 2968 O O . ILE A 1 367 ? -12.807 -21.357 13.461 1.00 91.12 367 ILE A O 1
ATOM 2972 N N . GLU A 1 368 ? -12.796 -20.298 11.489 1.00 93.62 368 GLU A N 1
ATOM 2973 C CA . GLU A 1 368 ? -13.825 -19.303 11.822 1.00 93.62 368 GLU A CA 1
ATOM 2974 C C . GLU A 1 368 ? -15.230 -19.693 11.345 1.00 93.62 368 GLU A C 1
ATOM 2976 O O . GLU A 1 368 ? -16.220 -19.068 11.735 1.00 93.62 368 GLU A O 1
ATOM 2981 N N . ARG A 1 369 ? -15.353 -20.753 10.534 1.00 91.69 369 ARG A N 1
ATOM 2982 C CA . ARG A 1 369 ? -16.639 -21.172 9.950 1.00 91.69 369 ARG A CA 1
ATOM 2983 C C . ARG A 1 369 ? -17.674 -21.530 11.004 1.00 91.69 369 ARG A C 1
ATOM 2985 O O . ARG A 1 369 ? -18.789 -21.026 10.954 1.00 91.69 369 ARG A O 1
ATOM 2992 N N . GLU A 1 370 ? -17.298 -22.330 12.000 1.00 94.25 370 GLU A N 1
ATOM 2993 C CA . GLU A 1 370 ? -18.232 -22.721 13.060 1.00 94.25 370 GLU A CA 1
ATOM 2994 C C . GLU A 1 370 ? -18.710 -21.501 13.867 1.00 94.25 370 GLU A C 1
ATOM 2996 O O . GLU A 1 370 ? -19.886 -21.401 14.235 1.00 94.25 370 GLU A O 1
ATOM 3001 N N . ARG A 1 371 ? -17.810 -20.541 14.122 1.00 94.75 371 ARG A N 1
ATOM 3002 C CA . ARG A 1 371 ? -18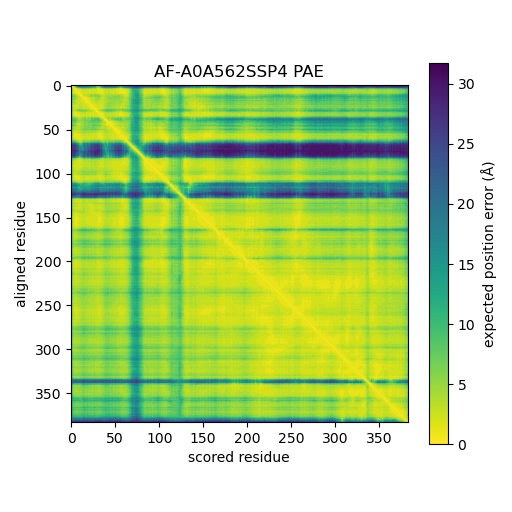.142 -19.290 14.813 1.00 94.75 371 ARG A CA 1
ATOM 3003 C C . ARG A 1 371 ? -19.128 -18.464 13.991 1.00 94.75 371 ARG A C 1
ATOM 3005 O O . ARG A 1 371 ? -20.106 -17.957 14.547 1.00 94.75 371 ARG A O 1
ATOM 3012 N N . PHE A 1 372 ? -18.892 -18.356 12.685 1.00 95.06 372 PHE A N 1
ATOM 3013 C CA . PHE A 1 372 ? -19.768 -17.646 11.761 1.00 95.06 372 PHE A CA 1
ATOM 3014 C C . PHE A 1 372 ? -21.151 -18.298 11.655 1.00 95.06 372 PHE A C 1
ATOM 3016 O O . PHE A 1 372 ? -22.156 -17.608 11.809 1.00 95.06 372 PHE A O 1
ATOM 3023 N N . ASP A 1 373 ? -21.232 -19.619 11.498 1.00 94.56 373 ASP A N 1
ATOM 3024 C CA . ASP A 1 373 ? -22.510 -20.332 11.382 1.00 94.56 373 ASP A CA 1
ATOM 3025 C C . ASP A 1 373 ? -23.366 -20.180 12.647 1.00 94.56 373 ASP A C 1
ATOM 3027 O O . ASP A 1 373 ? -24.570 -19.909 12.574 1.00 94.56 373 ASP A O 1
ATOM 3031 N N . LYS A 1 374 ? -22.740 -20.257 13.831 1.00 94.12 374 LYS A N 1
ATOM 3032 C CA . LYS A 1 374 ? -23.412 -19.973 15.111 1.00 94.12 374 LYS A CA 1
ATOM 3033 C C . LYS A 1 374 ? -23.917 -18.534 15.185 1.00 94.12 374 LYS A C 1
ATOM 3035 O O . LYS A 1 374 ? -25.002 -18.298 15.717 1.00 94.12 374 LYS A O 1
ATOM 3040 N N . PHE A 1 375 ? -23.142 -17.573 14.686 1.00 92.94 375 PHE A N 1
ATOM 3041 C CA . PHE A 1 375 ? -23.534 -16.167 14.648 1.00 92.94 375 PHE A CA 1
ATOM 3042 C C . PHE A 1 375 ? -24.719 -15.939 13.700 1.00 92.94 375 PHE A C 1
ATOM 3044 O O . PHE A 1 375 ? -25.732 -15.366 14.105 1.00 92.94 375 PHE A O 1
ATOM 3051 N N . LYS A 1 376 ? -24.645 -16.480 12.480 1.00 92.75 376 LYS A N 1
ATOM 3052 C CA . LYS A 1 376 ? -25.706 -16.422 11.468 1.00 92.75 376 LYS A CA 1
ATOM 3053 C C . LYS A 1 376 ? -27.018 -17.013 11.985 1.00 92.75 376 LYS A C 1
ATOM 3055 O O . LYS A 1 376 ? -28.066 -16.387 11.858 1.00 92.75 376 LYS A O 1
ATOM 3060 N N . ALA A 1 377 ? -26.962 -18.17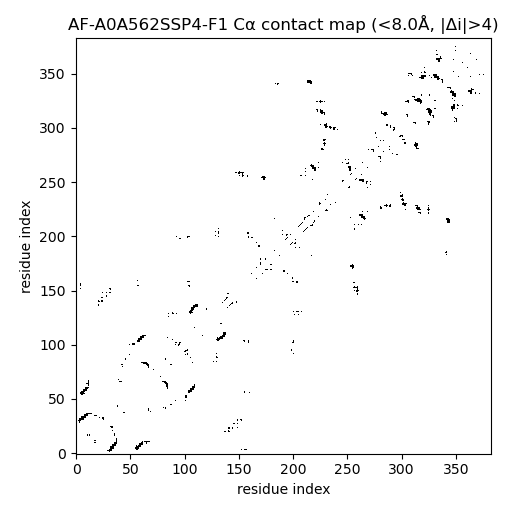1 12.643 1.00 92.19 377 ALA A N 1
ATOM 3061 C CA . ALA A 1 377 ? -28.140 -18.805 13.233 1.00 92.19 377 ALA A CA 1
ATOM 3062 C C . ALA A 1 377 ? -28.784 -17.975 14.359 1.00 92.19 377 ALA A C 1
ATOM 3064 O O . ALA A 1 377 ? -29.987 -18.087 14.579 1.00 92.19 377 ALA A O 1
ATOM 3065 N N . LYS A 1 378 ? -28.009 -17.161 15.091 1.00 89.81 378 LYS A N 1
ATOM 3066 C CA . LYS A 1 378 ? -28.550 -16.244 16.109 1.00 89.81 378 LYS A CA 1
ATOM 3067 C C . LYS A 1 378 ? -29.246 -15.042 15.481 1.00 89.81 378 LYS A C 1
ATOM 3069 O O . LYS A 1 378 ? -30.301 -14.662 15.971 1.00 89.81 378 LYS A O 1
ATOM 3074 N N . ILE A 1 379 ? -28.682 -14.472 14.416 1.00 86.62 379 ILE A N 1
ATOM 3075 C CA . ILE A 1 379 ? -29.310 -13.353 13.698 1.00 86.62 379 ILE A CA 1
ATOM 3076 C C . ILE A 1 379 ? -30.651 -13.787 13.109 1.00 86.62 379 ILE A C 1
ATOM 3078 O O . ILE A 1 379 ? -31.656 -13.161 13.407 1.00 86.62 379 ILE A O 1
ATOM 3082 N N . LEU A 1 380 ? -30.688 -14.916 12.394 1.00 76.44 380 LEU A N 1
ATOM 3083 C CA . LEU A 1 380 ? -31.913 -15.440 11.768 1.00 76.44 380 LEU A CA 1
ATOM 3084 C C . LEU A 1 380 ? -33.016 -15.852 12.759 1.00 76.44 380 LEU A C 1
ATOM 3086 O O . LEU A 1 380 ? -34.131 -16.129 12.341 1.00 76.44 380 LEU A O 1
ATOM 3090 N N . LYS A 1 381 ? -32.706 -15.976 14.056 1.00 76.06 381 LYS A N 1
ATOM 3091 C CA . LYS A 1 381 ? -33.699 -16.238 15.114 1.00 76.06 381 LYS A CA 1
ATOM 3092 C C . LYS A 1 381 ? -34.239 -14.963 15.764 1.00 76.06 381 LYS A C 1
ATOM 3094 O O . LYS A 1 381 ? -35.227 -15.044 16.486 1.00 76.06 381 LYS A O 1
ATOM 3099 N N . ASN A 1 382 ? -33.540 -13.845 15.583 1.00 62.38 382 ASN A N 1
ATOM 3100 C CA . ASN A 1 382 ? -33.855 -12.552 16.183 1.00 62.38 382 ASN A CA 1
ATOM 3101 C C . ASN A 1 382 ? -34.430 -11.549 15.160 1.00 62.38 382 ASN A C 1
ATOM 3103 O O . ASN A 1 382 ? -34.813 -10.452 15.564 1.00 62.38 382 ASN A O 1
ATOM 3107 N N . GLU A 1 383 ? -34.465 -11.916 13.876 1.00 52.06 383 GLU A N 1
ATOM 3108 C CA . GLU A 1 383 ? -35.298 -11.325 12.815 1.00 52.06 383 GLU A CA 1
ATOM 3109 C C . GLU A 1 383 ? -36.561 -12.176 12.637 1.00 52.06 383 GLU A C 1
ATOM 3111 O O . GLU A 1 383 ? -37.636 -11.577 12.403 1.00 52.06 383 GLU A O 1
#

Radius of gyration: 23.6 Å; Cα contacts (8 Å, |Δi|>4): 585; chains: 1; bounding box: 60×45×78 Å

Sequence (383 aa):
MPKTITYLFLDDNDKATRDGDVQLLNTISTDVEIKTDYPLSWKQRSKSIFTDLDQYDGIILDWELTNQSEAAKGSDEVEDVDFSAESLAEHLRVNAAKKIVKDVPIIICSADNNRTFSNLKNRELTSRDLFDLTCIKNDLFVKHVKNSERQLFDLATVYKQLQSKTFDLKEVLDISADELGLLDIRFIDTLENIATTNTTHDLVYFLLQEFIQKEGLLINEAVVAARLGIDIEKSGTSWNEIKKLLIDEKVDYKGFLSIGWSNYWAYKLIDWWKNISNQDLRTTGASVRVQILNDKFGTTLVPAERIRFCSSEEFWTICKGTKRPLDPINGFMIGDYTSNPWLEVEYVSAYAELEKEDANAWRISAIERERFDKFKAKILKNE

Nearest PDB structures (foldseek):
  8amf-assembly1_B  TM=4.585E-01  e=5.140E-02  Streptococcus pneumoniae
  2zrf-assembly1_A  TM=3.949E-01  e=6.088E-01  Mycolicibacterium smegmatis MC2 155
  3ksx-assembly1_A  TM=5.174E-01  e=1.697E+00  Xanthomonas citri pv. citri str. 306
  2zre-assembly1_A  TM=3.798E-01  e=1.504E+00  Mycolicibacterium smegmatis MC2 155
  2zrd-assembly1_A  TM=3.233E-01  e=8.741E-01  Mycolicibacterium smegmatis MC2 155

Foldseek 3Di:
DDQAAEEEEEDQDDPVVQCVLQVQLCVPDRRYHYDYDHDLDPVVCLVCCQVCVVVHLEYEYEQQNANPRPVVPDDPDPPPDRDGPQVSLVVQQVCCQVVSGQDHAYEYEYADPPVVLVCVVVDDDDSVLSHLYYYYSCCLRPVPSVLNSLQRSLRSVQSVVLVVDQDDPCQQFVDDPVVVVVADVVVVVVLVCCSVPHGSSSNSSCCVVVPQPFAFQKDAPLLLCLLLQFDDVVQPCLSVVVVVVCVVLVQWTDGRSCRSGTIGGPVSSQVVVVVQDPDHSQQDFQVVSVVSCCVVPVGDTDGFDDDPPDDGRSFRGAAPQPRGTDDVVQWFFWDDDPPDPRGDTHTHGLVRCVPPPDPVSIHGDPVCVVVSVVVVVVVVVVD

pLDDT: mean 88.12, std 14.15, range [40.59, 98.62]

Secondary structure (DSSP, 8-state):
--S-EEEEEE--S-HHHHHHHHHHHHHH-SSEEEEEE--S-HHHHHHHHHHHGGG-SEEEEES------GGGGS-S--------HHHHHHHHHHHHHTTSS----EEEEE-TT-HHHHHHTT--SSSGGG-SEEEEHHIIIIISHHHHHHHHHHHHHHHHHHHHS---HHHHHT--HHHHTTS-HHHHHHHHHHHHHS-HHHHHHHHIIIIISSSBSEEEHHHHHHHHTB-HHHHTHHHHHHHHHHHHTT-B--STTTTTS-EEEHHHHHHHHHHH-SS-TTTS-HHHHHHHHHHHHT----BPPPPTT-------EEBTTT-SEE-GGGEEEBSSPPSSTTBPPPEEEHHHHHT-S-TTS--B-GGGHHHHHHHHHHHHHH-

Mean predicted aligned error: 6.78 Å

Organism: Chitinophaga japonensis (NCBI:txid104662)

Solvent-accessible surface area (backbone atoms only — not comparable to full-atom values): 21426 Å² total; per-residue (Å²): 130,82,89,54,42,35,30,39,35,44,45,59,59,56,68,70,58,51,51,54,51,46,41,54,32,50,70,71,42,83,51,41,40,74,45,78,48,72,67,95,40,64,76,56,40,73,58,50,47,72,76,52,44,88,79,38,43,24,40,37,31,34,57,74,40,55,89,75,49,83,72,64,81,76,50,101,75,73,81,82,67,90,50,46,43,64,61,52,36,48,52,49,52,57,34,24,71,68,65,75,37,83,73,58,47,33,32,38,26,37,64,88,82,50,63,68,62,59,44,53,82,71,56,85,89,74,73,60,90,55,42,75,42,81,46,41,43,54,48,45,27,60,78,36,28,74,55,36,45,32,34,54,40,26,48,32,48,47,49,53,49,62,76,74,43,83,92,48,73,44,67,47,53,57,49,55,80,74,56,56,75,74,52,60,65,68,58,51,54,50,53,54,46,36,64,73,75,51,48,72,64,59,39,52,45,45,47,46,64,71,39,68,73,35,50,39,62,30,31,42,67,68,35,50,30,10,40,46,12,41,27,62,78,79,13,48,71,41,44,56,54,53,54,49,49,39,49,77,68,61,24,47,48,70,20,70,52,27,74,42,45,72,34,25,32,45,66,45,50,54,52,54,45,57,77,74,38,95,66,56,66,66,80,42,38,12,64,60,44,26,50,54,50,22,73,72,70,75,46,66,57,33,49,47,73,66,50,72,96,47,84,64,50,32,20,57,36,47,17,73,69,72,70,39,52,27,27,66,94,55,31,43,45,39,50,72,81,66,88,51,85,65,48,59,82,50,29,32,35,63,50,40,67,74,69,50,85,56,80,78,79,61,49,72,16,82,89,40,46,67,60,48,53,56,50,52,57,50,52,71,71,75,110